Protein AF-0000000084497980 (afdb_homodimer)

Structure (mmCIF, N/CA/C/O backbone):
data_AF-0000000084497980-model_v1
#
loop_
_entity.id
_entity.type
_entity.pdbx_description
1 polymer 'Cytochrome D ubiquinol oxidase subunit II'
#
loop_
_atom_site.group_PDB
_atom_site.id
_atom_site.type_symbol
_atom_site.label_atom_id
_atom_site.label_alt_id
_atom_site.label_comp_id
_atom_site.label_asym_id
_atom_site.label_entity_id
_atom_site.label_seq_id
_atom_site.pdbx_PDB_ins_code
_atom_site.Cartn_x
_atom_site.Cartn_y
_atom_site.Cartn_z
_atom_site.occupancy
_atom_site.B_iso_or_equiv
_atom_site.auth_seq_id
_atom_site.auth_comp_id
_atom_site.auth_asym_id
_atom_site.auth_atom_id
_atom_site.pdbx_PDB_model_num
ATOM 1 N N . MET A 1 1 ? -18.031 -2.99 27.375 1 28.03 1 MET A N 1
ATOM 2 C CA . MET A 1 1 ? -16.734 -3.637 27.203 1 28.03 1 MET A CA 1
ATOM 3 C C . MET A 1 1 ? -16.016 -3.131 25.953 1 28.03 1 MET A C 1
ATOM 5 O O . MET A 1 1 ? -14.789 -3.09 25.906 1 28.03 1 MET A O 1
ATOM 9 N N . SER A 1 2 ? -16.797 -2.83 24.891 1 36.25 2 SER A N 1
ATOM 10 C CA . SER A 1 2 ? -16.297 -2.309 23.625 1 36.25 2 SER A CA 1
ATOM 11 C C . SER A 1 2 ? -15.586 -0.972 23.812 1 36.25 2 SER A C 1
ATOM 13 O O . SER A 1 2 ? -14.586 -0.691 23.156 1 36.25 2 SER A O 1
ATOM 15 N N . SER A 1 3 ? -16.094 -0.208 24.703 1 39.16 3 SER A N 1
ATOM 16 C CA . SER A 1 3 ? -15.602 1.131 25.016 1 39.16 3 SER A CA 1
ATOM 17 C C . SER A 1 3 ? -14.203 1.08 25.641 1 39.16 3 SER A C 1
ATOM 19 O O . SER A 1 3 ? -13.438 2.041 25.531 1 39.16 3 SER A O 1
ATOM 21 N N . PHE A 1 4 ? -14.031 0.062 26.328 1 37.25 4 PHE A N 1
ATOM 22 C CA . PHE A 1 4 ? -12.766 -0.039 27.047 1 37.25 4 PHE A CA 1
ATOM 23 C C . PHE A 1 4 ? -11.602 -0.172 26.078 1 37.25 4 PHE A C 1
ATOM 25 O O . PHE A 1 4 ? -10.531 0.414 26.297 1 37.25 4 PHE A O 1
ATOM 32 N N . PHE A 1 5 ? -11.688 -0.997 25.203 1 40.19 5 PHE A N 1
ATOM 33 C CA . PHE A 1 5 ? -10.578 -1.148 24.266 1 40.19 5 PHE A CA 1
ATOM 34 C C . PHE A 1 5 ? -10.312 0.155 23.531 1 40.19 5 PHE A C 1
ATOM 36 O O . PHE A 1 5 ? -9.164 0.481 23.219 1 40.19 5 PHE A O 1
ATOM 43 N N . LEU A 1 6 ? -11.336 0.903 23.281 1 47.06 6 LEU A N 1
ATOM 44 C CA . LEU A 1 6 ? -11.148 2.248 22.75 1 47.06 6 LEU A CA 1
ATOM 45 C C . LEU A 1 6 ? -10.555 3.176 23.797 1 47.06 6 LEU A C 1
ATOM 47 O O . LEU A 1 6 ? -9.914 4.172 23.469 1 47.06 6 LEU A O 1
ATOM 51 N N . ASN A 1 7 ? -10.773 2.951 25.016 1 49.28 7 ASN A N 1
ATOM 52 C CA . ASN A 1 7 ? -10.164 3.859 25.984 1 49.28 7 ASN A CA 1
ATOM 53 C C . ASN A 1 7 ? -8.648 3.725 26 1 49.28 7 ASN A C 1
ATOM 55 O O . ASN A 1 7 ? -7.953 4.355 25.203 1 49.28 7 ASN A O 1
ATOM 59 N N . ALA A 1 8 ? -8.141 2.83 26.984 1 44.38 8 ALA A N 1
ATOM 60 C CA . ALA A 1 8 ? -6.695 2.637 27.031 1 44.38 8 ALA A CA 1
ATOM 61 C C . ALA A 1 8 ? -6.152 2.135 25.703 1 44.38 8 ALA A C 1
ATOM 63 O O . ALA A 1 8 ? -5.117 2.604 25.234 1 44.38 8 ALA A O 1
ATOM 64 N N . ASP A 1 9 ? -6.898 1.21 25.016 1 51.69 9 ASP A N 1
ATOM 65 C CA . ASP A 1 9 ? -6.562 0.544 23.766 1 51.69 9 ASP A CA 1
ATOM 66 C C . ASP A 1 9 ? -6.676 1.507 22.578 1 51.69 9 ASP A C 1
ATOM 68 O O . ASP A 1 9 ? -5.891 1.432 21.641 1 51.69 9 ASP A O 1
ATOM 72 N N . GLY A 1 10 ? -7.453 2.49 22.906 1 65.69 10 GLY A N 1
ATOM 73 C CA . GLY A 1 10 ? -7.605 3.508 21.875 1 65.69 10 GLY A CA 1
ATOM 74 C C . GLY A 1 10 ? -6.41 4.434 21.766 1 65.69 10 GLY A C 1
ATOM 75 O O . GLY A 1 10 ? -6.023 4.832 20.672 1 65.69 10 GLY A O 1
ATOM 76 N N . VAL A 1 11 ? -5.746 4.438 22.938 1 71.12 11 VAL A N 1
ATOM 77 C CA . VAL A 1 11 ? -4.613 5.355 22.953 1 71.12 11 VAL A CA 1
ATOM 78 C C . VAL A 1 11 ? -3.439 4.738 22.188 1 71.12 11 VAL A C 1
ATOM 80 O O . VAL A 1 11 ? -2.729 5.438 21.453 1 71.12 11 VAL A O 1
ATOM 83 N N . PHE A 1 12 ? -3.307 3.473 22.359 1 74.38 12 PHE A N 1
ATOM 84 C CA . PHE A 1 12 ? -2.203 2.807 21.672 1 74.38 12 PHE A CA 1
ATOM 85 C C . PHE A 1 12 ? -2.385 2.869 20.172 1 74.38 12 PHE A C 1
ATOM 87 O O . PHE A 1 12 ? -1.44 3.172 19.438 1 74.38 12 PHE A O 1
ATOM 94 N N . ILE A 1 13 ? -3.521 2.637 19.812 1 76.06 13 ILE A N 1
ATOM 95 C CA . ILE A 1 13 ? -3.812 2.67 18.375 1 76.06 13 ILE A CA 1
ATOM 96 C C . ILE A 1 13 ? -3.613 4.086 17.844 1 76.06 13 ILE A C 1
ATOM 98 O O . ILE A 1 13 ? -3.041 4.277 16.766 1 76.06 13 ILE A O 1
ATOM 102 N N . LYS A 1 14 ? -3.957 5.004 18.672 1 80.25 14 LYS A N 1
ATOM 103 C CA . LYS A 1 14 ? -3.787 6.398 18.281 1 80.25 14 LYS A CA 1
ATOM 104 C C . LYS A 1 14 ? -2.309 6.781 18.234 1 80.25 14 LYS A C 1
ATOM 106 O O . LYS A 1 14 ? -1.896 7.586 17.391 1 80.25 14 LYS A O 1
ATOM 111 N N . LEU A 1 15 ? -1.599 6.184 19.109 1 82.19 15 LEU A N 1
ATOM 112 C CA . LEU A 1 15 ? -0.161 6.426 19.125 1 82.19 15 LEU A CA 1
ATOM 113 C C . LEU A 1 15 ? 0.487 5.891 17.844 1 82.19 15 LEU A C 1
ATOM 115 O O . LEU A 1 15 ? 1.352 6.547 17.266 1 82.19 15 LEU A O 1
ATOM 119 N N . VAL A 1 16 ? 0.06 4.746 17.469 1 78.75 16 VAL A N 1
ATOM 120 C CA . VAL A 1 16 ? 0.597 4.148 16.25 1 78.75 16 VAL A CA 1
ATOM 121 C C . VAL A 1 16 ? 0.221 5.008 15.047 1 78.75 16 VAL A C 1
ATOM 123 O O . VAL A 1 16 ? 1.066 5.297 14.195 1 78.75 16 VAL A O 1
ATOM 126 N N . LEU A 1 17 ? -0.97 5.469 15.047 1 81.44 17 LEU A N 1
ATOM 127 C CA . LEU A 1 17 ? -1.425 6.32 13.953 1 81.44 17 LEU A CA 1
ATOM 128 C C . LEU A 1 17 ? -0.658 7.637 13.938 1 81.44 17 LEU A C 1
ATOM 130 O O . LEU A 1 17 ? -0.258 8.117 12.875 1 81.44 17 LEU A O 1
ATOM 134 N N . ALA A 1 18 ? -0.423 8.117 15.07 1 85.69 18 ALA A N 1
ATOM 135 C CA . ALA A 1 18 ? 0.325 9.367 15.188 1 85.69 18 ALA A CA 1
ATOM 136 C C . ALA A 1 18 ? 1.758 9.195 14.688 1 85.69 18 ALA A C 1
ATOM 138 O O . ALA A 1 18 ? 2.291 10.07 14.008 1 85.69 18 ALA A O 1
ATOM 139 N N . ALA A 1 19 ? 2.309 8.133 15.031 1 82.88 19 ALA A N 1
ATOM 140 C CA . ALA A 1 19 ? 3.668 7.84 14.578 1 82.88 19 ALA A CA 1
ATOM 141 C C . ALA A 1 19 ? 3.729 7.719 13.062 1 82.88 19 ALA A C 1
ATOM 143 O O . ALA A 1 19 ? 4.68 8.188 12.43 1 82.88 19 ALA A O 1
ATOM 144 N N . MET A 1 20 ? 2.758 7.145 12.531 1 80.81 20 MET A N 1
ATOM 145 C CA . MET A 1 20 ? 2.707 7.004 11.078 1 80.81 20 MET A CA 1
ATOM 146 C C . MET A 1 20 ? 2.6 8.367 10.406 1 80.81 20 MET A C 1
ATOM 148 O O . MET A 1 20 ? 3.268 8.625 9.406 1 80.81 20 MET A O 1
ATOM 152 N N . PHE A 1 21 ? 1.892 9.172 11.008 1 83.31 21 PHE A N 1
ATOM 153 C CA . PHE A 1 21 ? 1.739 10.516 10.461 1 83.31 21 PHE A CA 1
ATOM 154 C C . PHE A 1 21 ? 3.053 11.281 10.539 1 83.31 21 PHE A C 1
ATOM 156 O O . PHE A 1 21 ? 3.395 12.031 9.625 1 83.31 21 PHE A O 1
ATOM 163 N N . ALA A 1 22 ? 3.662 11.117 11.609 1 84.62 22 ALA A N 1
ATOM 164 C CA . ALA A 1 22 ? 4.941 11.805 11.781 1 84.62 22 ALA A CA 1
ATOM 165 C C . ALA A 1 22 ? 5.953 11.344 10.734 1 84.62 22 ALA A C 1
ATOM 167 O O . ALA A 1 22 ? 6.688 12.156 10.164 1 84.62 22 ALA A O 1
ATOM 168 N N . PHE A 1 23 ? 5.945 10.141 10.445 1 80 23 PHE A N 1
ATOM 169 C CA . PHE A 1 23 ? 6.875 9.609 9.453 1 80 23 PHE A CA 1
ATOM 170 C C . PHE A 1 23 ? 6.492 10.07 8.055 1 80 23 PHE A C 1
ATOM 172 O O . PHE A 1 23 ? 7.363 10.414 7.25 1 80 23 PHE A O 1
ATOM 179 N N . LEU A 1 24 ? 5.266 10.016 7.836 1 83 24 LEU A N 1
ATOM 180 C CA . LEU A 1 24 ? 4.797 10.539 6.559 1 83 24 LEU A CA 1
ATOM 181 C C . LEU A 1 24 ? 5.16 12.008 6.406 1 83 24 LEU A C 1
ATOM 183 O O . LEU A 1 24 ? 5.562 12.445 5.328 1 83 24 LEU A O 1
ATOM 187 N N . GLY A 1 25 ? 5.07 12.688 7.465 1 86.88 25 GLY A N 1
ATOM 188 C CA . GLY A 1 25 ? 5.43 14.102 7.465 1 86.88 25 GLY A CA 1
ATOM 189 C C . GLY A 1 25 ? 6.887 14.344 7.125 1 86.88 25 GLY A C 1
ATOM 190 O O . GLY A 1 25 ? 7.219 15.312 6.445 1 86.88 25 GLY A O 1
ATOM 191 N N . SER A 1 26 ? 7.723 13.438 7.559 1 85.25 26 SER A N 1
ATOM 192 C CA . SER A 1 26 ? 9.148 13.586 7.301 1 85.25 26 SER A CA 1
ATOM 193 C C . SER A 1 26 ? 9.461 13.445 5.812 1 85.25 26 SER A C 1
ATOM 195 O O . SER A 1 26 ? 10.414 14.047 5.316 1 85.25 26 SER A O 1
ATOM 197 N N . GLU A 1 27 ? 8.727 12.648 5.148 1 87 27 GLU A N 1
ATOM 198 C CA . GLU A 1 27 ? 8.883 12.547 3.701 1 87 27 GLU A CA 1
ATOM 199 C C . GLU A 1 27 ? 8.297 13.766 2.994 1 87 27 GLU A C 1
ATOM 201 O O . GLU A 1 27 ? 8.891 14.289 2.051 1 87 27 GLU A O 1
ATOM 206 N N . PHE A 1 28 ? 7.227 14.203 3.535 1 90.25 28 PHE A N 1
ATOM 207 C CA . PHE A 1 28 ? 6.52 15.312 2.91 1 90.25 28 PHE A CA 1
ATOM 208 C C . PHE A 1 28 ? 7.359 16.578 2.949 1 90.25 28 PHE A C 1
ATOM 210 O O . PHE A 1 28 ? 7.395 17.344 1.977 1 90.25 28 PHE A O 1
ATOM 217 N N . ILE A 1 29 ? 8.008 16.75 3.969 1 94.38 29 ILE A N 1
ATOM 218 C CA . ILE A 1 29 ? 8.727 18.016 4.117 1 94.38 29 ILE A CA 1
ATOM 219 C C . ILE A 1 29 ? 9.93 18.031 3.174 1 94.38 29 ILE A C 1
ATOM 221 O O . ILE A 1 29 ? 10.531 19.078 2.953 1 94.38 29 ILE A O 1
ATOM 225 N N . ALA A 1 30 ? 10.273 16.922 2.535 1 93.88 30 ALA A N 1
ATOM 226 C CA . ALA A 1 30 ? 11.375 16.844 1.579 1 93.88 30 ALA A CA 1
ATOM 227 C C . ALA A 1 30 ? 11.023 17.578 0.283 1 93.88 30 ALA A C 1
ATOM 229 O O . ALA A 1 30 ? 11.906 17.875 -0.528 1 93.88 30 ALA A O 1
ATOM 230 N N . ILE A 1 31 ? 9.805 17.875 0.102 1 94.19 31 ILE A N 1
ATOM 231 C CA . ILE A 1 31 ? 9.359 18.516 -1.135 1 94.19 31 ILE A CA 1
ATOM 232 C C . ILE A 1 31 ? 10 19.891 -1.265 1 94.19 31 ILE A C 1
ATOM 234 O O . ILE A 1 31 ? 10.391 20.297 -2.359 1 94.19 31 ILE A O 1
ATOM 238 N N . PHE A 1 32 ? 10.227 20.531 -0.222 1 94.88 32 PHE A N 1
ATOM 239 C CA . PHE A 1 32 ? 10.656 21.922 -0.245 1 94.88 32 PHE A CA 1
ATOM 240 C C . PHE A 1 32 ? 12.109 22.031 -0.689 1 94.88 32 PHE A C 1
ATOM 242 O O . PHE A 1 32 ? 12.414 22.75 -1.64 1 94.88 32 PHE A O 1
ATOM 249 N N . PRO A 1 33 ? 12.969 21.297 -0.068 1 94.75 33 PRO A N 1
ATOM 250 C CA . PRO A 1 33 ? 14.336 21.406 -0.565 1 94.75 33 PRO A CA 1
ATOM 251 C C . PRO A 1 33 ? 14.492 20.875 -1.99 1 94.75 33 PRO A C 1
ATOM 253 O O . PRO A 1 33 ? 15.352 21.344 -2.738 1 94.75 33 PRO A O 1
ATOM 256 N N . ILE A 1 34 ? 13.672 19.984 -2.385 1 93.38 34 ILE A N 1
ATOM 257 C CA . ILE A 1 34 ? 13.734 19.484 -3.75 1 93.38 34 ILE A CA 1
ATOM 258 C C . ILE A 1 34 ? 13.281 20.562 -4.727 1 93.38 34 ILE A C 1
ATOM 260 O O . ILE A 1 34 ? 13.906 20.766 -5.77 1 93.38 34 ILE A O 1
ATOM 264 N N . PHE A 1 35 ? 12.328 21.344 -4.363 1 92.25 35 PHE A N 1
ATOM 265 C CA . PHE A 1 35 ? 11.781 22.375 -5.23 1 92.25 35 PHE A CA 1
ATOM 266 C C . PHE A 1 35 ? 12.688 23.609 -5.238 1 92.25 35 PHE A C 1
ATOM 268 O O . PHE A 1 35 ? 12.891 24.219 -6.281 1 92.25 35 PHE A O 1
ATOM 275 N N . ILE A 1 36 ? 13.156 23.938 -4.141 1 90 36 ILE A N 1
ATOM 276 C CA . ILE A 1 36 ? 13.812 25.219 -3.996 1 90 36 ILE A CA 1
ATOM 277 C C . ILE A 1 36 ? 15.273 25.109 -4.434 1 90 36 ILE A C 1
ATOM 279 O O . ILE A 1 36 ? 15.75 25.938 -5.227 1 90 36 ILE A O 1
ATOM 283 N N . ASN A 1 37 ? 15.953 24.125 -3.902 1 88.31 37 ASN A N 1
ATOM 284 C CA . ASN A 1 37 ? 17.375 24 -4.215 1 88.31 37 ASN A CA 1
ATOM 285 C C . ASN A 1 37 ? 17.812 22.531 -4.25 1 88.31 37 ASN A C 1
ATOM 287 O O . ASN A 1 37 ? 18.625 22.094 -3.422 1 88.31 37 ASN A O 1
ATOM 291 N N . TYR A 1 38 ? 17.484 21.938 -5.258 1 89.69 38 TYR A N 1
ATOM 292 C CA . TYR A 1 38 ? 17.75 20.5 -5.391 1 89.69 38 TYR A CA 1
ATOM 293 C C . TYR A 1 38 ? 19.234 20.219 -5.395 1 89.69 38 TYR A C 1
ATOM 295 O O . TYR A 1 38 ? 19.719 19.359 -4.648 1 89.69 38 TYR A O 1
ATOM 303 N N . GLU A 1 39 ? 20.031 20.953 -6.145 1 89 39 GLU A N 1
ATOM 304 C CA . GLU A 1 39 ? 21.453 20.656 -6.355 1 89 39 GLU A CA 1
ATOM 305 C C . GLU A 1 39 ? 22.234 20.812 -5.059 1 89 39 GLU A C 1
ATOM 307 O O . GLU A 1 39 ? 23.125 20.016 -4.777 1 89 39 GLU A O 1
ATOM 312 N N . LYS A 1 40 ? 21.828 21.688 -4.289 1 88.25 40 LYS A N 1
ATOM 313 C CA . LYS A 1 40 ? 22.562 21.969 -3.061 1 88.25 40 LYS A CA 1
ATOM 314 C C . LYS A 1 40 ? 22.172 21 -1.949 1 88.25 40 LYS A C 1
ATOM 316 O O . LYS A 1 40 ? 22.969 20.703 -1.066 1 88.25 40 LYS A O 1
ATOM 321 N N . THR A 1 41 ? 20.953 20.562 -2.066 1 89.94 41 THR A N 1
ATOM 322 C CA . THR A 1 41 ? 20.422 19.844 -0.916 1 89.94 41 THR A CA 1
ATOM 323 C C . THR A 1 41 ? 20.203 18.375 -1.258 1 89.94 41 THR A C 1
ATOM 325 O O . THR A 1 41 ? 19.875 17.562 -0.386 1 89.94 41 THR A O 1
ATOM 328 N N . LYS A 1 42 ? 20.438 18.031 -2.432 1 87.25 42 LYS A N 1
ATOM 329 C CA . LYS A 1 42 ? 20.078 16.703 -2.932 1 87.25 42 LYS A CA 1
ATOM 330 C C . LYS A 1 42 ? 20.75 15.609 -2.107 1 87.25 42 LYS A C 1
ATOM 332 O O . LYS A 1 42 ? 20.125 14.586 -1.806 1 87.25 42 LYS A O 1
ATOM 337 N N . GLU A 1 43 ? 21.938 15.82 -1.759 1 83.31 43 GLU A N 1
ATOM 338 C CA . GLU A 1 43 ? 22.641 14.781 -1.017 1 83.31 43 GLU A CA 1
ATOM 339 C C . GLU A 1 43 ? 22 14.523 0.337 1 83.31 43 GLU A C 1
ATOM 341 O O . GLU A 1 43 ? 21.688 13.383 0.68 1 83.31 43 GLU A O 1
ATOM 346 N N . ASN A 1 44 ? 21.703 15.57 1.052 1 84.06 44 ASN A N 1
ATOM 347 C CA . ASN A 1 44 ? 21.109 15.445 2.383 1 84.06 44 ASN A CA 1
ATOM 348 C C . ASN A 1 44 ? 19.672 14.953 2.314 1 84.06 44 ASN A C 1
ATOM 350 O O . ASN A 1 44 ? 19.25 14.156 3.152 1 84.06 44 ASN A O 1
ATOM 354 N N . VAL A 1 45 ? 19.016 15.406 1.354 1 88.38 45 VAL A N 1
ATOM 355 C CA . VAL A 1 45 ? 17.594 15.078 1.22 1 88.38 45 VAL A CA 1
ATOM 356 C C . VAL A 1 45 ? 17.453 13.633 0.735 1 88.38 45 VAL A C 1
ATOM 358 O O . VAL A 1 45 ? 16.672 12.859 1.303 1 88.38 45 VAL A O 1
ATOM 361 N N . LEU A 1 46 ? 18.234 13.242 -0.207 1 84.62 46 LEU A N 1
ATOM 362 C CA . LEU A 1 46 ? 18.094 11.914 -0.801 1 84.62 46 LEU A CA 1
ATOM 363 C C . LEU A 1 46 ? 18.609 10.844 0.151 1 84.62 46 LEU A C 1
ATOM 365 O O . LEU A 1 46 ? 18.109 9.711 0.134 1 84.62 46 LEU A O 1
ATOM 369 N N . LYS A 1 47 ? 19.469 11.227 0.948 1 80.5 47 LYS A N 1
ATOM 370 C CA . LYS A 1 47 ? 19.969 10.289 1.95 1 80.5 47 LYS A CA 1
ATOM 371 C C . LYS A 1 47 ? 18.859 9.844 2.889 1 80.5 47 LYS A C 1
ATOM 373 O O . LYS A 1 47 ? 18.891 8.727 3.408 1 80.5 47 LYS A O 1
ATOM 378 N N . HIS A 1 48 ? 17.969 10.703 3.055 1 81.44 48 HIS A N 1
ATOM 379 C CA . HIS A 1 48 ? 16.844 10.375 3.924 1 81.44 48 HIS A CA 1
ATOM 380 C C . HIS A 1 48 ? 15.688 9.781 3.127 1 81.44 48 HIS A C 1
ATOM 382 O O . HIS A 1 48 ? 15.109 8.766 3.529 1 81.44 48 HIS A O 1
ATOM 388 N N . ILE A 1 49 ? 15.398 10.273 2.035 1 84.56 49 ILE A N 1
ATOM 389 C CA . ILE A 1 49 ? 14.18 9.938 1.312 1 84.56 49 ILE A CA 1
ATOM 390 C C . ILE A 1 49 ? 14.32 8.57 0.652 1 84.56 49 ILE A C 1
ATOM 392 O O . ILE A 1 49 ? 13.359 7.805 0.58 1 84.56 49 ILE A O 1
ATOM 396 N N . VAL A 1 50 ? 15.438 8.234 0.231 1 78.31 50 VAL A N 1
ATOM 397 C CA . VAL A 1 50 ? 15.625 7.031 -0.574 1 78.31 50 VAL A CA 1
ATOM 398 C C . VAL A 1 50 ? 15.336 5.793 0.271 1 78.31 50 VAL A C 1
ATOM 400 O O . VAL A 1 50 ? 14.617 4.891 -0.163 1 78.31 50 VAL A O 1
ATOM 403 N N . PRO A 1 51 ? 15.742 5.812 1.452 1 72.12 51 PRO A N 1
ATOM 404 C CA . PRO A 1 51 ? 15.43 4.617 2.24 1 72.12 51 PRO A CA 1
ATOM 405 C C . PRO A 1 51 ? 14.047 4.684 2.885 1 72.12 51 PRO A C 1
ATOM 407 O O . PRO A 1 51 ? 13.492 3.652 3.277 1 72.12 51 PRO A O 1
ATOM 410 N N . ILE A 1 52 ? 13.469 5.875 2.988 1 77.31 52 ILE A N 1
ATOM 411 C CA . ILE A 1 52 ? 12.289 6.031 3.834 1 77.31 52 ILE A CA 1
ATOM 412 C C . ILE A 1 52 ? 11.031 6 2.971 1 77.31 52 ILE A C 1
ATOM 414 O O . ILE A 1 52 ? 9.945 5.66 3.455 1 77.31 52 ILE A O 1
ATOM 418 N N . TRP A 1 53 ? 11.125 6.348 1.77 1 80.5 53 TRP A N 1
ATOM 419 C CA . TRP A 1 53 ? 9.93 6.496 0.941 1 80.5 53 TRP A CA 1
ATOM 420 C C . TRP A 1 53 ? 9.172 5.176 0.843 1 80.5 53 TRP A C 1
ATOM 422 O O . TRP A 1 53 ? 7.941 5.168 0.751 1 80.5 53 TRP A O 1
ATOM 432 N N . GLU A 1 54 ? 9.844 4.098 0.962 1 76.06 54 GLU A N 1
ATOM 433 C CA . GLU A 1 54 ? 9.203 2.787 0.922 1 76.06 54 GLU A CA 1
ATOM 434 C C . GLU A 1 54 ? 8.469 2.492 2.227 1 76.06 54 GLU A C 1
ATOM 436 O O . GLU A 1 54 ? 7.375 1.914 2.217 1 76.06 54 GLU A O 1
ATOM 441 N N . ILE A 1 55 ? 9.109 2.879 3.188 1 74 55 ILE A N 1
ATOM 442 C CA . ILE A 1 55 ? 8.516 2.686 4.508 1 74 55 ILE A CA 1
ATOM 443 C C . ILE A 1 55 ? 7.242 3.52 4.629 1 74 55 ILE A C 1
ATOM 445 O O . ILE A 1 55 ? 6.211 3.027 5.098 1 74 55 ILE A O 1
ATOM 449 N N . THR A 1 56 ? 7.355 4.656 4.129 1 79.69 56 THR A N 1
ATOM 450 C CA . THR A 1 56 ? 6.195 5.535 4.227 1 79.69 56 THR A CA 1
ATOM 451 C C . THR A 1 56 ? 5.059 5.035 3.338 1 79.69 56 THR A C 1
ATOM 453 O O . THR A 1 56 ? 3.887 5.137 3.701 1 79.69 56 THR A O 1
ATOM 456 N N . GLY A 1 57 ? 5.395 4.516 2.242 1 78.56 57 GLY A N 1
ATOM 457 C CA . GLY A 1 57 ? 4.371 3.912 1.405 1 78.56 57 GLY A CA 1
ATOM 458 C C . GLY A 1 57 ? 3.645 2.768 2.086 1 78.56 57 GLY A C 1
ATOM 459 O O . GLY A 1 57 ? 2.418 2.672 2.01 1 78.56 57 GLY A O 1
ATOM 460 N N . THR A 1 58 ? 4.375 1.973 2.756 1 77.38 58 THR A N 1
ATOM 461 C CA . THR A 1 58 ? 3.801 0.846 3.484 1 77.38 58 THR A CA 1
ATOM 462 C C . THR A 1 58 ? 2.949 1.334 4.652 1 77.38 58 THR A C 1
ATOM 464 O O . THR A 1 58 ? 1.91 0.746 4.961 1 77.38 58 THR A O 1
ATOM 467 N N . MET A 1 59 ? 3.277 2.412 5.152 1 78.56 59 MET A N 1
ATOM 468 C CA . MET A 1 59 ? 2.549 2.967 6.289 1 78.56 59 MET A CA 1
ATOM 469 C C . MET A 1 59 ? 1.204 3.535 5.848 1 78.56 59 MET A C 1
ATOM 471 O O . MET A 1 59 ? 0.226 3.477 6.598 1 78.56 59 MET A O 1
ATOM 475 N N . ILE A 1 60 ? 1.253 4.039 4.746 1 80.56 60 ILE A N 1
ATOM 476 C CA . ILE A 1 60 ? -0.014 4.562 4.246 1 80.56 60 ILE A CA 1
ATOM 477 C C . ILE A 1 60 ? -1.03 3.43 4.129 1 80.56 60 ILE A C 1
ATOM 479 O O . ILE A 1 60 ? -2.184 3.576 4.543 1 80.56 60 ILE A O 1
ATOM 483 N N . VAL A 1 61 ? -0.553 2.334 3.668 1 79.19 61 VAL A N 1
ATOM 484 C CA . VAL A 1 61 ? -1.431 1.18 3.506 1 79.19 61 VAL A CA 1
ATOM 485 C C . VAL A 1 61 ? -1.841 0.645 4.875 1 79.19 61 VAL A C 1
ATOM 487 O O . VAL A 1 61 ? -3.016 0.347 5.105 1 79.19 61 VAL A O 1
ATOM 490 N N . PHE A 1 62 ? -0.951 0.557 5.73 1 79.25 62 PHE A N 1
ATOM 491 C CA . PHE A 1 62 ? -1.235 0.088 7.082 1 79.25 62 PHE A CA 1
ATOM 492 C C . PHE A 1 62 ? -2.195 1.034 7.793 1 79.25 62 PHE A C 1
ATOM 494 O O . PHE A 1 62 ? -3.088 0.592 8.516 1 79.25 62 PHE A O 1
ATOM 501 N N . PHE A 1 63 ? -2.016 2.25 7.523 1 80.19 63 PHE A N 1
ATOM 502 C CA . PHE A 1 63 ? -2.877 3.268 8.109 1 80.19 63 PHE A CA 1
ATOM 503 C C . PHE A 1 63 ? -4.32 3.078 7.664 1 80.19 63 PHE A C 1
ATOM 505 O O . PHE A 1 63 ? -5.242 3.121 8.484 1 80.19 63 PHE A O 1
ATOM 512 N N . VAL A 1 64 ? -4.492 2.854 6.48 1 79.44 64 VAL A N 1
ATOM 513 C CA . VAL A 1 64 ? -5.836 2.715 5.93 1 79.44 64 VAL A CA 1
ATOM 514 C C . VAL A 1 64 ? -6.488 1.442 6.465 1 79.44 64 VAL A C 1
ATOM 516 O O . VAL A 1 64 ? -7.656 1.452 6.859 1 79.44 64 VAL A O 1
ATOM 519 N N . VAL A 1 65 ? -5.727 0.423 6.512 1 79.31 65 VAL A N 1
ATOM 520 C CA . VAL A 1 65 ? -6.262 -0.842 7 1 79.31 65 VAL A CA 1
ATOM 521 C C . VAL A 1 65 ? -6.594 -0.724 8.484 1 79.31 65 VAL A C 1
ATOM 523 O O . VAL A 1 65 ? -7.629 -1.218 8.938 1 79.31 65 VAL A O 1
ATOM 526 N N . GLU A 1 66 ? -5.777 -0.083 9.195 1 80.62 66 GLU A N 1
ATOM 527 C CA . GLU A 1 66 ? -6.031 0.124 10.617 1 80.62 66 GLU A CA 1
ATOM 528 C C . GLU A 1 66 ? -7.297 0.948 10.836 1 80.62 66 GLU A C 1
ATOM 530 O O . GLU A 1 66 ? -8.102 0.639 11.711 1 80.62 66 GLU A O 1
ATOM 535 N N . LEU A 1 67 ? -7.438 1.924 10.07 1 80.12 67 LEU A N 1
ATOM 536 C CA . LEU A 1 67 ? -8.633 2.75 10.195 1 80.12 67 LEU A CA 1
ATOM 537 C C . LEU A 1 67 ? -9.891 1.937 9.898 1 80.12 67 LEU A C 1
ATOM 539 O O . LEU A 1 67 ? -10.906 2.086 10.586 1 80.12 67 LEU A O 1
ATOM 543 N N . GLU A 1 68 ? -9.781 1.123 8.969 1 78.81 68 GLU A N 1
ATOM 544 C CA . GLU A 1 68 ? -10.914 0.271 8.625 1 78.81 68 GLU A CA 1
ATOM 545 C C . GLU A 1 68 ? -11.234 -0.71 9.75 1 78.81 68 GLU A C 1
ATOM 547 O O . GLU A 1 68 ? -12.398 -1.024 9.992 1 78.81 68 GLU A O 1
ATOM 552 N N . LEU A 1 69 ? -10.211 -1.116 10.391 1 79 69 LEU A N 1
ATOM 553 C CA . LEU A 1 69 ? -10.398 -2.086 11.461 1 79 69 LEU A CA 1
ATOM 554 C C . LEU A 1 69 ? -10.961 -1.412 12.711 1 79 69 LEU A C 1
ATOM 556 O O . LEU A 1 69 ? -11.68 -2.041 13.484 1 79 69 LEU A O 1
ATOM 560 N N . ILE A 1 70 ? -10.648 -0.165 12.82 1 81.12 70 ILE A N 1
ATOM 561 C CA . ILE A 1 70 ? -11.148 0.58 13.977 1 81.12 70 ILE A CA 1
ATOM 562 C C . ILE A 1 70 ? -12.578 1.034 13.711 1 81.12 70 ILE A C 1
ATOM 564 O O . ILE A 1 70 ? -13.438 0.937 14.594 1 81.12 70 ILE A O 1
ATOM 568 N N . TYR A 1 71 ? -12.773 1.48 12.445 1 81.81 71 TYR A N 1
ATOM 569 C CA . TYR A 1 71 ? -14.078 2.029 12.078 1 81.81 71 TYR A CA 1
ATOM 570 C C . TYR A 1 71 ? -14.648 1.307 10.859 1 81.81 71 TYR A C 1
ATOM 572 O O . TYR A 1 71 ? -14.898 1.925 9.828 1 81.81 71 TYR A O 1
ATOM 580 N N . SER A 1 72 ? -15.055 0.126 11.055 1 78.69 72 SER A N 1
ATOM 581 C CA . SER A 1 72 ? -15.453 -0.719 9.93 1 78.69 72 SER A CA 1
ATOM 582 C C . SER A 1 72 ? -16.781 -0.256 9.336 1 78.69 72 SER A C 1
ATOM 584 O O . SER A 1 72 ? -17 -0.381 8.125 1 78.69 72 SER A O 1
ATOM 586 N N . SER A 1 73 ? -17.672 0.305 10.141 1 77.94 73 SER A N 1
ATOM 587 C CA . SER A 1 73 ? -18.984 0.725 9.656 1 77.94 73 SER A CA 1
ATOM 588 C C . SER A 1 73 ? -18.891 1.986 8.805 1 77.94 73 SER A C 1
ATOM 590 O O . SER A 1 73 ? -19.812 2.326 8.078 1 77.94 73 SER A O 1
ATOM 592 N N . LEU A 1 74 ? -17.734 2.602 8.898 1 79.62 74 LEU A N 1
ATOM 593 C CA . LEU A 1 74 ? -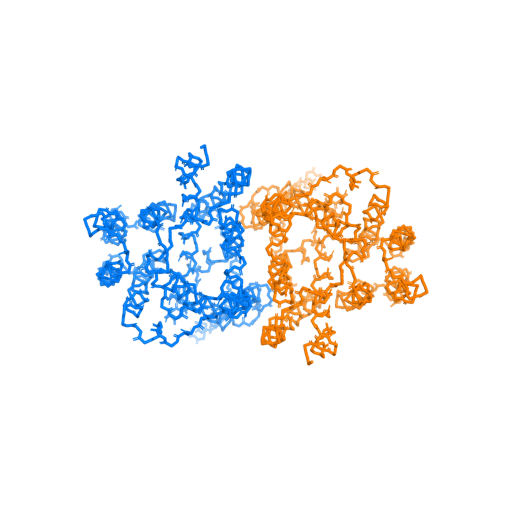17.516 3.822 8.133 1 79.62 74 LEU A CA 1
ATOM 594 C C . LEU A 1 74 ? -16.969 3.5 6.746 1 79.62 74 LEU A C 1
ATOM 596 O O . LEU A 1 74 ? -17.031 4.328 5.836 1 79.62 74 LEU A O 1
ATOM 600 N N . THR A 1 75 ? -16.516 2.318 6.574 1 75.69 75 THR A N 1
ATOM 601 C CA . THR A 1 75 ? -15.773 1.958 5.371 1 75.69 75 THR A CA 1
ATOM 602 C C . THR A 1 75 ? -16.672 2.029 4.141 1 75.69 75 THR A C 1
ATOM 604 O O . THR A 1 75 ? -16.297 2.639 3.133 1 75.69 75 THR A O 1
ATOM 607 N N . PRO A 1 76 ? -17.828 1.549 4.207 1 73.5 76 PRO A N 1
ATOM 608 C CA . PRO A 1 76 ? -18.688 1.656 3.023 1 73.5 76 PRO A CA 1
ATOM 609 C C . PRO A 1 76 ? -19.062 3.1 2.695 1 73.5 76 PRO A C 1
ATOM 611 O O . PRO A 1 76 ? -19.094 3.48 1.522 1 73.5 76 PRO A O 1
ATOM 614 N N . ILE A 1 77 ? -19.297 3.797 3.703 1 78.31 77 ILE A N 1
ATOM 615 C CA . ILE A 1 77 ? -19.656 5.199 3.521 1 78.31 77 ILE A CA 1
ATOM 616 C C . ILE A 1 77 ? -18.484 5.961 2.914 1 78.31 77 ILE A C 1
ATOM 618 O O . ILE A 1 77 ? -18.656 6.707 1.948 1 78.31 77 ILE A O 1
ATOM 622 N N . ALA A 1 78 ? -17.344 5.633 3.496 1 77.81 78 ALA A N 1
ATOM 623 C CA . ALA A 1 78 ? -16.141 6.305 3.031 1 77.81 78 ALA A CA 1
ATOM 624 C C . ALA A 1 78 ? -15.812 5.91 1.594 1 77.81 78 ALA A C 1
ATOM 626 O O . ALA A 1 78 ? -15.328 6.734 0.813 1 77.81 78 ALA A O 1
ATOM 627 N N . SER A 1 79 ? -16.078 4.727 1.256 1 73.75 79 SER A N 1
ATOM 628 C CA . SER A 1 79 ? -15.789 4.238 -0.087 1 73.75 79 SER A CA 1
ATOM 629 C C . SER A 1 79 ? -16.594 4.988 -1.14 1 73.75 79 SER A C 1
ATOM 631 O O . SER A 1 79 ? -16.078 5.309 -2.213 1 73.75 79 SER A O 1
ATOM 633 N N . TYR A 1 80 ? -17.781 5.289 -0.795 1 75.94 80 TYR A N 1
ATOM 634 C CA . TYR A 1 80 ? -18.625 6 -1.76 1 75.94 80 TYR A CA 1
ATOM 635 C C . TYR A 1 80 ? -18.328 7.496 -1.73 1 75.94 80 TYR A C 1
ATOM 637 O O . TYR A 1 80 ? -18.297 8.148 -2.777 1 75.94 80 TYR A O 1
ATOM 645 N N . LEU A 1 81 ? -18.047 7.965 -0.562 1 80.62 81 LEU A N 1
ATOM 646 C CA . LEU A 1 81 ? -17.859 9.406 -0.42 1 80.62 81 LEU A CA 1
ATOM 647 C C . LEU A 1 81 ? -16.5 9.836 -0.949 1 80.62 81 LEU A C 1
ATOM 649 O O . LEU A 1 81 ? -16.391 10.844 -1.647 1 80.62 81 LEU A O 1
ATOM 653 N N . PHE A 1 82 ? -15.469 8.977 -0.689 1 77.62 82 PHE A N 1
ATOM 654 C CA . PHE A 1 82 ? -14.109 9.469 -0.909 1 77.62 82 PHE A CA 1
ATOM 655 C C . PHE A 1 82 ? -13.453 8.734 -2.072 1 77.62 82 PHE A C 1
ATOM 657 O O . PHE A 1 82 ? -12.242 8.852 -2.285 1 77.62 82 PHE A O 1
ATOM 664 N N . ILE A 1 83 ? -14.141 8.117 -2.848 1 72.94 83 ILE A N 1
ATOM 665 C CA . ILE A 1 83 ? -13.602 7.281 -3.914 1 72.94 83 ILE A CA 1
ATOM 666 C C . ILE A 1 83 ? -12.766 8.133 -4.867 1 72.94 83 ILE A C 1
ATOM 668 O O . ILE A 1 83 ? -11.648 7.758 -5.234 1 72.94 83 ILE A O 1
ATOM 672 N N . PRO A 1 84 ? -13.258 9.305 -5.223 1 73 84 PRO A N 1
ATOM 673 C CA . PRO A 1 84 ? -12.406 10.094 -6.121 1 73 84 PRO A CA 1
ATOM 674 C C . PRO A 1 84 ? -11.094 10.516 -5.473 1 73 84 PRO A C 1
ATOM 676 O O . PRO A 1 84 ? -10.039 10.477 -6.121 1 73 84 PRO A O 1
ATOM 679 N N . VAL A 1 85 ? -11.172 10.812 -4.266 1 78.38 85 VAL A N 1
ATOM 680 C CA . VAL A 1 85 ? -9.969 11.258 -3.57 1 78.38 85 VAL A CA 1
ATOM 681 C C . VAL A 1 85 ? -9.031 10.078 -3.348 1 78.38 85 VAL A C 1
ATOM 683 O O . VAL A 1 85 ? -7.82 10.188 -3.566 1 78.38 85 VAL A O 1
ATOM 686 N N . VAL A 1 86 ? -9.586 8.969 -3.02 1 78.44 86 VAL A N 1
ATOM 687 C CA . VAL A 1 86 ? -8.781 7.777 -2.775 1 78.44 86 VAL A CA 1
ATOM 688 C C . VAL A 1 86 ? -8.164 7.289 -4.086 1 78.44 86 VAL A C 1
ATOM 690 O O . VAL A 1 86 ? -6.988 6.938 -4.129 1 78.44 86 VAL A O 1
ATOM 693 N N . GLY A 1 87 ? -8.977 7.328 -5.145 1 79.62 87 GLY A N 1
ATOM 694 C CA . GLY A 1 87 ? -8.453 6.945 -6.445 1 79.62 87 GLY A CA 1
ATOM 695 C C . GLY A 1 87 ? -7.316 7.836 -6.914 1 79.62 87 GLY A C 1
ATOM 696 O O . GLY A 1 87 ? -6.293 7.344 -7.387 1 79.62 87 GLY A O 1
ATOM 697 N N . LEU A 1 88 ? -7.484 9.062 -6.742 1 82.19 88 LEU A N 1
ATOM 698 C CA . LEU A 1 88 ? -6.441 10.008 -7.121 1 82.19 88 LEU A CA 1
ATOM 699 C C . LEU A 1 88 ? -5.199 9.82 -6.258 1 82.19 88 LEU A C 1
ATOM 701 O O . LEU A 1 88 ? -4.07 9.922 -6.75 1 82.19 88 LEU A O 1
ATOM 705 N N . PHE A 1 89 ? -5.457 9.609 -5.07 1 85.94 89 PHE A N 1
ATOM 706 C CA . PHE A 1 89 ? -4.344 9.398 -4.148 1 85.94 89 PHE A CA 1
ATOM 707 C C . PHE A 1 89 ? -3.518 8.188 -4.562 1 85.94 89 PHE A C 1
ATOM 709 O O . PHE A 1 89 ? -2.287 8.242 -4.582 1 85.94 89 PHE A O 1
ATOM 716 N N . VAL A 1 90 ? -4.16 7.156 -4.895 1 82.38 90 VAL A N 1
ATOM 717 C CA . VAL A 1 90 ? -3.463 5.934 -5.285 1 82.38 90 VAL A CA 1
ATOM 718 C C . VAL A 1 90 ? -2.723 6.156 -6.602 1 82.38 90 VAL A C 1
ATOM 720 O O . VAL A 1 90 ? -1.606 5.664 -6.781 1 82.38 90 VAL A O 1
ATOM 723 N N . LEU A 1 91 ? -3.338 6.879 -7.488 1 84 91 LEU A N 1
ATOM 724 C CA . LEU A 1 91 ? -2.652 7.23 -8.727 1 84 91 LEU A CA 1
ATOM 725 C C . LEU A 1 91 ? -1.373 8.008 -8.438 1 84 91 LEU A C 1
ATOM 727 O O . LEU A 1 91 ? -0.317 7.707 -9 1 84 91 LEU A O 1
ATOM 731 N N . LEU A 1 92 ? -1.507 8.914 -7.629 1 87.88 92 LEU A N 1
ATOM 732 C CA . LEU A 1 92 ? -0.353 9.734 -7.285 1 87.88 92 LEU A CA 1
ATOM 733 C C . LEU A 1 92 ? 0.702 8.914 -6.551 1 87.88 92 LEU A C 1
ATOM 735 O O . LEU A 1 92 ? 1.902 9.148 -6.715 1 87.88 92 LEU A O 1
ATOM 739 N N . LEU A 1 93 ? 0.225 8.008 -5.754 1 86.12 93 LEU A N 1
ATOM 740 C CA . LEU A 1 93 ? 1.139 7.105 -5.055 1 86.12 93 LEU A CA 1
ATOM 741 C C . LEU A 1 93 ? 1.944 6.273 -6.047 1 86.12 93 LEU A C 1
ATOM 743 O O . LEU A 1 93 ? 3.152 6.09 -5.875 1 86.12 93 LEU A O 1
ATOM 747 N N . VAL A 1 94 ? 1.306 5.836 -7.066 1 81.75 94 VAL A N 1
ATOM 748 C CA . VAL A 1 94 ? 1.967 5.051 -8.102 1 81.75 94 VAL A CA 1
ATOM 749 C C . VAL A 1 94 ? 2.994 5.918 -8.836 1 81.75 94 VAL A C 1
ATOM 751 O O . VAL A 1 94 ? 4.125 5.488 -9.062 1 81.75 94 VAL A O 1
ATOM 754 N N . LEU A 1 95 ? 2.584 7.07 -9.164 1 83.5 95 LEU A N 1
ATOM 755 C CA . LEU A 1 95 ? 3.469 7.984 -9.883 1 83.5 95 LEU A CA 1
ATOM 756 C C . LEU A 1 95 ? 4.652 8.391 -9.008 1 83.5 95 LEU A C 1
ATOM 758 O O . LEU A 1 95 ? 5.785 8.477 -9.484 1 83.5 95 LEU A O 1
ATOM 762 N N . ARG A 1 96 ? 4.402 8.633 -7.773 1 87.69 96 ARG A N 1
ATOM 763 C CA . ARG A 1 96 ? 5.453 8.922 -6.801 1 87.69 96 ARG A CA 1
ATOM 764 C C . ARG A 1 96 ? 6.457 7.773 -6.723 1 87.69 96 ARG A C 1
ATOM 766 O O . ARG A 1 96 ? 7.668 7.996 -6.785 1 87.69 96 ARG A O 1
ATOM 773 N N . ASN A 1 97 ? 5.949 6.598 -6.594 1 82.38 97 ASN A N 1
ATOM 774 C CA . ASN A 1 97 ? 6.809 5.426 -6.492 1 82.38 97 ASN A CA 1
ATOM 775 C C . ASN A 1 97 ? 7.594 5.191 -7.777 1 82.38 97 ASN A C 1
ATOM 777 O O . ASN A 1 97 ? 8.789 4.902 -7.734 1 82.38 97 ASN A O 1
ATOM 781 N N . ALA A 1 98 ? 6.949 5.363 -8.875 1 77.81 98 ALA A N 1
ATOM 782 C CA . ALA A 1 98 ? 7.617 5.168 -10.164 1 77.81 98 ALA A CA 1
ATOM 783 C C . ALA A 1 98 ? 8.75 6.172 -10.352 1 77.81 98 ALA A C 1
ATOM 785 O O . ALA A 1 98 ? 9.828 5.812 -10.82 1 77.81 98 ALA A O 1
ATOM 786 N N . SER A 1 99 ? 8.516 7.316 -9.977 1 82.81 99 SER A N 1
ATOM 787 C CA . SER A 1 99 ? 9.508 8.367 -10.188 1 82.81 99 SER A CA 1
ATOM 788 C C . SER A 1 99 ? 10.773 8.109 -9.383 1 82.81 99 SER A C 1
ATOM 790 O O . SER A 1 99 ? 11.883 8.242 -9.898 1 82.81 99 SER A O 1
ATOM 792 N N . ILE A 1 100 ? 10.656 7.738 -8.195 1 82.81 100 ILE A N 1
ATOM 793 C CA . ILE A 1 100 ? 11.828 7.547 -7.352 1 82.81 100 ILE A CA 1
ATOM 794 C C . ILE A 1 100 ? 12.531 6.246 -7.73 1 82.81 100 ILE A C 1
ATOM 796 O O . ILE A 1 100 ? 13.766 6.168 -7.699 1 82.81 100 ILE A O 1
ATOM 800 N N . ILE A 1 101 ? 11.797 5.25 -8.062 1 77.38 101 ILE A N 1
ATOM 801 C CA . ILE A 1 101 ? 12.398 3.988 -8.492 1 77.38 101 ILE A CA 1
ATOM 802 C C . ILE A 1 101 ? 13.227 4.215 -9.758 1 77.38 101 ILE A C 1
ATOM 804 O O . ILE A 1 101 ? 14.352 3.727 -9.859 1 77.38 101 ILE A O 1
ATOM 808 N N . TYR A 1 102 ? 12.648 5.004 -10.633 1 76.38 102 TYR A N 1
ATOM 809 C CA . TYR A 1 102 ? 13.367 5.293 -11.867 1 76.38 102 TYR A CA 1
ATOM 810 C C . TYR A 1 102 ? 14.586 6.164 -11.594 1 76.38 102 TYR A C 1
ATOM 812 O O . TYR A 1 102 ? 15.641 5.984 -12.219 1 76.38 102 TYR A O 1
ATOM 820 N N . ALA A 1 103 ? 14.477 6.988 -10.727 1 79.69 103 ALA A N 1
ATOM 821 C CA . ALA A 1 103 ? 15.594 7.863 -10.391 1 79.69 103 ALA A CA 1
ATOM 822 C C . ALA A 1 103 ? 16.719 7.074 -9.734 1 79.69 103 ALA A C 1
ATOM 824 O O . ALA A 1 103 ? 17.906 7.324 -10 1 79.69 103 ALA A O 1
ATOM 825 N N . GLU A 1 104 ? 16.391 6.137 -8.938 1 75.31 104 GLU A N 1
ATOM 826 C CA . GLU A 1 104 ? 17.391 5.395 -8.164 1 75.31 104 GLU A CA 1
ATOM 827 C C . GLU A 1 104 ? 18.016 4.277 -8.992 1 75.31 104 GLU A C 1
ATOM 829 O O . GLU A 1 104 ? 19.219 4.016 -8.883 1 75.31 104 GLU A O 1
ATOM 834 N N . PHE A 1 105 ? 17.156 3.607 -9.75 1 67.62 105 PHE A N 1
ATOM 835 C CA . PHE A 1 105 ? 17.656 2.352 -10.297 1 67.62 105 PHE A CA 1
ATOM 836 C C . PHE A 1 105 ? 17.812 2.443 -11.812 1 67.62 105 PHE A C 1
ATOM 838 O O . PHE A 1 105 ? 18.562 1.681 -12.414 1 67.62 105 PHE A O 1
ATOM 845 N N . ILE A 1 106 ? 17.062 3.244 -12.398 1 61.81 106 ILE A N 1
ATOM 846 C CA . ILE A 1 106 ? 17 3.129 -13.852 1 61.81 106 ILE A CA 1
ATOM 847 C C . ILE A 1 106 ? 17.797 4.254 -14.508 1 61.81 106 ILE A C 1
ATOM 849 O O . ILE A 1 106 ? 18.625 4.012 -15.383 1 61.81 106 ILE A O 1
ATOM 853 N N . TRP A 1 107 ? 17.359 5.387 -14.172 1 61.5 107 TRP A N 1
ATOM 854 C CA . TRP A 1 107 ? 17.922 6.512 -14.906 1 61.5 107 TRP A CA 1
ATOM 855 C C . TRP A 1 107 ? 19.188 7.031 -14.234 1 61.5 107 TRP A C 1
ATOM 857 O O . TRP A 1 107 ? 19.234 8.188 -13.82 1 61.5 107 TRP A O 1
ATOM 867 N N . LYS A 1 108 ? 20.062 6.109 -14.188 1 60.59 108 LYS A N 1
ATOM 868 C CA . LYS A 1 108 ? 21.297 6.531 -13.531 1 60.59 108 LYS A CA 1
ATOM 869 C C . LYS A 1 108 ? 22.141 7.379 -14.469 1 60.59 108 LYS A C 1
ATOM 871 O O . LYS A 1 108 ? 23 8.148 -14.016 1 60.59 108 LYS A O 1
ATOM 876 N N . LYS A 1 109 ? 21.891 7.242 -15.727 1 59.62 109 LYS A N 1
ATOM 877 C CA . LYS A 1 109 ? 22.719 7.953 -16.703 1 59.62 109 LYS A CA 1
ATOM 878 C C . LYS A 1 109 ? 22.156 9.344 -16.984 1 59.62 109 LYS A C 1
ATOM 880 O O . LYS A 1 109 ? 22.797 10.148 -17.672 1 59.62 109 LYS A O 1
ATOM 885 N N . VAL A 1 110 ? 20.969 9.453 -16.609 1 61.59 110 VAL A N 1
ATOM 886 C CA . VAL A 1 110 ? 20.359 10.75 -16.891 1 61.59 110 VAL A CA 1
ATOM 887 C C . VAL A 1 110 ? 20.188 11.523 -15.586 1 61.59 110 VAL A C 1
ATOM 889 O O . VAL A 1 110 ? 20.203 10.945 -14.5 1 61.59 110 VAL A O 1
ATOM 892 N N . ASP A 1 111 ? 20.234 12.805 -15.797 1 76.75 111 ASP A N 1
ATOM 893 C CA . ASP A 1 111 ? 19.984 13.68 -14.656 1 76.75 111 ASP A CA 1
ATOM 894 C C . ASP A 1 111 ? 18.703 13.289 -13.938 1 76.75 111 ASP A C 1
ATOM 896 O O . ASP A 1 111 ? 17.625 13.234 -14.539 1 76.75 111 ASP A O 1
ATOM 900 N N . SER A 1 112 ? 18.844 12.828 -12.766 1 84.5 112 SER A N 1
ATOM 901 C CA . SER A 1 112 ? 17.719 12.344 -11.969 1 84.5 112 SER A CA 1
ATOM 902 C C . SER A 1 112 ? 16.891 13.492 -11.414 1 84.5 112 SER A C 1
ATOM 904 O O . SER A 1 112 ? 15.836 13.273 -10.82 1 84.5 112 SER A O 1
ATOM 906 N N . LYS A 1 113 ? 17.266 14.758 -11.688 1 87.62 113 LYS A N 1
ATOM 907 C CA . LYS A 1 113 ? 16.594 15.922 -11.117 1 87.62 113 LYS A CA 1
ATOM 908 C C . LYS A 1 113 ? 15.133 15.984 -11.555 1 87.62 113 LYS A C 1
ATOM 910 O O . LYS A 1 113 ? 14.234 16.125 -10.727 1 87.62 113 LYS A O 1
ATOM 915 N N . PRO A 1 114 ? 14.867 15.812 -12.797 1 88.56 114 PRO A N 1
ATOM 916 C CA . PRO A 1 114 ? 13.461 15.891 -13.195 1 88.56 114 PRO A CA 1
ATOM 917 C C . PRO A 1 114 ? 12.602 14.82 -12.539 1 88.56 114 PRO A C 1
ATOM 919 O O . PRO A 1 114 ? 11.43 15.062 -12.227 1 88.56 114 PRO A O 1
ATOM 922 N N . LEU A 1 115 ? 13.125 13.703 -12.375 1 87.62 115 LEU A N 1
ATOM 923 C CA . LEU A 1 115 ? 12.375 12.617 -11.75 1 87.62 115 LEU A CA 1
ATOM 924 C C . LEU A 1 115 ? 12.102 12.922 -10.281 1 87.62 115 LEU A C 1
ATOM 926 O O . LEU A 1 115 ? 10.992 12.688 -9.789 1 87.62 115 LEU A O 1
ATOM 930 N N . TYR A 1 116 ? 13.078 13.508 -9.656 1 90.5 116 TYR A N 1
ATOM 931 C CA . TYR A 1 116 ? 12.875 13.867 -8.258 1 90.5 116 TYR A CA 1
ATOM 932 C C . TYR A 1 116 ? 11.93 15.055 -8.133 1 90.5 116 TYR A C 1
ATOM 934 O O . TYR A 1 116 ? 11.172 15.164 -7.168 1 90.5 116 TYR A O 1
ATOM 942 N N . MET A 1 117 ? 11.945 15.945 -9.094 1 93.31 117 MET A N 1
ATOM 943 C CA . MET A 1 117 ? 10.984 17.047 -9.117 1 93.31 117 MET A CA 1
ATOM 944 C C . MET A 1 117 ? 9.562 16.516 -9.305 1 93.31 117 MET A C 1
ATOM 946 O O . MET A 1 117 ? 8.633 16.984 -8.664 1 93.31 117 MET A O 1
ATOM 950 N N . PHE A 1 118 ? 9.469 15.586 -10.156 1 91.44 118 PHE A N 1
ATOM 951 C CA . PHE A 1 118 ? 8.164 14.961 -10.375 1 91.44 118 PHE A CA 1
ATOM 952 C C . PHE A 1 118 ? 7.707 14.227 -9.117 1 91.44 118 PHE A C 1
ATOM 954 O O . PHE A 1 118 ? 6.531 14.273 -8.758 1 91.44 118 PHE A O 1
ATOM 961 N N . TYR A 1 119 ? 8.641 13.594 -8.477 1 91.69 119 TYR A N 1
ATOM 962 C CA . TYR A 1 119 ? 8.375 12.953 -7.188 1 91.69 119 TYR A CA 1
ATOM 963 C C . TYR A 1 119 ? 7.84 13.969 -6.18 1 91.69 119 TYR A C 1
ATOM 965 O O . TYR A 1 119 ? 6.855 13.703 -5.484 1 91.69 119 TYR A O 1
ATOM 973 N N . ALA A 1 120 ? 8.438 15.047 -6.156 1 93.88 120 ALA A N 1
ATOM 974 C CA . ALA A 1 120 ? 8.047 16.078 -5.203 1 93.88 120 ALA A CA 1
ATOM 975 C C . ALA A 1 120 ? 6.664 16.641 -5.535 1 93.88 120 ALA A C 1
ATOM 977 O O . ALA A 1 120 ? 5.852 16.875 -4.637 1 93.88 120 ALA A O 1
ATOM 978 N N . VAL A 1 121 ? 6.359 16.781 -6.723 1 94.81 121 VAL A N 1
ATOM 979 C CA . VAL A 1 121 ? 5.062 17.312 -7.145 1 94.81 121 VAL A CA 1
ATOM 980 C C . VAL A 1 121 ? 3.961 16.312 -6.789 1 94.81 121 VAL A C 1
ATOM 982 O O . VAL A 1 121 ? 2.924 16.703 -6.242 1 94.81 121 VAL A O 1
ATOM 985 N N . THR A 1 122 ? 4.207 15.102 -7.109 1 92.81 122 THR A N 1
ATOM 986 C CA . THR A 1 122 ? 3.205 14.078 -6.82 1 92.81 122 THR A CA 1
ATOM 987 C C . THR A 1 122 ? 2.996 13.93 -5.316 1 92.81 122 THR A C 1
ATOM 989 O O . THR A 1 122 ? 1.863 13.797 -4.852 1 92.81 122 THR A O 1
ATOM 992 N N . THR A 1 123 ? 4.066 14.008 -4.637 1 92.12 123 THR A N 1
ATOM 993 C CA . THR A 1 123 ? 3.975 13.93 -3.184 1 92.12 123 THR A CA 1
ATOM 994 C C . THR A 1 123 ? 3.211 15.125 -2.625 1 92.12 123 THR A C 1
ATOM 996 O O . THR A 1 123 ? 2.396 14.977 -1.713 1 92.12 123 THR A O 1
ATOM 999 N N . PHE A 1 124 ? 3.441 16.297 -3.162 1 93.44 124 PHE A N 1
ATOM 1000 C CA . PHE A 1 124 ? 2.736 17.5 -2.742 1 93.44 124 PHE A CA 1
ATOM 1001 C C . PHE A 1 124 ? 1.237 17.359 -2.979 1 93.44 124 PHE A C 1
ATOM 1003 O O . PHE A 1 124 ? 0.433 17.672 -2.1 1 93.44 124 PHE A O 1
ATOM 1010 N N . LEU A 1 125 ? 0.946 16.844 -4.082 1 93.56 125 LEU A N 1
ATOM 1011 C CA . LEU A 1 125 ? -0.462 16.672 -4.418 1 93.56 125 LEU A CA 1
ATOM 1012 C C . LEU A 1 125 ? -1.113 15.633 -3.508 1 93.56 125 LEU A C 1
ATOM 1014 O O . LEU A 1 125 ? -2.287 15.766 -3.15 1 93.56 125 LEU A O 1
ATOM 1018 N N . MET A 1 126 ? -0.388 14.625 -3.164 1 91 126 MET A N 1
ATOM 1019 C CA . MET A 1 126 ? -0.888 13.633 -2.219 1 91 126 MET A CA 1
ATOM 1020 C C . MET A 1 126 ? -1.189 14.273 -0.867 1 91 126 MET A C 1
ATOM 1022 O O . MET A 1 126 ? -2.221 13.984 -0.258 1 91 126 MET A O 1
ATOM 1026 N N . VAL A 1 127 ? -0.328 15.125 -0.459 1 87.19 127 VAL A N 1
ATOM 1027 C CA . VAL A 1 127 ? -0.516 15.805 0.82 1 87.19 127 VAL A CA 1
ATOM 1028 C C . VAL A 1 127 ? -1.744 16.703 0.75 1 87.19 127 VAL A C 1
ATOM 1030 O O . VAL A 1 127 ? -2.561 16.734 1.675 1 87.19 127 VAL A O 1
ATOM 1033 N N . VAL A 1 128 ? -1.857 17.391 -0.283 1 89.31 128 VAL A N 1
ATOM 1034 C CA . VAL A 1 128 ? -3.016 18.25 -0.472 1 89.31 128 VAL A CA 1
ATOM 1035 C C . VAL A 1 128 ? -4.297 17.422 -0.445 1 89.31 128 VAL A C 1
ATOM 1037 O O . VAL A 1 128 ? -5.277 17.812 0.194 1 89.31 128 VAL A O 1
ATOM 1040 N N . GLY A 1 129 ? -4.242 16.297 -1.167 1 87.56 129 GLY A N 1
ATOM 1041 C CA . GLY A 1 129 ? -5.395 15.406 -1.146 1 87.56 129 GLY A CA 1
ATOM 1042 C C . GLY A 1 129 ? -5.73 14.891 0.242 1 87.56 129 GLY A C 1
ATOM 1043 O O . GLY A 1 129 ? -6.898 14.867 0.635 1 87.56 129 GLY A O 1
ATOM 1044 N N . PHE A 1 130 ? -4.754 14.531 0.915 1 84.94 130 PHE A N 1
ATOM 1045 C CA . PHE A 1 130 ? -4.922 14.008 2.264 1 84.94 130 PHE A CA 1
ATOM 1046 C C . PHE A 1 130 ? -5.492 15.07 3.193 1 84.94 130 PHE A C 1
ATOM 1048 O O . PHE A 1 130 ? -6.445 14.812 3.93 1 84.94 130 PHE A O 1
ATOM 1055 N N . VAL A 1 131 ? -4.926 16.25 3.184 1 84.25 131 VAL A N 1
ATOM 1056 C CA . VAL A 1 131 ? -5.379 17.344 4.031 1 84.25 131 VAL A CA 1
ATOM 1057 C C . VAL A 1 131 ? -6.816 17.719 3.666 1 84.25 131 VAL A C 1
ATOM 1059 O O . VAL A 1 131 ? -7.629 18.016 4.543 1 84.25 131 VAL A O 1
ATOM 1062 N N . THR A 1 132 ? -7.129 17.672 2.457 1 86.62 132 THR A N 1
ATOM 1063 C CA . THR A 1 132 ? -8.484 17.969 2.004 1 86.62 132 THR A CA 1
ATOM 1064 C C . THR A 1 132 ? -9.469 16.938 2.543 1 86.62 132 THR A C 1
ATOM 1066 O O . THR A 1 132 ? -10.555 17.297 3.016 1 86.62 132 THR A O 1
ATOM 1069 N N . ALA A 1 133 ? -9.086 15.695 2.469 1 85.38 133 ALA A N 1
ATOM 1070 C CA . ALA A 1 133 ? -9.953 14.641 2.977 1 85.38 133 ALA A CA 1
ATOM 1071 C C . ALA A 1 133 ? -10.211 14.812 4.469 1 85.38 133 ALA A C 1
ATOM 1073 O O . ALA A 1 133 ? -11.352 14.688 4.926 1 85.38 133 ALA A O 1
ATOM 1074 N N . ILE A 1 134 ? -9.195 15.148 5.152 1 82 134 ILE A N 1
ATOM 1075 C CA . ILE A 1 134 ? -9.328 15.344 6.59 1 82 134 ILE A CA 1
ATOM 1076 C C . ILE A 1 134 ? -10.203 16.562 6.863 1 82 134 ILE A C 1
ATOM 1078 O O . ILE A 1 134 ? -11.062 16.531 7.75 1 82 134 ILE A O 1
ATOM 1082 N N . ALA A 1 135 ? -10.016 17.578 6.113 1 85.19 135 ALA A N 1
ATOM 1083 C CA . ALA A 1 135 ? -10.82 18.781 6.281 1 85.19 135 ALA A CA 1
ATOM 1084 C C . ALA A 1 135 ? -12.297 18.5 6.027 1 85.19 135 ALA A C 1
ATOM 1086 O O . ALA A 1 135 ? -13.164 18.953 6.781 1 85.19 135 ALA A O 1
ATOM 1087 N N . ILE A 1 136 ? -12.57 17.766 5.055 1 87.06 136 ILE A N 1
ATOM 1088 C CA . ILE A 1 136 ? -13.945 17.406 4.723 1 87.06 136 ILE A CA 1
ATOM 1089 C C . ILE A 1 136 ? -14.547 16.562 5.844 1 87.06 136 ILE A C 1
ATOM 1091 O O . ILE A 1 136 ? -15.68 16.797 6.27 1 87.06 136 ILE A O 1
ATOM 1095 N N . LEU A 1 137 ? -13.758 15.664 6.309 1 83.56 137 LEU A N 1
ATOM 1096 C CA . LEU A 1 137 ? -14.234 14.766 7.359 1 83.56 137 LEU A CA 1
ATOM 1097 C C . LEU A 1 137 ? -14.516 15.539 8.648 1 83.56 137 LEU A C 1
ATOM 1099 O O . LEU A 1 137 ? -15.477 15.242 9.359 1 83.56 137 LEU A O 1
ATOM 1103 N N . MET A 1 138 ? -13.719 16.484 8.891 1 83.25 138 MET A N 1
ATOM 1104 C CA . MET A 1 138 ? -13.852 17.234 10.141 1 83.25 138 MET A CA 1
ATOM 1105 C C . MET A 1 138 ? -14.953 18.281 10.039 1 83.25 138 MET A C 1
ATOM 1107 O O . MET A 1 138 ? -15.734 18.453 10.977 1 83.25 138 MET A O 1
ATOM 1111 N N . THR A 1 139 ? -15.086 18.891 8.914 1 85.31 139 THR A N 1
ATOM 1112 C CA . THR A 1 139 ? -16.016 20 8.789 1 85.31 139 THR A CA 1
ATOM 1113 C C . THR A 1 139 ? -17.375 19.5 8.305 1 85.31 139 THR A C 1
ATOM 1115 O O . THR A 1 139 ? -18.406 20.125 8.57 1 85.31 139 THR A O 1
ATOM 1118 N N . GLY A 1 140 ? -17.312 18.484 7.508 1 87.19 140 GLY A N 1
ATOM 1119 C CA . GLY A 1 140 ? -18.547 17.984 6.918 1 87.19 140 GLY A CA 1
ATOM 1120 C C . GLY A 1 140 ? -18.984 18.781 5.699 1 87.19 140 GLY A C 1
ATOM 1121 O O . GLY A 1 140 ? -20.016 18.469 5.094 1 87.19 140 GLY A O 1
ATOM 1122 N N . LEU A 1 141 ? -18.172 19.703 5.355 1 89.06 141 LEU A N 1
ATOM 1123 C CA . LEU A 1 141 ? -18.531 20.531 4.207 1 89.06 141 LEU A CA 1
ATOM 1124 C C . LEU A 1 141 ? -18.547 19.719 2.926 1 89.06 141 LEU A C 1
ATOM 1126 O O . LEU A 1 141 ? -17.594 18.969 2.646 1 89.06 141 LEU A O 1
ATOM 1130 N N . GLY A 1 142 ? -19.688 19.812 2.234 1 90.38 142 GLY A N 1
ATOM 1131 C CA . GLY A 1 142 ? -19.781 19.188 0.923 1 90.38 142 GLY A CA 1
ATOM 1132 C C . GLY A 1 142 ? -20.25 17.75 0.98 1 90.38 142 GLY A C 1
ATOM 1133 O O . GLY A 1 142 ? -20.516 17.125 -0.057 1 90.38 142 GLY A O 1
ATOM 1134 N N . ILE A 1 143 ? -20.375 17.203 2.158 1 89 143 ILE A N 1
ATOM 1135 C CA . ILE A 1 143 ? -20.797 15.812 2.277 1 89 143 ILE A CA 1
ATOM 1136 C C . ILE A 1 143 ? -22.297 15.695 2.023 1 89 143 ILE A C 1
ATOM 1138 O O . ILE A 1 143 ? -23.094 16.328 2.705 1 89 143 ILE A O 1
ATOM 1142 N N . HIS A 1 144 ? -22.625 15.016 1.035 1 89.38 144 HIS A N 1
ATOM 1143 C CA . HIS A 1 144 ? -24 14.594 0.772 1 89.38 144 HIS A CA 1
ATOM 1144 C C . HIS A 1 144 ? -24.172 13.102 1.027 1 89.38 144 HIS A C 1
ATOM 1146 O O . HIS A 1 144 ? -23.906 12.281 0.149 1 89.38 144 HIS A O 1
ATOM 1152 N N . LEU A 1 145 ? -24.641 12.836 2.191 1 86.88 145 LEU A N 1
ATOM 1153 C CA . LEU A 1 145 ? -24.75 11.445 2.611 1 86.88 145 LEU A CA 1
ATOM 1154 C C . LEU A 1 145 ? -26.172 10.938 2.443 1 86.88 145 LEU A C 1
ATOM 1156 O O . LEU A 1 145 ? -27.109 11.523 2.986 1 86.88 145 LEU A O 1
ATOM 1160 N N . VAL A 1 146 ? -26.297 9.938 1.588 1 83.19 146 VAL A N 1
ATOM 1161 C CA . VAL A 1 146 ? -27.562 9.242 1.414 1 83.19 146 VAL A CA 1
ATOM 1162 C C . VAL A 1 146 ? -27.453 7.812 1.935 1 83.19 146 VAL A C 1
ATOM 1164 O O . VAL A 1 146 ? -26.781 6.98 1.324 1 83.19 146 VAL A O 1
ATOM 1167 N N . LEU A 1 147 ? -28.031 7.484 3.021 1 76.31 147 LEU A N 1
ATOM 1168 C CA . LEU A 1 147 ? -27.859 6.203 3.697 1 76.31 147 LEU A CA 1
ATOM 1169 C C . LEU A 1 147 ? -28.484 5.07 2.877 1 76.31 147 LEU A C 1
ATOM 1171 O O . LEU A 1 147 ? -27.922 3.973 2.814 1 76.31 147 LEU A O 1
ATOM 1175 N N . LYS A 1 148 ? -29.641 5.348 2.252 1 73.5 148 LYS A N 1
ATOM 1176 C CA . LYS A 1 148 ? -30.281 4.352 1.404 1 73.5 148 LYS A CA 1
ATOM 1177 C C . LYS A 1 148 ? -30.828 4.988 0.132 1 73.5 148 LYS A C 1
ATOM 1179 O O . LYS A 1 148 ? -31.781 5.777 0.186 1 73.5 148 LYS A O 1
ATOM 1184 N N . PRO A 1 149 ? -30.219 4.758 -1.036 1 77.75 149 PRO A N 1
ATOM 1185 C CA . PRO A 1 149 ? -29.062 3.908 -1.317 1 77.75 149 PRO A CA 1
ATOM 1186 C C . PRO A 1 149 ? -27.734 4.637 -1.114 1 77.75 149 PRO A C 1
ATOM 1188 O O . PRO A 1 149 ? -27.594 5.797 -1.508 1 77.75 149 PRO A O 1
ATOM 1191 N N . LEU A 1 150 ? -26.797 4 -0.619 1 75.06 150 LEU A N 1
ATOM 1192 C CA . LEU A 1 150 ? -25.516 4.594 -0.261 1 75.06 150 LEU A CA 1
ATOM 1193 C C . LEU A 1 150 ? -24.781 5.09 -1.502 1 75.06 150 LEU A C 1
ATOM 1195 O O . LEU A 1 150 ? -23.953 6.004 -1.418 1 75.06 150 LEU A O 1
ATOM 1199 N N . ASP A 1 151 ? -25.078 4.527 -2.598 1 73.06 151 ASP A N 1
ATOM 1200 C CA . ASP A 1 151 ? -24.359 4.867 -3.826 1 73.06 151 ASP A CA 1
ATOM 1201 C C . ASP A 1 151 ? -24.766 6.254 -4.324 1 73.06 151 ASP A C 1
ATOM 1203 O O . ASP A 1 151 ? -24.094 6.824 -5.191 1 73.06 151 ASP A O 1
ATOM 1207 N N . ALA A 1 152 ? -25.766 6.832 -3.658 1 77.81 152 ALA A N 1
ATOM 1208 C CA . ALA A 1 152 ? -26.188 8.188 -4 1 77.81 152 ALA A CA 1
ATOM 1209 C C . ALA A 1 152 ? -25.391 9.219 -3.207 1 77.81 152 ALA A C 1
ATOM 1211 O O . ALA A 1 152 ? -25.5 10.422 -3.453 1 77.81 152 ALA A O 1
ATOM 1212 N N . SER A 1 153 ? -24.531 8.742 -2.383 1 81.12 153 SER A N 1
ATOM 1213 C CA . SER A 1 153 ? -23.703 9.641 -1.572 1 81.12 153 SER A CA 1
ATOM 1214 C C . SER A 1 153 ? -22.531 10.195 -2.371 1 81.12 153 SER A C 1
ATOM 1216 O O . SER A 1 153 ? -21.938 9.484 -3.188 1 81.12 153 SER A O 1
ATOM 1218 N N . TYR A 1 154 ? -22.281 11.469 -2.152 1 82.25 154 TYR A N 1
ATOM 1219 C CA . TYR A 1 154 ? -21.156 12.078 -2.846 1 82.25 154 TYR A CA 1
ATOM 1220 C C . TYR A 1 154 ? -20.641 13.289 -2.078 1 82.25 154 TYR A C 1
ATOM 1222 O O . TYR A 1 154 ? -21.281 13.758 -1.138 1 82.25 154 TYR A O 1
ATOM 1230 N N . ILE A 1 155 ? -19.469 13.719 -2.457 1 87.25 155 ILE A N 1
ATOM 1231 C CA . ILE A 1 155 ? -18.875 14.93 -1.901 1 87.25 155 ILE A CA 1
ATOM 1232 C C . ILE A 1 155 ? -18.859 16.031 -2.961 1 87.25 155 ILE A C 1
ATOM 1234 O O . ILE A 1 155 ? -18.391 15.82 -4.078 1 87.25 155 ILE A O 1
ATOM 1238 N N . ASN A 1 156 ? -19.5 17.062 -2.652 1 88.56 156 ASN A N 1
ATOM 1239 C CA . ASN A 1 156 ? -19.328 18.281 -3.428 1 88.56 156 ASN A CA 1
ATOM 1240 C C . ASN A 1 156 ? -18.125 19.078 -2.953 1 88.56 156 ASN A C 1
ATOM 1242 O O . ASN A 1 156 ? -18.156 19.703 -1.888 1 88.56 156 ASN A O 1
ATOM 1246 N N . TYR A 1 157 ? -17.156 19.188 -3.701 1 86.94 157 TYR A N 1
ATOM 1247 C CA . TYR A 1 157 ? -15.883 19.75 -3.271 1 86.94 157 TYR A CA 1
ATOM 1248 C C . TYR A 1 157 ? -15.906 21.281 -3.324 1 86.94 157 TYR A C 1
ATOM 1250 O O . TYR A 1 157 ? -15.031 21.938 -2.766 1 86.94 157 TYR A O 1
ATOM 1258 N N . LEU A 1 158 ? -16.828 21.875 -3.883 1 90.5 158 LEU A N 1
ATOM 1259 C CA . LEU A 1 158 ? -16.875 23.328 -4.047 1 90.5 158 LEU A CA 1
ATOM 1260 C C . LEU A 1 158 ? -16.969 24.016 -2.691 1 90.5 158 LEU A C 1
ATOM 1262 O O . LEU A 1 158 ? -16.281 25.016 -2.451 1 90.5 158 LEU A O 1
ATOM 1266 N N . PRO A 1 159 ? -17.734 23.531 -1.823 1 91.31 159 PRO A N 1
ATOM 1267 C CA . PRO A 1 159 ? -17.797 24.188 -0.521 1 91.31 159 PRO A CA 1
ATOM 1268 C C . PRO A 1 159 ? -16.469 24.188 0.222 1 91.31 159 PRO A C 1
ATOM 1270 O O . PRO A 1 159 ? -16.125 25.172 0.89 1 91.31 159 PRO A O 1
ATOM 1273 N N . ILE A 1 160 ? -15.742 23.172 0.172 1 89.19 160 ILE A N 1
ATOM 1274 C CA . ILE A 1 160 ? -14.469 23.078 0.872 1 89.19 160 ILE A CA 1
ATOM 1275 C C . ILE A 1 160 ? -13.453 24.031 0.219 1 89.19 160 ILE A C 1
ATOM 1277 O O . ILE A 1 160 ? -12.703 24.719 0.91 1 89.19 160 ILE A O 1
ATOM 1281 N N . LEU A 1 161 ? -13.477 24.078 -1.083 1 90.06 161 LEU A N 1
ATOM 1282 C CA . LEU A 1 161 ? -12.555 24.953 -1.805 1 90.06 161 LEU A CA 1
ATOM 1283 C C . LEU A 1 161 ? -12.922 26.406 -1.593 1 90.06 161 LEU A C 1
ATOM 1285 O O . LEU A 1 161 ? -12.055 27.297 -1.679 1 90.06 161 LEU A O 1
ATOM 1289 N N . GLY A 1 162 ? -14.148 26.578 -1.329 1 91.62 162 GLY A N 1
ATOM 1290 C CA . GLY A 1 162 ? -14.602 27.938 -1.065 1 91.62 162 GLY A CA 1
ATOM 1291 C C . GLY A 1 162 ? -14.477 28.344 0.393 1 91.62 162 GLY A C 1
ATOM 1292 O O . GLY A 1 162 ? -14.719 29.5 0.75 1 91.62 162 GLY A O 1
ATOM 1293 N N . SER A 1 163 ? -14.062 27.469 1.219 1 91.06 163 SER A N 1
ATOM 1294 C CA . SER A 1 163 ? -13.961 27.719 2.65 1 91.06 163 SER A CA 1
ATOM 1295 C C . SER A 1 163 ? -12.633 28.391 3 1 91.06 163 SER A C 1
ATOM 1297 O O . SER A 1 163 ? -11.57 27.812 2.779 1 91.06 163 SER A O 1
ATOM 1299 N N . GLY A 1 164 ? -12.68 29.516 3.578 1 90.31 164 GLY A N 1
ATOM 1300 C CA . GLY A 1 164 ? -11.484 30.203 4.039 1 90.31 164 GLY A CA 1
ATOM 1301 C C . GLY A 1 164 ? -10.711 29.422 5.082 1 90.31 164 GLY A C 1
ATOM 1302 O O . GLY A 1 164 ? -9.477 29.406 5.078 1 90.31 164 GLY A O 1
ATOM 1303 N N . VAL A 1 165 ? -11.406 28.719 5.883 1 88.69 165 VAL A N 1
ATOM 1304 C CA . VAL A 1 165 ? -10.797 27.969 6.969 1 88.69 165 VAL A CA 1
ATOM 1305 C C . VAL A 1 165 ? -9.945 26.828 6.398 1 88.69 165 VAL A C 1
ATOM 1307 O O . VAL A 1 165 ? -8.875 26.531 6.918 1 88.69 165 VAL A O 1
ATOM 1310 N N . TYR A 1 166 ? -10.414 26.25 5.344 1 90.75 166 TYR A N 1
ATOM 1311 C CA . TYR A 1 166 ? -9.656 25.203 4.676 1 90.75 166 TYR A CA 1
ATOM 1312 C C . TYR A 1 166 ? -8.312 25.734 4.18 1 90.75 166 TYR A C 1
ATOM 1314 O O . TYR A 1 166 ? -7.27 25.125 4.434 1 90.75 166 TYR A O 1
ATOM 1322 N N . TRP A 1 167 ? -8.391 26.828 3.578 1 93.06 167 TRP A N 1
ATOM 1323 C CA . TRP A 1 167 ? -7.168 27.391 3.023 1 93.06 167 TRP A CA 1
ATOM 1324 C C . TRP A 1 167 ? -6.219 27.828 4.137 1 93.06 167 TRP A C 1
ATOM 1326 O O . TRP A 1 167 ? -5 27.672 4.016 1 93.06 167 TRP A O 1
ATOM 1336 N N . VAL A 1 168 ? -6.773 28.375 5.152 1 93.25 168 VAL A N 1
ATOM 1337 C CA . VAL A 1 168 ? -5.957 28.75 6.297 1 93.25 168 VAL A CA 1
ATOM 1338 C C . VAL A 1 168 ? -5.273 27.516 6.883 1 93.25 168 VAL A C 1
ATOM 1340 O O . VAL A 1 168 ? -4.094 27.562 7.238 1 93.25 168 VAL A O 1
ATOM 1343 N N . PHE A 1 169 ? -5.969 26.453 6.895 1 91.12 169 PHE A N 1
ATOM 1344 C CA . PHE A 1 169 ? -5.422 25.203 7.41 1 91.12 169 PHE A CA 1
ATOM 1345 C C . PHE A 1 169 ? -4.32 24.672 6.496 1 91.12 169 PHE A C 1
ATOM 1347 O O . PHE A 1 169 ? -3.24 24.312 6.965 1 91.12 169 PHE A O 1
ATOM 1354 N N . LEU A 1 170 ? -4.59 24.672 5.242 1 92.94 170 LEU A N 1
ATOM 1355 C CA . LEU A 1 170 ? -3.625 24.172 4.273 1 92.94 170 LEU A CA 1
ATOM 1356 C C . LEU A 1 170 ? -2.361 25.016 4.258 1 92.94 170 LEU A C 1
ATOM 1358 O O . LEU A 1 170 ? -1.25 24.484 4.332 1 92.94 170 LEU A O 1
ATOM 1362 N N . ILE A 1 171 ? -2.543 26.281 4.203 1 94.81 171 ILE A N 1
ATOM 1363 C CA . ILE A 1 171 ? -1.411 27.203 4.152 1 94.81 171 ILE A CA 1
ATOM 1364 C C . ILE A 1 171 ? -0.634 27.141 5.465 1 94.81 171 ILE A C 1
ATOM 1366 O O . ILE A 1 171 ? 0.599 27.156 5.465 1 94.81 171 ILE A O 1
ATOM 1370 N N . GLY A 1 172 ? -1.324 27.062 6.539 1 94.56 172 GLY A N 1
ATOM 1371 C CA . GLY A 1 172 ? -0.66 26.891 7.82 1 94.56 172 GLY A CA 1
ATOM 1372 C C . GLY A 1 172 ? 0.194 25.625 7.887 1 94.56 172 GLY A C 1
ATOM 1373 O O . GLY A 1 172 ? 1.348 25.688 8.312 1 94.56 172 GLY A O 1
ATOM 1374 N N . ALA A 1 173 ? -0.354 24.547 7.418 1 92.06 173 ALA A N 1
ATOM 1375 C CA . ALA A 1 173 ? 0.379 23.281 7.395 1 92.06 173 ALA A CA 1
ATOM 1376 C C . ALA A 1 173 ? 1.623 23.375 6.516 1 92.06 173 ALA A C 1
ATOM 1378 O O . ALA A 1 173 ? 2.68 22.844 6.859 1 92.06 173 ALA A O 1
ATOM 1379 N N . LEU A 1 174 ? 1.494 24.094 5.426 1 94.38 174 LEU A N 1
ATOM 1380 C CA . LEU A 1 174 ? 2.621 24.25 4.516 1 94.38 174 LEU A CA 1
ATOM 1381 C C . LEU A 1 174 ? 3.715 25.109 5.152 1 94.38 174 LEU A C 1
ATOM 1383 O O . LEU A 1 174 ? 4.902 24.828 4.984 1 94.38 174 LEU A O 1
ATOM 1387 N N . PHE A 1 175 ? 3.312 26.062 5.887 1 96.56 175 PHE A N 1
ATOM 1388 C CA . PHE A 1 175 ? 4.281 26.906 6.562 1 96.56 175 PHE A CA 1
ATOM 1389 C C . PHE A 1 175 ? 5.031 26.141 7.633 1 96.56 175 PHE A C 1
ATOM 1391 O O . PHE A 1 175 ? 6.258 26.234 7.746 1 96.56 175 PHE A O 1
ATOM 1398 N N . ILE A 1 176 ? 4.316 25.359 8.375 1 95.81 176 ILE A N 1
ATOM 1399 C CA . ILE A 1 176 ? 4.957 24.531 9.398 1 95.81 176 ILE A CA 1
ATOM 1400 C C . ILE A 1 176 ? 5.922 23.547 8.734 1 95.81 176 ILE A C 1
ATOM 1402 O O . ILE A 1 176 ? 7.07 23.422 9.156 1 95.81 176 ILE A O 1
ATOM 1406 N N . SER A 1 177 ? 5.414 22.953 7.684 1 95.38 177 SER A N 1
ATOM 1407 C CA . SER A 1 177 ? 6.219 21.953 6.973 1 95.38 177 SER A CA 1
ATOM 1408 C C . SER A 1 177 ? 7.48 22.578 6.387 1 95.38 177 SER A C 1
ATOM 1410 O O . SER A 1 177 ? 8.547 21.969 6.414 1 95.38 177 SER A O 1
ATOM 1412 N N . PHE A 1 178 ? 7.348 23.766 5.91 1 96.12 178 PHE A N 1
ATOM 1413 C CA . PHE A 1 178 ? 8.484 24.453 5.324 1 96.12 178 PHE A CA 1
ATOM 1414 C C . PHE A 1 178 ? 9.547 24.75 6.379 1 96.12 178 PHE A C 1
ATOM 1416 O O . PHE A 1 178 ? 10.734 24.484 6.168 1 96.12 178 PHE A O 1
ATOM 1423 N N . GLY A 1 179 ? 9.133 25.266 7.438 1 96.62 179 GLY A N 1
ATOM 1424 C CA . GLY A 1 179 ? 10.062 25.531 8.516 1 96.62 179 GLY A CA 1
ATOM 1425 C C . GLY A 1 179 ? 10.727 24.281 9.055 1 96.62 179 GLY A C 1
ATOM 1426 O O . GLY A 1 179 ? 11.938 24.25 9.273 1 96.62 179 GLY A O 1
ATOM 1427 N N . MET A 1 180 ? 9.938 23.234 9.227 1 96.25 180 MET A N 1
ATOM 1428 C CA . MET A 1 180 ? 10.453 21.969 9.727 1 96.25 180 MET A CA 1
ATOM 1429 C C . MET A 1 180 ? 11.445 21.359 8.742 1 96.25 180 MET A C 1
ATOM 1431 O O . MET A 1 180 ? 12.438 20.75 9.148 1 96.25 180 MET A O 1
ATOM 1435 N N . SER A 1 181 ? 11.141 21.5 7.504 1 95.94 181 SER A N 1
ATOM 1436 C CA . SER A 1 181 ? 12.008 20.969 6.457 1 95.94 181 SER A CA 1
ATOM 1437 C C . SER A 1 181 ? 13.406 21.578 6.535 1 95.94 181 SER A C 1
ATOM 1439 O O . SER A 1 181 ? 14.406 20.875 6.355 1 95.94 181 SER A O 1
ATOM 1441 N N . GLN A 1 182 ? 13.508 22.844 6.816 1 95.25 182 GLN A N 1
ATOM 1442 C CA . GLN A 1 182 ? 14.789 23.547 6.871 1 95.25 182 GLN A CA 1
ATOM 1443 C C . GLN A 1 182 ? 15.641 23.031 8.031 1 95.25 182 GLN A C 1
ATOM 1445 O O . GLN A 1 182 ? 16.859 22.938 7.914 1 95.25 182 GLN A O 1
ATOM 1450 N N . VAL A 1 183 ? 14.969 22.688 9.07 1 94.62 183 VAL A N 1
ATOM 1451 C CA . VAL A 1 183 ? 15.68 22.203 10.242 1 94.62 183 VAL A CA 1
ATOM 1452 C C . VAL A 1 183 ? 16.016 20.719 10.062 1 94.62 183 VAL A C 1
ATOM 1454 O O . VAL A 1 183 ? 17.156 20.312 10.305 1 94.62 183 VAL A O 1
ATOM 1457 N N . PHE A 1 184 ? 15.078 19.984 9.625 1 93.06 184 PHE A N 1
ATOM 1458 C CA . PHE A 1 184 ? 15.203 18.531 9.492 1 93.06 184 PHE A CA 1
ATOM 1459 C C . PHE A 1 184 ? 16.312 18.172 8.516 1 93.06 184 PHE A C 1
ATOM 1461 O O . PHE A 1 184 ? 17.094 17.25 8.766 1 93.06 184 PHE A O 1
ATOM 1468 N N . TYR A 1 185 ? 16.406 18.922 7.414 1 91.12 185 TYR A N 1
ATOM 1469 C CA . TYR A 1 185 ? 17.391 18.625 6.379 1 91.12 185 TYR A CA 1
ATOM 1470 C C . TYR A 1 185 ? 18.578 19.594 6.473 1 91.12 185 TYR A C 1
ATOM 1472 O O . TYR A 1 185 ? 19.516 19.5 5.684 1 91.12 185 TYR A O 1
ATOM 1480 N N . ARG A 1 186 ? 18.562 20.484 7.34 1 91.12 186 ARG A N 1
ATOM 1481 C CA . ARG A 1 186 ? 19.625 21.453 7.57 1 91.12 186 ARG A CA 1
ATOM 1482 C C . ARG A 1 186 ? 19.969 22.203 6.293 1 91.12 186 ARG A C 1
ATOM 1484 O O . ARG A 1 186 ? 21.125 22.281 5.891 1 91.12 186 ARG A O 1
ATOM 1491 N N . THR A 1 187 ? 18.938 22.734 5.762 1 92.19 187 THR A N 1
ATOM 1492 C CA . THR A 1 187 ? 19.125 23.438 4.5 1 92.19 187 THR A CA 1
ATOM 1493 C C . THR A 1 187 ? 19.469 24.906 4.742 1 92.19 187 THR A C 1
ATOM 1495 O O . THR A 1 187 ? 19.875 25.609 3.816 1 92.19 187 THR A O 1
ATOM 1498 N N . VAL A 1 188 ? 19.297 25.359 5.953 1 92.12 188 VAL A N 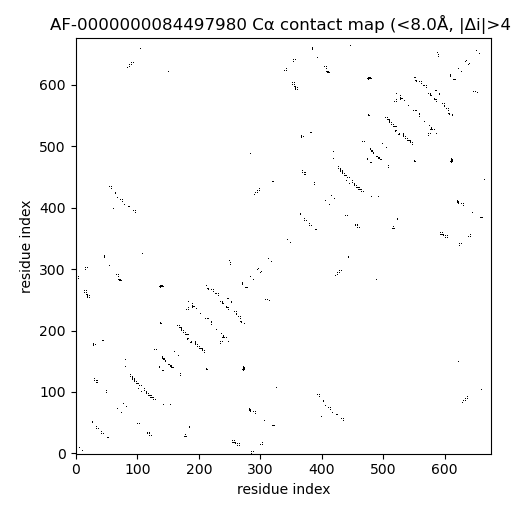1
ATOM 1499 C CA . VAL A 1 188 ? 19.625 26.734 6.312 1 92.12 188 VAL A CA 1
ATOM 1500 C C . VAL A 1 188 ? 20.578 26.75 7.508 1 92.12 188 VAL A C 1
ATOM 1502 O O . VAL A 1 188 ? 20.672 25.766 8.242 1 92.12 188 VAL A O 1
ATOM 1505 N N . LYS A 1 189 ? 21.25 27.828 7.613 1 92.5 189 LYS A N 1
ATOM 1506 C CA . LYS A 1 189 ? 22.141 28 8.75 1 92.5 189 LYS A CA 1
ATOM 1507 C C . LYS A 1 189 ? 21.359 28.094 10.062 1 92.5 189 LYS A C 1
ATOM 1509 O O . LYS A 1 189 ? 20.219 28.516 10.078 1 92.5 189 LYS A O 1
ATOM 1514 N N . ASN A 1 190 ? 21.953 27.672 11.133 1 92.62 190 ASN A N 1
ATOM 1515 C CA . ASN A 1 190 ? 21.312 27.672 12.445 1 92.62 190 ASN A CA 1
ATOM 1516 C C . ASN A 1 190 ? 21.047 29.078 12.945 1 92.62 190 ASN A C 1
ATOM 1518 O O . ASN A 1 190 ? 20.266 29.281 13.883 1 92.62 190 ASN A O 1
ATOM 1522 N N . THR A 1 191 ? 21.625 30.016 12.328 1 90.5 191 THR A N 1
ATOM 1523 C CA . THR A 1 191 ? 21.438 31.406 12.734 1 90.5 191 THR A CA 1
ATOM 1524 C C . THR A 1 191 ? 20.219 32 12.039 1 90.5 191 THR A C 1
ATOM 1526 O O . THR A 1 191 ? 19.797 33.125 12.367 1 90.5 191 THR A O 1
ATOM 1529 N N . SER A 1 192 ? 19.688 31.266 11.148 1 93 192 SER A N 1
ATOM 1530 C CA . SER A 1 192 ? 18.547 31.797 10.398 1 93 192 SER A CA 1
ATOM 1531 C C . SER A 1 192 ? 17.266 31.719 11.227 1 93 192 SER A C 1
ATOM 1533 O O . SER A 1 192 ? 16.984 30.703 11.852 1 93 192 SER A O 1
ATOM 1535 N N . TYR A 1 193 ? 16.469 32.812 11.203 1 95.44 193 TYR A N 1
ATOM 1536 C CA . TYR A 1 193 ? 15.195 32.875 11.922 1 95.44 193 TYR A CA 1
ATOM 1537 C C . TYR A 1 193 ? 14.047 32.406 11.031 1 95.44 193 TYR A C 1
ATOM 1539 O O . TYR A 1 193 ? 12.898 32.344 11.484 1 95.44 193 TYR A O 1
ATOM 1547 N N . VAL A 1 194 ? 14.312 32.031 9.883 1 95.44 194 VAL A N 1
ATOM 1548 C CA . VAL A 1 194 ? 13.281 31.719 8.898 1 95.44 194 VAL A CA 1
ATOM 1549 C C . VAL A 1 194 ? 12.492 30.5 9.359 1 95.44 194 VAL A C 1
ATOM 1551 O O . VAL A 1 194 ? 11.258 30.516 9.367 1 95.44 194 VAL A O 1
ATOM 1554 N N . PRO A 1 195 ? 13.164 29.406 9.789 1 96.62 195 PRO A N 1
ATOM 1555 C CA . PRO A 1 195 ? 12.391 28.25 10.227 1 96.62 195 PRO A CA 1
ATOM 1556 C C . PRO A 1 195 ? 11.461 28.562 11.398 1 96.62 195 PRO A C 1
ATOM 1558 O O . PRO A 1 195 ? 10.297 28.156 11.398 1 96.62 195 PRO A O 1
ATOM 1561 N N . LEU A 1 196 ? 11.945 29.344 12.336 1 97.38 196 LEU A N 1
ATOM 1562 C CA . LEU A 1 196 ? 11.133 29.703 13.5 1 97.38 196 LEU A CA 1
ATOM 1563 C C . LEU A 1 196 ? 9.961 30.578 13.086 1 97.38 196 LEU A C 1
ATOM 1565 O O . LEU A 1 196 ? 8.828 30.344 13.5 1 97.38 196 LEU A O 1
ATOM 1569 N N . ALA A 1 197 ? 10.219 31.578 12.305 1 97.75 197 ALA A N 1
ATOM 1570 C CA . ALA A 1 197 ? 9.188 32.5 11.867 1 97.75 197 ALA A CA 1
ATOM 1571 C C . ALA A 1 197 ? 8.094 31.781 11.086 1 97.75 197 ALA A C 1
ATOM 1573 O O . ALA A 1 197 ? 6.902 32 11.312 1 97.75 197 ALA A O 1
ATOM 1574 N N . THR A 1 198 ? 8.484 30.938 10.18 1 97.62 198 THR A N 1
ATOM 1575 C CA . THR A 1 198 ? 7.508 30.234 9.344 1 97.62 198 THR A CA 1
ATOM 1576 C C . THR A 1 198 ? 6.68 29.266 10.18 1 97.62 198 THR A C 1
ATOM 1578 O O . THR A 1 198 ? 5.473 29.141 9.969 1 97.62 198 THR A O 1
ATOM 1581 N N . ILE A 1 199 ? 7.285 28.625 11.094 1 97.56 199 ILE A N 1
ATOM 1582 C CA . ILE A 1 199 ? 6.566 27.688 11.945 1 97.56 199 ILE A CA 1
ATOM 1583 C C . ILE A 1 199 ? 5.57 28.438 12.82 1 97.56 199 ILE A C 1
ATOM 1585 O O . ILE A 1 199 ? 4.43 28.016 13 1 97.56 199 ILE A O 1
ATOM 1589 N N . ILE A 1 200 ? 5.973 29.594 13.344 1 97.62 200 ILE A N 1
ATOM 1590 C CA . ILE A 1 200 ? 5.078 30.391 14.172 1 97.62 200 ILE A CA 1
ATOM 1591 C C . ILE A 1 200 ? 3.873 30.844 13.352 1 97.62 200 ILE A C 1
ATOM 1593 O O . ILE A 1 200 ? 2.729 30.719 13.797 1 97.62 200 ILE A O 1
ATOM 1597 N N . ILE A 1 201 ? 4.121 31.344 12.195 1 97.75 201 ILE A N 1
ATOM 1598 C CA . ILE A 1 201 ? 3.033 31.781 11.32 1 97.75 201 ILE A CA 1
ATOM 1599 C C . ILE A 1 201 ? 2.105 30.594 11.039 1 97.75 201 ILE A C 1
ATOM 1601 O O . ILE A 1 201 ? 0.881 30.734 11.117 1 97.75 201 ILE A O 1
ATOM 1605 N N . GLY A 1 202 ? 2.684 29.453 10.734 1 97.12 202 GLY A N 1
ATOM 1606 C CA . GLY A 1 202 ? 1.894 28.25 10.484 1 97.12 202 GLY A CA 1
ATOM 1607 C C . GLY A 1 202 ? 1.061 27.828 11.68 1 97.12 202 GLY A C 1
ATOM 1608 O O . GLY A 1 202 ? -0.106 27.469 11.523 1 97.12 202 GLY A O 1
ATOM 1609 N N . LEU A 1 203 ? 1.661 27.922 12.781 1 95.56 203 LEU A N 1
ATOM 1610 C CA . LEU A 1 203 ? 0.96 27.531 14 1 95.56 203 LEU A CA 1
ATOM 1611 C C . LEU A 1 203 ? -0.201 28.469 14.289 1 95.56 203 LEU A C 1
ATOM 1613 O O . LEU A 1 203 ? -1.265 28.047 14.734 1 95.56 203 LEU A O 1
ATOM 1617 N N . ILE A 1 204 ? 0.001 29.719 14.094 1 95.44 204 ILE A N 1
ATOM 1618 C CA . ILE A 1 204 ? -1.068 30.688 14.289 1 95.44 204 ILE A CA 1
ATOM 1619 C C . ILE A 1 204 ? -2.227 30.375 13.344 1 95.44 204 ILE A C 1
ATOM 1621 O O . ILE A 1 204 ? -3.383 30.297 13.773 1 95.44 204 ILE A O 1
ATOM 1625 N N . LEU A 1 205 ? -1.919 30.125 12.148 1 94.56 205 LEU A N 1
ATOM 1626 C CA . LEU A 1 205 ? -2.941 29.828 11.148 1 94.56 205 LEU A CA 1
ATOM 1627 C C . LEU A 1 205 ? -3.656 28.516 11.469 1 94.56 205 LEU A C 1
ATOM 1629 O O . LEU A 1 205 ? -4.887 28.469 11.508 1 94.56 205 LEU A O 1
ATOM 1633 N N . ASP A 1 206 ? -2.938 27.5 11.766 1 91 206 ASP A N 1
ATOM 1634 C CA . ASP A 1 206 ? -3.512 26.188 11.992 1 91 206 ASP A CA 1
ATOM 1635 C C . ASP A 1 206 ? -4.316 26.156 13.289 1 91 206 ASP A C 1
ATOM 1637 O O . ASP A 1 206 ? -5.324 25.438 13.391 1 91 206 ASP A O 1
ATOM 1641 N N . SER A 1 207 ? -3.752 26.859 14.234 1 88.88 207 SER A N 1
ATOM 1642 C CA . SER A 1 207 ? -4.512 26.938 15.484 1 88.88 207 SER A CA 1
ATOM 1643 C C . SER A 1 207 ? -5.863 27.609 15.273 1 88.88 207 SER A C 1
ATOM 1645 O O . SER A 1 207 ? -6.871 27.172 15.828 1 88.88 207 SER A O 1
ATOM 1647 N N . TYR A 1 208 ? -5.852 28.609 14.508 1 87.88 208 TYR A N 1
ATOM 1648 C CA . TYR A 1 208 ? -7.105 29.266 14.172 1 87.88 208 TYR A CA 1
ATOM 1649 C C . TYR A 1 208 ? -8.055 28.328 13.438 1 87.88 208 TYR A C 1
ATOM 1651 O O . TYR A 1 208 ? -9.234 28.234 13.781 1 87.88 208 TYR A O 1
ATOM 1659 N N . ALA A 1 209 ? -7.594 27.672 12.492 1 86.44 209 ALA A N 1
ATOM 1660 C CA . ALA A 1 209 ? -8.406 26.734 11.711 1 86.44 209 ALA A CA 1
ATOM 1661 C C . ALA A 1 209 ? -8.938 25.609 12.594 1 86.44 209 ALA A C 1
ATOM 1663 O O . ALA A 1 209 ? -10.109 25.234 12.5 1 86.44 209 ALA A O 1
ATOM 1664 N N . TYR A 1 210 ? -8.086 25.109 13.391 1 82.19 210 TYR A N 1
ATOM 1665 C CA . TYR A 1 210 ? -8.453 24.016 14.273 1 82.19 210 TYR A CA 1
ATOM 1666 C C . TYR A 1 210 ? -9.57 24.438 15.227 1 82.19 210 TYR A C 1
ATOM 1668 O O . TYR A 1 210 ? -10.484 23.656 15.5 1 82.19 210 TYR A O 1
ATOM 1676 N N . LEU A 1 211 ? -9.508 25.625 15.703 1 80.31 211 LEU A N 1
ATOM 1677 C CA . LEU A 1 211 ? -10.516 26.141 16.625 1 80.31 211 LEU A CA 1
ATOM 1678 C C . LEU A 1 211 ? -11.875 26.25 15.93 1 80.31 211 LEU A C 1
ATOM 1680 O O . LEU A 1 211 ? -12.914 26.078 16.562 1 80.31 211 LEU A O 1
ATOM 1684 N N . GLU A 1 212 ? -11.859 26.453 14.695 1 75.69 212 GLU A N 1
ATOM 1685 C CA . GLU A 1 212 ? -13.102 26.625 13.945 1 75.69 212 GLU A CA 1
ATOM 1686 C C . GLU A 1 212 ? -13.711 25.266 13.586 1 75.69 212 GLU A C 1
ATOM 1688 O O . GLU A 1 212 ? -14.93 25.141 13.477 1 75.69 212 GLU A O 1
ATOM 1693 N N . ILE A 1 213 ? -12.836 24.328 13.445 1 72.44 213 ILE A N 1
ATOM 1694 C CA . ILE A 1 213 ? -13.336 23.078 12.914 1 72.44 213 ILE A CA 1
ATOM 1695 C C . ILE A 1 213 ? -13.547 22.078 14.047 1 72.44 213 ILE A C 1
ATOM 1697 O O . ILE A 1 213 ? -14.344 21.141 13.93 1 72.44 213 ILE A O 1
ATOM 1701 N N . ALA A 1 214 ? -12.852 22.297 15.117 1 67.81 214 ALA A N 1
ATOM 1702 C CA . ALA A 1 214 ? -12.945 21.328 16.203 1 67.81 214 ALA A CA 1
ATOM 1703 C C . ALA A 1 214 ? -14.266 21.484 16.969 1 67.81 214 ALA A C 1
ATOM 1705 O O . ALA A 1 214 ? -14.672 22.609 17.297 1 67.81 214 ALA A O 1
ATOM 1706 N N . HIS A 1 215 ? -15.164 20.781 16.781 1 68.06 215 HIS A N 1
ATOM 1707 C CA . HIS A 1 215 ? -16.453 20.812 17.484 1 68.06 215 HIS A CA 1
ATOM 1708 C C . HIS A 1 215 ? -16.281 20.406 18.938 1 68.06 215 HIS A C 1
ATOM 1710 O O . HIS A 1 215 ? -17.047 19.594 19.453 1 68.06 215 HIS A O 1
ATOM 1716 N N . ILE A 1 216 ? -15.242 20.891 19.516 1 66 216 ILE A N 1
ATOM 1717 C CA . ILE A 1 216 ? -14.969 20.672 20.922 1 66 216 ILE A CA 1
ATOM 1718 C C . ILE A 1 216 ? -14.93 22 21.672 1 66 216 ILE A C 1
ATOM 1720 O O . ILE A 1 216 ? -14.82 23.062 21.047 1 66 216 ILE A O 1
ATOM 1724 N N . ASP A 1 217 ? -15.211 21.844 22.891 1 71.44 217 ASP A N 1
ATOM 1725 C CA . ASP A 1 217 ? -15.164 23.047 23.719 1 71.44 217 ASP A CA 1
ATOM 1726 C C . ASP A 1 217 ? -13.82 23.75 23.594 1 71.44 217 ASP A C 1
ATOM 1728 O O . ASP A 1 217 ? -12.781 23.094 23.469 1 71.44 217 ASP A O 1
ATOM 1732 N N . LYS A 1 218 ? -13.844 25.016 23.531 1 71.88 218 LYS A N 1
ATOM 1733 C CA . LYS A 1 218 ? -12.68 25.844 23.234 1 71.88 218 LYS A CA 1
ATOM 1734 C C . LYS A 1 218 ? -11.578 25.641 24.281 1 71.88 218 LYS A C 1
ATOM 1736 O O . LYS A 1 218 ? -10.391 25.672 23.938 1 71.88 218 LYS A O 1
ATOM 1741 N N . VAL A 1 219 ? -11.922 25.406 25.484 1 69 219 VAL A N 1
ATOM 1742 C CA . VAL A 1 219 ? -10.938 25.234 26.547 1 69 219 VAL A CA 1
ATOM 1743 C C . VAL A 1 219 ? -10.195 23.922 26.359 1 69 219 VAL A C 1
ATOM 1745 O O . VAL A 1 219 ? -8.961 23.875 26.469 1 69 219 VAL A O 1
ATOM 1748 N N . SER A 1 220 ? -10.898 22.938 26.062 1 73.56 220 SER A N 1
ATOM 1749 C CA . SER A 1 220 ? -10.289 21.641 25.812 1 73.56 220 SER A CA 1
ATOM 1750 C C . SER A 1 220 ? -9.406 21.672 24.562 1 73.56 220 SER A C 1
ATOM 1752 O O . SER A 1 220 ? -8.328 21.078 24.547 1 73.56 220 SER A O 1
ATOM 1754 N N . VAL A 1 221 ? -9.852 22.469 23.672 1 75.56 221 VAL A N 1
ATOM 1755 C CA . VAL A 1 221 ? -9.102 22.594 22.438 1 75.56 221 VAL A CA 1
ATOM 1756 C C . VAL A 1 221 ? -7.758 23.266 22.719 1 75.56 221 VAL A C 1
ATOM 1758 O O . VAL A 1 221 ? -6.723 22.844 22.203 1 75.56 221 VAL A O 1
ATOM 1761 N N . ALA A 1 222 ? -7.816 24.234 23.594 1 76.81 222 ALA A N 1
ATOM 1762 C CA . ALA A 1 222 ? -6.594 24.969 23.906 1 76.81 222 ALA A CA 1
ATOM 1763 C C . ALA A 1 222 ? -5.574 24.062 24.594 1 76.81 222 ALA A C 1
ATOM 1765 O O . ALA A 1 222 ? -4.379 24.125 24.297 1 76.81 222 ALA A O 1
ATOM 1766 N N . ALA A 1 223 ? -6.074 23.219 25.422 1 78.31 223 ALA A N 1
ATOM 1767 C CA . ALA A 1 223 ? -5.184 22.312 26.156 1 78.31 223 ALA A CA 1
ATOM 1768 C C . ALA A 1 223 ? -4.543 21.312 25.203 1 78.31 223 ALA A C 1
ATOM 1770 O O . ALA A 1 223 ? -3.348 21.016 25.312 1 78.31 223 ALA A O 1
ATOM 1771 N N . TYR A 1 224 ? -5.273 20.922 24.328 1 81.5 224 TYR A N 1
ATOM 1772 C CA . TYR A 1 224 ? -4.766 19.906 23.422 1 81.5 224 TYR A CA 1
ATOM 1773 C C . TYR A 1 224 ? -3.875 20.516 22.344 1 81.5 224 TYR A C 1
ATOM 1775 O O . TYR A 1 224 ? -2.994 19.844 21.797 1 81.5 224 TYR A O 1
ATOM 1783 N N . LEU A 1 225 ? -4.074 21.797 22.125 1 87.62 225 LEU A N 1
ATOM 1784 C CA . LEU A 1 225 ? -3.246 22.484 21.141 1 87.62 225 LEU A CA 1
ATOM 1785 C C . LEU A 1 225 ? -1.925 22.922 21.766 1 87.62 225 LEU A C 1
ATOM 1787 O O . LEU A 1 225 ? -0.942 23.141 21.047 1 87.62 225 LEU A O 1
ATOM 1791 N N . ALA A 1 226 ? -1.898 23.031 23.062 1 90.38 226 ALA A N 1
ATOM 1792 C CA . ALA A 1 226 ? -0.698 23.531 23.734 1 90.38 226 ALA A CA 1
ATOM 1793 C C . ALA A 1 226 ? 0.482 22.594 23.5 1 90.38 226 ALA A C 1
ATOM 1795 O O . ALA A 1 226 ? 1.59 23.031 23.203 1 90.38 226 ALA A O 1
ATOM 1796 N N . VAL A 1 227 ? 0.222 21.359 23.578 1 90.25 227 VAL A N 1
ATOM 1797 C CA . VAL A 1 227 ? 1.288 20.359 23.484 1 90.25 227 VAL A CA 1
ATOM 1798 C C . VAL A 1 227 ? 1.893 20.375 22.078 1 90.25 227 VAL A C 1
ATOM 1800 O O . VAL A 1 227 ? 3.102 20.562 21.922 1 90.25 227 VAL A O 1
ATOM 1803 N N . PRO A 1 228 ? 1.116 20.281 21.031 1 91.81 228 PRO A N 1
ATOM 1804 C CA . PRO A 1 228 ? 1.717 20.328 19.703 1 91.81 228 PRO A CA 1
ATOM 1805 C C . PRO A 1 228 ? 2.395 21.672 19.406 1 91.81 228 PRO A C 1
ATOM 1807 O O . PRO A 1 228 ? 3.41 21.703 18.703 1 91.81 228 PRO A O 1
ATOM 1810 N N . ILE A 1 229 ? 1.859 22.734 19.953 1 94.5 229 ILE A N 1
ATOM 1811 C CA . ILE A 1 229 ? 2.469 24.047 19.734 1 94.5 229 ILE A CA 1
ATOM 1812 C C . ILE A 1 229 ? 3.85 24.078 20.391 1 94.5 229 ILE A C 1
ATOM 1814 O O . ILE A 1 229 ? 4.836 24.453 19.75 1 94.5 229 ILE A O 1
ATOM 1818 N N . ILE A 1 230 ? 3.92 23.672 21.562 1 95.5 230 ILE A N 1
ATOM 1819 C CA . ILE A 1 230 ? 5.176 23.688 22.312 1 95.5 230 ILE A CA 1
ATOM 1820 C C . ILE A 1 230 ? 6.184 22.75 21.641 1 95.5 230 ILE A C 1
ATOM 1822 O O . ILE A 1 230 ? 7.328 23.125 21.391 1 95.5 230 ILE A O 1
ATOM 1826 N N . LEU A 1 231 ? 5.766 21.594 21.328 1 94.88 231 LEU A N 1
ATOM 1827 C CA . LEU A 1 231 ? 6.668 20.594 20.766 1 94.88 231 LEU A CA 1
ATOM 1828 C C . LEU A 1 231 ? 7.168 21.016 19.391 1 94.88 231 LEU A C 1
ATOM 1830 O O . LEU A 1 231 ? 8.32 20.766 19.031 1 94.88 231 LEU A O 1
ATOM 1834 N N . THR A 1 232 ? 6.312 21.609 18.656 1 94.75 232 THR A N 1
ATOM 1835 C CA . THR A 1 232 ? 6.691 22.062 17.312 1 94.75 232 THR A CA 1
ATOM 1836 C C . THR A 1 232 ? 7.648 23.25 17.391 1 94.75 232 THR A C 1
ATOM 1838 O O . THR A 1 232 ? 8.555 23.375 16.562 1 94.75 232 THR A O 1
ATOM 1841 N N . LEU A 1 233 ? 7.516 24.078 18.391 1 96.31 233 LEU A N 1
ATOM 1842 C CA . LEU A 1 233 ? 8.352 25.266 18.547 1 96.31 233 LEU A CA 1
ATOM 1843 C C . LEU A 1 233 ? 9.711 24.891 19.125 1 96.31 233 LEU A C 1
ATOM 1845 O O . LEU A 1 233 ? 10.711 25.578 18.859 1 96.31 233 LEU A O 1
ATOM 1849 N N . ILE A 1 234 ? 9.766 23.828 19.812 1 96.06 234 ILE A N 1
ATOM 1850 C CA . ILE A 1 234 ? 11.008 23.391 20.453 1 96.06 234 ILE A CA 1
ATOM 1851 C C . ILE A 1 234 ? 12.062 23.109 19.375 1 96.06 234 ILE A C 1
ATOM 1853 O O . ILE A 1 234 ? 13.242 23.422 19.547 1 96.06 234 ILE A O 1
ATOM 1857 N N . ILE A 1 235 ? 11.68 22.641 18.266 1 95.12 235 ILE A N 1
ATOM 1858 C CA . ILE A 1 235 ? 12.594 22.172 17.234 1 95.12 235 ILE A CA 1
ATOM 1859 C C . ILE A 1 235 ? 13.352 23.344 16.625 1 95.12 235 ILE A C 1
ATOM 1861 O O . ILE A 1 235 ? 14.578 23.375 16.656 1 95.12 235 ILE A O 1
ATOM 1865 N N . PRO A 1 236 ? 12.664 24.359 16.125 1 95.56 236 PRO A N 1
ATOM 1866 C CA . PRO A 1 236 ? 13.414 25.484 15.57 1 95.56 236 PRO A CA 1
ATOM 1867 C C . PRO A 1 236 ? 14.195 26.25 16.625 1 95.56 236 PRO A C 1
ATOM 1869 O O . PRO A 1 236 ? 15.258 26.797 16.344 1 95.56 236 PRO A O 1
ATOM 1872 N N . VAL A 1 237 ? 13.711 26.312 17.828 1 95.94 237 VAL A N 1
ATOM 1873 C CA . VAL A 1 237 ? 14.422 26.984 18.906 1 95.94 237 VAL A CA 1
ATOM 1874 C C . VAL A 1 237 ? 15.711 26.234 19.219 1 95.94 237 VAL A C 1
ATOM 1876 O O . VAL A 1 237 ? 16.781 26.844 19.359 1 95.94 237 VAL A O 1
ATOM 1879 N N . MET A 1 238 ? 15.57 24.938 19.328 1 96.06 238 MET A N 1
ATOM 1880 C CA . MET A 1 238 ? 16.766 24.125 19.547 1 96.06 238 MET A CA 1
ATOM 1881 C C . MET A 1 238 ? 17.75 24.281 18.391 1 96.06 238 MET A C 1
ATOM 1883 O O . MET A 1 238 ? 18.969 24.266 18.609 1 96.06 238 MET A O 1
ATOM 1887 N N . TYR A 1 239 ? 17.219 24.406 17.219 1 95 239 TYR A N 1
ATOM 1888 C CA . TYR A 1 239 ? 18.078 24.531 16.047 1 95 239 TYR A CA 1
ATOM 1889 C C . TYR A 1 239 ? 18.891 25.828 16.109 1 95 239 TYR A C 1
ATOM 1891 O O . TYR A 1 239 ? 20.031 25.875 15.68 1 95 239 TYR A O 1
ATOM 1899 N N . MET A 1 240 ? 18.312 26.875 16.625 1 94.31 240 MET A N 1
ATOM 1900 C CA . MET A 1 240 ? 18.938 28.188 16.656 1 94.31 240 MET A CA 1
ATOM 1901 C C . MET A 1 240 ? 19.984 28.266 17.766 1 94.31 240 MET A C 1
ATOM 1903 O O . MET A 1 240 ? 20.891 29.078 17.719 1 94.31 240 MET A O 1
ATOM 1907 N N . MET A 1 241 ? 19.812 27.406 18.703 1 93 241 MET A N 1
ATOM 1908 C CA . MET A 1 241 ? 20.797 27.375 19.781 1 93 241 MET A CA 1
ATOM 1909 C C . MET A 1 241 ? 22 26.516 19.406 1 93 241 MET A C 1
ATOM 1911 O O . MET A 1 241 ? 21.859 25.344 19.078 1 93 241 MET A O 1
ATOM 1915 N N . LYS A 1 242 ? 23.188 27 19.484 1 89.69 242 LYS A N 1
ATOM 1916 C CA . LYS A 1 242 ? 24.422 26.359 19.047 1 89.69 242 LYS A CA 1
ATOM 1917 C C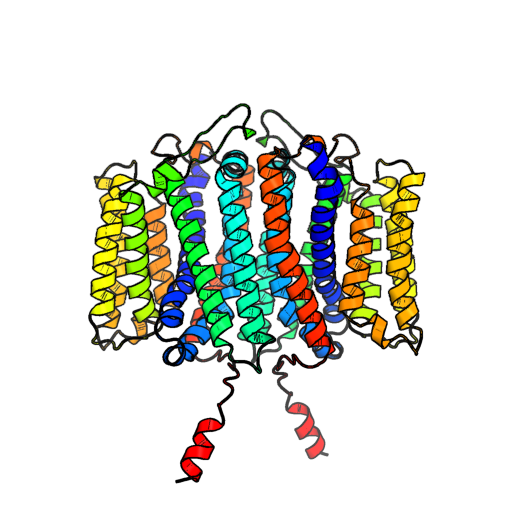 . LYS A 1 242 ? 24.641 25.031 19.75 1 89.69 242 LYS A C 1
ATOM 1919 O O . LYS A 1 242 ? 25.062 24.062 19.141 1 89.69 242 LYS A O 1
ATOM 1924 N N . SER A 1 243 ? 24.25 24.906 20.969 1 91.19 243 SER A N 1
ATOM 1925 C CA . SER A 1 243 ? 24.516 23.719 21.766 1 91.19 243 SER A CA 1
ATOM 1926 C C . SER A 1 243 ? 23.562 22.594 21.422 1 91.19 243 SER A C 1
ATOM 1928 O O . SER A 1 243 ? 23.859 21.422 21.641 1 91.19 243 SER A O 1
ATOM 1930 N N . THR A 1 244 ? 22.438 22.953 20.797 1 92.88 244 THR A N 1
ATOM 1931 C CA . THR A 1 244 ? 21.422 21.922 20.594 1 92.88 244 THR A CA 1
ATOM 1932 C C . THR A 1 244 ? 21.078 21.781 19.125 1 92.88 244 THR A C 1
ATOM 1934 O O . THR A 1 244 ? 20.172 21.016 18.75 1 92.88 244 THR A O 1
ATOM 1937 N N . THR A 1 245 ? 21.797 22.422 18.297 1 91.69 245 THR A N 1
ATOM 1938 C CA . THR A 1 245 ? 21.516 22.438 16.859 1 91.69 245 THR A CA 1
ATOM 1939 C C . THR A 1 245 ? 21.516 21.031 16.297 1 91.69 245 THR A C 1
ATOM 1941 O O . THR A 1 245 ? 20.609 20.672 15.523 1 91.69 245 THR A O 1
ATOM 1944 N N . GLU A 1 246 ? 22.438 20.219 16.734 1 87.69 246 GLU A N 1
ATOM 1945 C CA . GLU A 1 246 ? 22.562 18.859 16.203 1 87.69 246 GLU A CA 1
ATOM 1946 C C . GLU A 1 246 ? 21.391 17.984 16.656 1 87.69 246 GLU A C 1
ATOM 1948 O O . GLU A 1 246 ? 20.938 17.125 15.898 1 87.69 246 GLU A O 1
ATOM 1953 N N . TYR A 1 247 ? 20.906 18.312 17.781 1 88.69 247 TYR A N 1
ATOM 1954 C CA . TYR A 1 247 ? 19.797 17.531 18.312 1 88.69 247 TYR A CA 1
ATOM 1955 C C . TYR A 1 247 ? 18.5 17.875 17.578 1 88.69 247 TYR A C 1
ATOM 1957 O O . TYR A 1 247 ? 17.625 17.016 17.406 1 88.69 247 TYR A O 1
ATOM 1965 N N . ALA A 1 248 ? 18.453 19.094 17.156 1 90.38 248 ALA A N 1
ATOM 1966 C CA . ALA A 1 248 ? 17.25 19.531 16.453 1 90.38 248 ALA A CA 1
ATOM 1967 C C . ALA A 1 248 ? 17.062 18.781 15.148 1 90.38 248 ALA A C 1
ATOM 1969 O O . ALA A 1 248 ? 15.922 18.547 14.719 1 90.38 248 ALA A O 1
ATOM 1970 N N . SER A 1 249 ? 18.141 18.391 14.609 1 87.19 249 SER A N 1
ATOM 1971 C CA . SER A 1 249 ? 18.078 17.688 13.328 1 87.19 249 SER A CA 1
ATOM 1972 C C . SER A 1 249 ? 18.25 16.188 13.508 1 87.19 249 SER A C 1
ATOM 1974 O O . SER A 1 249 ? 18.359 15.453 12.523 1 87.19 249 SER A O 1
ATOM 1976 N N . TYR A 1 250 ? 18.344 15.852 14.781 1 88.12 250 TYR A N 1
ATOM 1977 C CA . TYR A 1 250 ? 18.406 14.422 15.07 1 88.12 250 TYR A CA 1
ATOM 1978 C C . TYR A 1 250 ? 17.078 13.742 14.789 1 88.12 250 TYR A C 1
ATOM 1980 O O . TYR A 1 250 ? 16.078 14.031 15.438 1 88.12 250 TYR A O 1
ATOM 1988 N N . LYS A 1 251 ? 17.047 12.852 13.906 1 86.12 251 LYS A N 1
ATOM 1989 C CA . LYS A 1 251 ? 15.82 12.312 13.328 1 86.12 251 LYS A CA 1
ATOM 1990 C C . LYS A 1 251 ? 14.992 11.586 14.391 1 86.12 251 LYS A C 1
ATOM 1992 O O . LYS A 1 251 ? 13.781 11.789 14.484 1 86.12 251 LYS A O 1
ATOM 1997 N N . PRO A 1 252 ? 15.617 10.766 15.234 1 83.94 252 PRO A N 1
ATOM 1998 C CA . PRO A 1 252 ? 14.805 10.094 16.25 1 83.94 252 PRO A CA 1
ATOM 1999 C C . PRO A 1 252 ? 14.102 11.07 17.188 1 83.94 252 PRO A C 1
ATOM 2001 O O . PRO A 1 252 ? 12.953 10.844 17.578 1 83.94 252 PRO A O 1
ATOM 2004 N N . LEU A 1 253 ? 14.789 12.07 17.547 1 88 253 LEU A N 1
ATOM 2005 C CA . LEU A 1 253 ? 14.164 13.07 18.406 1 88 253 LEU A CA 1
ATOM 2006 C C . LEU A 1 253 ? 13.023 13.773 17.688 1 88 253 LEU A C 1
ATOM 2008 O O . LEU A 1 253 ? 11.953 13.977 18.25 1 88 253 LEU A O 1
ATOM 2012 N N . TRP A 1 254 ? 13.289 14.164 16.484 1 89.62 254 TRP A N 1
ATOM 2013 C CA . TRP A 1 254 ? 12.25 14.805 15.68 1 89.62 254 TRP A CA 1
ATOM 2014 C C . TRP A 1 254 ? 11.016 13.922 15.578 1 89.62 254 TRP A C 1
ATOM 2016 O O . TRP A 1 254 ? 9.898 14.383 15.812 1 89.62 254 TRP A O 1
ATOM 2026 N N . PHE A 1 255 ? 11.188 12.648 15.352 1 87.31 255 PHE A N 1
ATOM 2027 C CA . PHE A 1 255 ? 10.086 11.711 15.203 1 87.31 255 PHE A CA 1
ATOM 2028 C C . PHE A 1 255 ? 9.32 11.555 16.516 1 87.31 255 PHE A C 1
ATOM 2030 O O . PHE A 1 255 ? 8.094 11.508 16.516 1 87.31 255 PHE A O 1
ATOM 2037 N N . THR A 1 256 ? 10.055 11.469 17.531 1 86.75 256 THR A N 1
ATOM 2038 C CA . THR A 1 256 ? 9.422 11.305 18.844 1 86.75 256 THR A CA 1
ATOM 2039 C C . THR A 1 256 ? 8.578 12.523 19.188 1 86.75 256 THR A C 1
ATOM 2041 O O . THR A 1 256 ? 7.414 12.383 19.578 1 86.75 256 THR A O 1
ATOM 2044 N N . LEU A 1 257 ? 9.109 13.672 19 1 91.56 257 LEU A N 1
ATOM 2045 C CA . LEU A 1 257 ? 8.383 14.898 19.328 1 91.56 257 LEU A CA 1
ATOM 2046 C C . LEU A 1 257 ? 7.156 15.055 18.438 1 91.56 257 LEU A C 1
ATOM 2048 O O . LEU A 1 257 ? 6.074 15.383 18.922 1 91.56 257 LEU A O 1
ATOM 2052 N N . MET A 1 258 ? 7.301 14.742 17.188 1 91.69 258 MET A N 1
ATOM 2053 C CA . MET A 1 258 ? 6.188 14.922 16.25 1 91.69 258 MET A CA 1
ATOM 2054 C C . MET A 1 258 ? 5.109 13.875 16.5 1 91.69 258 MET A C 1
ATOM 2056 O O . MET A 1 258 ? 3.922 14.141 16.312 1 91.69 258 MET A O 1
ATOM 2060 N N . THR A 1 259 ? 5.523 12.688 16.875 1 88.25 259 THR A N 1
ATOM 2061 C CA . THR A 1 259 ? 4.547 11.664 17.219 1 88.25 259 THR A CA 1
ATOM 2062 C C . THR A 1 259 ? 3.66 12.117 18.375 1 88.25 259 THR A C 1
ATOM 2064 O O . THR A 1 259 ? 2.436 11.992 18.312 1 88.25 259 THR A O 1
ATOM 2067 N N . PHE A 1 260 ? 4.277 12.695 19.344 1 90.38 260 PHE A N 1
ATOM 2068 C CA . PHE A 1 260 ? 3.51 13.164 20.484 1 90.38 260 PHE A CA 1
ATOM 2069 C C . PHE A 1 260 ? 2.67 14.383 20.125 1 90.38 260 PHE A C 1
ATOM 2071 O O . PHE A 1 260 ? 1.566 14.555 20.641 1 90.38 260 PHE A O 1
ATOM 2078 N N . ALA A 1 261 ? 3.176 15.203 19.312 1 91.5 261 ALA A N 1
ATOM 2079 C CA . ALA A 1 261 ? 2.395 16.344 18.828 1 91.5 261 ALA A CA 1
ATOM 2080 C C . ALA A 1 261 ? 1.136 15.883 18.109 1 91.5 261 ALA A C 1
ATOM 2082 O O . ALA A 1 261 ? 0.037 16.375 18.375 1 91.5 261 ALA A O 1
ATOM 2083 N N . MET A 1 262 ? 1.301 14.906 17.266 1 89.12 262 MET A N 1
ATOM 2084 C CA . MET A 1 262 ? 0.176 14.398 16.484 1 89.12 262 MET A CA 1
ATOM 2085 C C . MET A 1 262 ? -0.816 13.664 17.375 1 89.12 262 MET A C 1
ATOM 2087 O O . MET A 1 262 ? -2.027 13.742 17.156 1 89.12 262 MET A O 1
ATOM 2091 N N . LEU A 1 263 ? -0.299 12.953 18.312 1 88.06 263 LEU A N 1
ATOM 2092 C CA . LEU A 1 263 ? -1.165 12.25 19.25 1 88.06 263 LEU A CA 1
ATOM 2093 C C . LEU A 1 263 ? -2.07 13.227 19.984 1 88.06 263 LEU A C 1
ATOM 2095 O O . LEU A 1 263 ? -3.268 12.977 20.141 1 88.06 263 LEU A O 1
ATOM 2099 N N . SER A 1 264 ? -1.502 14.312 20.359 1 87.44 264 SER A N 1
ATOM 2100 C CA . SER A 1 264 ? -2.258 15.32 21.094 1 87.44 264 SER A CA 1
ATOM 2101 C C . SER A 1 264 ? -3.35 15.938 20.234 1 87.44 264 SER A C 1
ATOM 2103 O O . SER A 1 264 ? -4.406 16.328 20.734 1 87.44 264 SER A O 1
ATOM 2105 N N . LEU A 1 265 ? -3.117 16.031 18.953 1 84.12 265 LEU A N 1
ATOM 2106 C CA . LEU A 1 265 ? -4.102 16.594 18.047 1 84.12 265 LEU A CA 1
ATOM 2107 C C . LEU A 1 265 ? -5.227 15.602 17.766 1 84.12 265 LEU A C 1
ATOM 2109 O O . LEU A 1 265 ? -6.367 16 17.531 1 84.12 265 LEU A O 1
ATOM 2113 N N . GLU A 1 266 ? -4.914 14.383 17.844 1 81.81 266 GLU A N 1
ATOM 2114 C CA . GLU A 1 266 ? -5.867 13.328 17.516 1 81.81 266 GLU A CA 1
ATOM 2115 C C . GLU A 1 266 ? -6.805 13.031 18.688 1 81.81 266 GLU A C 1
ATOM 2117 O O . GLU A 1 266 ? -7.984 12.75 18.484 1 81.81 266 GLU A O 1
ATOM 2122 N N . LEU A 1 267 ? -6.406 13.117 19.844 1 77.75 267 LEU A N 1
ATOM 2123 C CA . LEU A 1 267 ? -7.086 12.633 21.047 1 77.75 267 LEU A CA 1
ATOM 2124 C C . LEU A 1 267 ? -8.406 13.367 21.25 1 77.75 267 LEU A C 1
ATOM 2126 O O . LEU A 1 267 ? -9.422 12.742 21.578 1 77.75 267 LEU A O 1
ATOM 2130 N N . PRO A 1 268 ? -8.438 14.547 20.938 1 77.5 268 PRO A N 1
ATOM 2131 C CA . PRO A 1 268 ? -9.695 15.242 21.234 1 77.5 268 PRO A CA 1
ATOM 2132 C C . PRO A 1 268 ? -10.75 15.039 20.156 1 77.5 268 PRO A C 1
ATOM 2134 O O . PRO A 1 268 ? -11.906 15.43 20.328 1 77.5 268 PRO A O 1
ATOM 2137 N N . VAL A 1 269 ? -10.43 14.492 19.078 1 76.44 269 VAL A N 1
ATOM 2138 C CA . VAL A 1 269 ? -11.383 14.32 17.984 1 76.44 269 VAL A CA 1
ATOM 2139 C C . VAL A 1 269 ? -12.352 13.188 18.328 1 76.44 269 VAL A C 1
ATOM 2141 O O . VAL A 1 269 ? -11.977 12.008 18.281 1 76.44 269 VAL A O 1
ATOM 2144 N N . THR A 1 270 ? -13.625 13.57 18.641 1 79.62 270 THR A N 1
ATOM 2145 C CA . THR A 1 270 ? -14.609 12.562 19.016 1 79.62 270 THR A CA 1
ATOM 2146 C C . THR A 1 270 ? -15.812 12.602 18.094 1 79.62 270 THR A C 1
ATOM 2148 O O . THR A 1 270 ? -16.672 11.719 18.125 1 79.62 270 THR A O 1
ATOM 2151 N N . LYS A 1 271 ? -15.844 13.672 17.297 1 83.5 271 LYS A N 1
ATOM 2152 C CA . LYS A 1 271 ? -16.922 13.805 16.328 1 83.5 271 LYS A CA 1
ATOM 2153 C C . LYS A 1 271 ? -16.375 14.148 14.945 1 83.5 271 LYS A C 1
ATOM 2155 O O . LYS A 1 271 ? -15.297 14.742 14.828 1 83.5 271 LYS A O 1
ATOM 2160 N N . ILE A 1 272 ? -17.141 13.758 13.984 1 83.69 272 ILE A N 1
ATOM 2161 C CA . ILE A 1 272 ? -16.734 14.055 12.609 1 83.69 272 ILE A CA 1
ATOM 2162 C C . ILE A 1 272 ? -17.906 14.664 11.844 1 83.69 272 ILE A C 1
ATOM 2164 O O . ILE A 1 272 ? -19 14.836 12.398 1 83.69 272 ILE A O 1
ATOM 2168 N N . ALA A 1 273 ? -17.688 15.133 10.68 1 86.25 273 ALA A N 1
ATOM 2169 C CA . ALA A 1 273 ? -18.672 15.719 9.781 1 86.25 273 ALA A CA 1
ATOM 2170 C C . ALA A 1 273 ? -19.328 16.938 10.422 1 86.25 273 ALA A C 1
ATOM 2172 O O . ALA A 1 273 ? -20.562 17.016 10.5 1 86.25 273 ALA A O 1
ATOM 2173 N N . GLY A 1 274 ? -18.516 17.812 10.93 1 82 274 GLY A N 1
ATOM 2174 C CA . GLY A 1 274 ? -19.031 19.031 11.539 1 82 274 GLY A CA 1
ATOM 2175 C C . GLY A 1 274 ? -19.703 18.797 12.875 1 82 274 GLY A C 1
ATOM 2176 O O . GLY A 1 274 ? -20.656 19.484 13.227 1 82 274 GLY A O 1
ATOM 2177 N N . GLY A 1 275 ? -19.328 17.672 13.484 1 83.06 275 GLY A N 1
ATOM 2178 C CA . GLY A 1 275 ? -19.906 17.344 14.773 1 83.06 275 GLY A CA 1
ATOM 2179 C C . GLY A 1 275 ? -21.172 16.531 14.68 1 83.06 275 GLY A C 1
ATOM 2180 O O . GLY A 1 275 ? -21.781 16.188 15.695 1 83.06 275 GLY A O 1
ATOM 2181 N N . ALA A 1 276 ? -21.531 16.109 13.539 1 84.25 276 ALA A N 1
ATOM 2182 C CA . ALA A 1 276 ? -22.797 15.414 13.312 1 84.25 276 ALA A CA 1
ATOM 2183 C C . ALA A 1 276 ? -22.719 13.984 13.828 1 84.25 276 ALA A C 1
ATOM 2185 O O . ALA A 1 276 ? -23.734 13.438 14.289 1 84.25 276 ALA A O 1
ATOM 2186 N N . PHE A 1 277 ? -21.578 13.398 13.789 1 86 277 PHE A N 1
ATOM 2187 C CA . PHE A 1 277 ? -21.469 11.984 14.133 1 86 277 PHE A CA 1
ATOM 2188 C C . PHE A 1 277 ? -20.375 11.758 15.164 1 86 277 PHE A C 1
ATOM 2190 O O . PHE A 1 277 ? -19.234 12.211 14.984 1 86 277 PHE A O 1
ATOM 2197 N N . PRO A 1 278 ? -20.781 11.125 16.203 1 86.31 278 PRO A N 1
ATOM 2198 C CA . PRO A 1 278 ? -19.688 10.656 17.078 1 86.31 278 PRO A CA 1
ATOM 2199 C C . PRO A 1 278 ? -18.844 9.57 16.422 1 86.31 278 PRO A C 1
ATOM 2201 O O . PRO A 1 278 ? -19.391 8.664 15.781 1 86.31 278 PRO A O 1
ATOM 2204 N N . VAL A 1 279 ? -17.609 9.602 16.531 1 81.12 279 VAL A N 1
ATOM 2205 C CA . VAL A 1 279 ? -16.703 8.664 15.875 1 81.12 279 VAL A CA 1
ATOM 2206 C C . VAL A 1 279 ? -16.984 7.246 16.359 1 81.12 279 VAL A C 1
ATOM 2208 O O . VAL A 1 279 ? -16.906 6.289 15.586 1 81.12 279 VAL A O 1
ATOM 2211 N N . ASN A 1 280 ? -17.344 7.113 17.562 1 81.69 280 ASN A N 1
ATOM 2212 C CA . ASN A 1 280 ? -17.578 5.805 18.156 1 81.69 280 ASN A CA 1
ATOM 2213 C C . ASN A 1 280 ? -18.797 5.121 17.578 1 81.69 280 ASN A C 1
ATOM 2215 O O . ASN A 1 280 ? -18.984 3.916 17.75 1 81.69 280 ASN A O 1
ATOM 2219 N N . ALA A 1 281 ? -19.641 5.875 16.906 1 83.69 281 ALA A N 1
ATOM 2220 C CA . ALA A 1 281 ? -20.812 5.297 16.266 1 83.69 281 ALA A CA 1
ATOM 2221 C C . ALA A 1 281 ? -20.391 4.355 15.133 1 83.69 281 ALA A C 1
ATOM 2223 O O . ALA A 1 281 ? -21.172 3.484 14.727 1 83.69 281 ALA A O 1
ATOM 2224 N N . PHE A 1 282 ? -19.234 4.492 14.719 1 82.19 282 PHE A N 1
ATOM 2225 C CA . PHE A 1 282 ? -18.766 3.699 13.586 1 82.19 282 PHE A CA 1
ATOM 2226 C C . PHE A 1 282 ? -17.75 2.658 14.039 1 82.19 282 PHE A C 1
ATOM 2228 O O . PHE A 1 282 ? -17.125 1.996 13.211 1 82.19 282 PHE A O 1
ATOM 2235 N N . ALA A 1 283 ? -17.641 2.529 15.297 1 82.31 283 ALA A N 1
ATOM 2236 C CA . ALA A 1 283 ? -16.641 1.629 15.844 1 82.31 283 ALA A CA 1
ATOM 2237 C C . ALA A 1 283 ? -16.938 0.179 15.469 1 82.31 283 ALA A C 1
ATOM 2239 O O . ALA A 1 283 ? -18.094 -0.226 15.406 1 82.31 283 ALA A O 1
ATOM 2240 N N . SER A 1 284 ? -15.859 -0.531 15.273 1 81.5 284 SER A N 1
ATOM 2241 C CA . SER A 1 284 ? -15.969 -1.951 14.953 1 81.5 284 SER A CA 1
ATOM 2242 C C . SER A 1 284 ? -16.344 -2.766 16.188 1 81.5 284 SER A C 1
ATOM 2244 O O . SER A 1 284 ? -16.203 -2.301 17.312 1 81.5 284 SER A O 1
ATOM 2246 N N . PRO A 1 285 ? -16.938 -3.938 15.891 1 80.69 285 PRO A N 1
ATOM 2247 C CA . PRO A 1 285 ? -17.234 -4.812 17.031 1 80.69 285 PRO A CA 1
ATOM 2248 C C . PRO A 1 285 ? -15.977 -5.164 17.828 1 80.69 285 PRO A C 1
ATOM 2250 O O . PRO A 1 285 ? -14.859 -5.035 17.328 1 80.69 285 PRO A O 1
ATOM 2253 N N . ASN A 1 286 ? -16.156 -5.609 19 1 77.31 286 ASN A N 1
ATOM 2254 C CA . ASN A 1 286 ? -15.062 -5.867 19.938 1 77.31 286 ASN A CA 1
ATOM 2255 C C . ASN A 1 286 ? -14.078 -6.891 19.391 1 77.31 286 ASN A C 1
ATOM 2257 O O . ASN A 1 286 ? -12.867 -6.773 19.609 1 77.31 286 ASN A O 1
ATOM 2261 N N . SER A 1 287 ? -14.578 -7.855 18.781 1 74.5 287 SER A N 1
ATOM 2262 C CA . SER A 1 287 ? -13.695 -8.883 18.234 1 74.5 287 SER A CA 1
ATOM 2263 C C . SER A 1 287 ? -12.734 -8.305 17.219 1 74.5 287 SER A C 1
ATOM 2265 O O . SER A 1 287 ? -11.547 -8.641 17.219 1 74.5 287 SER A O 1
ATOM 2267 N N . MET A 1 288 ? -13.25 -7.43 16.406 1 77.25 288 MET A N 1
ATOM 2268 C CA . MET A 1 288 ? -12.422 -6.789 15.391 1 77.25 288 MET A CA 1
ATOM 2269 C C . MET A 1 288 ? -11.438 -5.812 16.031 1 77.25 288 MET A C 1
ATOM 2271 O O . MET A 1 288 ? -10.289 -5.715 15.594 1 77.25 288 MET A O 1
ATOM 2275 N N . LEU A 1 289 ? -11.867 -5.191 17.031 1 79.88 289 LEU A N 1
ATOM 2276 C CA . LEU A 1 289 ? -11 -4.25 17.719 1 79.88 289 LEU A CA 1
ATOM 2277 C C . LEU A 1 289 ? -9.875 -4.98 18.438 1 79.88 289 LEU A C 1
ATOM 2279 O O . LEU A 1 289 ? -8.734 -4.5 18.469 1 79.88 289 LEU A O 1
ATOM 2283 N N . ALA A 1 290 ? -10.203 -6.074 18.984 1 76.81 290 ALA A N 1
ATOM 2284 C CA . ALA A 1 290 ? -9.18 -6.887 19.641 1 76.81 290 ALA A CA 1
ATOM 2285 C C . ALA A 1 290 ? -8.125 -7.352 18.656 1 76.81 290 ALA A C 1
ATOM 2287 O O . ALA A 1 290 ? -6.926 -7.281 18.922 1 76.81 290 ALA A O 1
ATOM 2288 N N . PHE A 1 291 ? -8.555 -7.77 17.594 1 77.12 291 PHE A N 1
ATOM 2289 C CA . PHE A 1 291 ? -7.625 -8.188 16.562 1 77.12 291 PHE A CA 1
ATOM 2290 C C . PHE A 1 291 ? -6.742 -7.023 16.125 1 77.12 291 PHE A C 1
ATOM 2292 O O . PHE A 1 291 ? -5.531 -7.188 15.938 1 77.12 291 PHE A O 1
ATOM 2299 N N . ASN A 1 292 ? -7.371 -5.93 15.922 1 78.69 292 ASN A N 1
ATOM 2300 C CA . ASN A 1 292 ? -6.629 -4.742 15.516 1 78.69 292 ASN A CA 1
ATOM 2301 C C . ASN A 1 292 ? -5.57 -4.359 16.547 1 78.69 292 ASN A C 1
ATOM 2303 O O . ASN A 1 292 ? -4.5 -3.863 16.188 1 78.69 292 ASN A O 1
ATOM 2307 N N . PHE A 1 293 ? -5.922 -4.566 17.719 1 79.06 293 PHE A N 1
ATOM 2308 C CA . PHE A 1 293 ? -4.957 -4.273 18.781 1 79.06 293 PHE A CA 1
ATOM 2309 C C . PHE A 1 293 ? -3.693 -5.105 18.594 1 79.06 293 PHE A C 1
ATOM 2311 O O . PHE A 1 293 ? -2.584 -4.57 18.625 1 79.06 293 PHE A O 1
ATOM 2318 N N . TYR A 1 294 ? -3.84 -6.305 18.328 1 77.5 294 TYR A N 1
ATOM 2319 C CA . TYR A 1 294 ? -2.686 -7.18 18.141 1 77.5 294 TYR A CA 1
ATOM 2320 C C . TYR A 1 294 ? -1.959 -6.852 16.844 1 77.5 294 TYR A C 1
ATOM 2322 O O . TYR A 1 294 ? -0.728 -6.887 16.797 1 77.5 294 TYR A O 1
ATOM 2330 N N . LEU A 1 295 ? -2.713 -6.535 15.906 1 78.31 295 LEU A N 1
ATOM 2331 C CA . LEU A 1 295 ? -2.119 -6.145 14.633 1 78.31 295 LEU A CA 1
ATOM 2332 C C . LEU A 1 295 ? -1.298 -4.867 14.789 1 78.31 295 LEU A C 1
ATOM 2334 O O . LEU A 1 295 ? -0.21 -4.754 14.219 1 78.31 295 LEU A O 1
ATOM 2338 N N . SER A 1 296 ? -1.812 -3.99 15.516 1 77.31 296 SER A N 1
ATOM 2339 C CA . SER A 1 296 ? -1.125 -2.721 15.727 1 77.31 296 SER A CA 1
ATOM 2340 C C . SER A 1 296 ? 0.155 -2.91 16.531 1 77.31 296 SER A C 1
ATOM 2342 O O . SER A 1 296 ? 1.143 -2.205 16.312 1 77.31 296 SER A O 1
ATOM 2344 N N . ILE A 1 297 ? 0.143 -3.799 17.344 1 74.94 297 ILE A N 1
ATOM 2345 C CA . ILE A 1 297 ? 1.336 -4.078 18.125 1 74.94 297 ILE A CA 1
ATOM 2346 C C . ILE A 1 297 ? 2.387 -4.762 17.25 1 74.94 297 ILE A C 1
ATOM 2348 O O . ILE A 1 297 ? 3.535 -4.312 17.188 1 74.94 297 ILE A O 1
ATOM 2352 N N . LEU A 1 298 ? 1.968 -5.703 16.578 1 73.38 298 LEU A N 1
ATOM 2353 C CA . LEU A 1 298 ? 2.92 -6.484 15.797 1 73.38 298 LEU A CA 1
ATOM 2354 C C . LEU A 1 298 ? 3.367 -5.719 14.555 1 73.38 298 LEU A C 1
ATOM 2356 O O . LEU A 1 298 ? 4.559 -5.68 14.242 1 73.38 298 LEU A O 1
ATOM 2360 N N . GLY A 1 299 ? 2.381 -5.125 13.953 1 68 299 GLY A N 1
ATOM 2361 C CA . GLY A 1 299 ? 2.697 -4.41 12.727 1 68 299 GLY A CA 1
ATOM 2362 C C . GLY A 1 299 ? 3.158 -2.986 12.969 1 68 299 GLY A C 1
ATOM 2363 O O . GLY A 1 299 ? 4.125 -2.529 12.359 1 68 299 GLY A O 1
ATOM 2364 N N . GLY A 1 300 ? 2.486 -2.326 13.891 1 67.69 300 GLY A N 1
ATOM 2365 C CA . GLY A 1 300 ? 2.76 -0.918 14.133 1 67.69 300 GLY A CA 1
ATOM 2366 C C . GLY A 1 300 ? 4.027 -0.687 14.938 1 67.69 300 GLY A C 1
ATOM 2367 O O . GLY A 1 300 ? 4.887 0.096 14.531 1 67.69 300 GLY A O 1
ATOM 2368 N N . ILE A 1 301 ? 4.184 -1.376 15.922 1 66.75 301 ILE A N 1
ATOM 2369 C CA . ILE A 1 301 ? 5.352 -1.206 16.781 1 66.75 301 ILE A CA 1
ATOM 2370 C C . ILE A 1 301 ? 6.609 -1.648 16.031 1 66.75 301 ILE A C 1
ATOM 2372 O O . ILE A 1 301 ? 7.641 -0.977 16.094 1 66.75 301 ILE A O 1
ATOM 2376 N N . PHE A 1 302 ? 6.449 -2.74 15.398 1 66.44 302 PHE A N 1
ATOM 2377 C CA . PHE A 1 302 ? 7.602 -3.213 14.641 1 66.44 302 PHE A CA 1
ATOM 2378 C C . PHE A 1 302 ? 8.016 -2.189 13.594 1 66.44 302 PHE A C 1
ATOM 2380 O O . PHE A 1 302 ? 9.203 -1.898 13.43 1 66.44 302 PHE A O 1
ATOM 2387 N N . TYR A 1 303 ? 7.074 -1.706 13.109 1 64.88 303 TYR A N 1
ATOM 2388 C CA . TYR A 1 303 ? 7.355 -0.708 12.086 1 64.88 303 TYR A CA 1
ATOM 2389 C C . TYR A 1 303 ? 7.977 0.542 12.695 1 64.88 303 TYR A C 1
ATOM 2391 O O . TYR A 1 303 ? 8.938 1.092 12.156 1 64.88 303 TYR A O 1
ATOM 2399 N N . LEU A 1 304 ? 7.395 0.91 13.773 1 69.12 304 LEU A N 1
ATOM 2400 C CA . LEU A 1 304 ? 7.945 2.059 14.484 1 69.12 304 LEU A CA 1
ATOM 2401 C C . LEU A 1 304 ? 9.391 1.804 14.891 1 69.12 304 LEU A C 1
ATOM 2403 O O . LEU A 1 304 ? 10.25 2.68 14.742 1 69.12 304 LEU A O 1
ATOM 2407 N N . LEU A 1 305 ? 9.609 0.679 15.305 1 70 305 LEU A N 1
ATOM 2408 C CA . LEU A 1 305 ? 10.961 0.319 15.734 1 70 305 LEU A CA 1
ATOM 2409 C C . LEU A 1 305 ? 11.922 0.302 14.547 1 70 305 LEU A C 1
ATOM 2411 O O . LEU A 1 305 ? 13.055 0.762 14.656 1 70 305 LEU A O 1
ATOM 2415 N N . LEU A 1 306 ? 11.438 -0.185 13.539 1 67.69 306 LEU A N 1
ATOM 2416 C CA . LEU A 1 306 ? 12.266 -0.219 12.336 1 67.69 306 LEU A CA 1
ATOM 2417 C C . LEU A 1 306 ? 12.594 1.192 11.867 1 67.69 306 LEU A C 1
ATOM 2419 O O . LEU A 1 306 ? 13.727 1.466 11.461 1 67.69 306 LEU A O 1
ATOM 2423 N N . MET A 1 307 ? 11.641 2.023 12.086 1 68.56 307 MET A N 1
ATOM 2424 C CA . MET A 1 307 ? 11.836 3.414 11.68 1 68.56 307 MET A CA 1
ATOM 2425 C C . MET A 1 307 ? 12.836 4.109 12.594 1 68.56 307 MET A C 1
ATOM 2427 O O . MET A 1 307 ? 13.703 4.852 12.117 1 68.56 307 MET A O 1
ATOM 2431 N N . LEU A 1 308 ? 12.633 3.84 13.789 1 69.5 308 LEU A N 1
ATOM 2432 C CA . LEU A 1 308 ? 13.555 4.43 14.758 1 69.5 308 LEU A CA 1
ATOM 2433 C C . LEU A 1 308 ? 14.961 3.883 14.562 1 69.5 308 LEU A C 1
ATOM 2435 O O . LEU A 1 308 ? 15.938 4.629 14.664 1 69.5 308 LEU A O 1
ATOM 2439 N N . LEU A 1 309 ? 14.992 2.654 14.328 1 69.5 309 LEU A N 1
ATOM 2440 C CA . LEU A 1 309 ? 16.297 2.037 14.086 1 69.5 309 LEU A CA 1
ATOM 2441 C C . LEU A 1 309 ? 16.938 2.623 12.836 1 69.5 309 LEU A C 1
ATOM 2443 O O . LEU A 1 309 ? 18.141 2.91 12.836 1 69.5 309 LEU A O 1
ATOM 2447 N N . TYR A 1 310 ? 16.203 2.785 11.945 1 65.5 310 TYR A N 1
ATOM 2448 C CA . TYR A 1 310 ? 16.703 3.396 10.719 1 65.5 310 TYR A CA 1
ATOM 2449 C C . TYR A 1 310 ? 17.219 4.809 10.984 1 65.5 310 TYR A C 1
ATOM 2451 O O . TYR A 1 310 ? 18.312 5.18 10.555 1 65.5 310 TYR A O 1
ATOM 2459 N N . ALA A 1 311 ? 16.391 5.531 11.633 1 69.31 311 ALA A N 1
ATOM 2460 C CA . ALA A 1 311 ? 16.766 6.906 11.945 1 69.31 311 ALA A CA 1
ATOM 2461 C C . ALA A 1 311 ? 18.062 6.957 12.758 1 69.31 311 ALA A C 1
ATOM 2463 O O . ALA A 1 311 ? 18.906 7.824 12.539 1 69.31 311 ALA A O 1
ATOM 2464 N N . TYR A 1 312 ? 18.125 6.012 13.609 1 71.19 312 TYR A N 1
ATOM 2465 C CA . TYR A 1 312 ? 19.328 5.926 14.438 1 71.19 312 TYR A CA 1
ATOM 2466 C C . TYR A 1 312 ? 20.547 5.57 13.602 1 71.19 312 TYR A C 1
ATOM 2468 O O . TYR A 1 312 ? 21.594 6.211 13.719 1 71.19 312 TYR A O 1
ATOM 2476 N N . LEU A 1 313 ? 20.453 4.637 12.805 1 69.81 313 LEU A N 1
ATOM 2477 C CA . LEU A 1 313 ? 21.578 4.191 11.984 1 69.81 313 LEU A CA 1
ATOM 2478 C C . LEU A 1 313 ? 21.984 5.266 10.977 1 69.81 313 LEU A C 1
ATOM 2480 O O . LEU A 1 313 ? 23.172 5.453 10.695 1 69.81 313 LEU A O 1
ATOM 2484 N N . TYR A 1 314 ? 21.047 5.875 10.531 1 63.75 314 TYR A N 1
ATOM 2485 C CA . TYR A 1 314 ? 21.266 6.992 9.625 1 63.75 314 TYR A CA 1
ATOM 2486 C C . TYR A 1 314 ? 22.047 8.109 10.305 1 63.75 314 TYR A C 1
ATOM 2488 O O . TYR A 1 314 ? 23.047 8.602 9.766 1 63.75 314 TYR A O 1
ATOM 2496 N N . SER A 1 315 ? 21.578 8.469 11.367 1 65 315 SER A N 1
ATOM 2497 C CA . SER A 1 315 ? 22.172 9.586 12.086 1 65 315 SER A CA 1
ATOM 2498 C C . SER A 1 315 ? 23.578 9.234 12.578 1 65 315 SER A C 1
ATOM 2500 O O . SER A 1 315 ? 24.422 10.109 12.742 1 65 315 SER A O 1
ATOM 2502 N N . SER A 1 316 ? 23.672 7.953 12.766 1 63.38 316 SER A N 1
ATOM 2503 C CA . SER A 1 316 ? 24.984 7.52 13.258 1 63.38 316 SER A CA 1
ATOM 2504 C C . SER A 1 316 ? 25.969 7.324 12.109 1 63.38 316 SER A C 1
ATOM 2506 O O . SER A 1 316 ? 27.141 6.992 12.336 1 63.38 316 SER A O 1
ATOM 2508 N N . GLY A 1 317 ? 25.578 7.684 10.867 1 60.16 317 GLY A N 1
ATOM 2509 C CA . GLY A 1 317 ? 26.453 7.566 9.711 1 60.16 317 GLY A CA 1
ATOM 2510 C C . GLY A 1 317 ? 26.734 6.129 9.32 1 60.16 317 GLY A C 1
ATOM 2511 O O . GLY A 1 317 ? 27.641 5.863 8.516 1 60.16 317 GLY A O 1
ATOM 2512 N N . LYS A 1 318 ? 26.172 5.285 9.93 1 58.19 318 LYS A N 1
ATOM 2513 C CA . LYS A 1 318 ? 26.453 3.875 9.68 1 58.19 318 LYS A CA 1
ATOM 2514 C C . LYS A 1 318 ? 25.812 3.41 8.367 1 58.19 318 LYS A C 1
ATOM 2516 O O . LYS A 1 318 ? 26.266 2.436 7.766 1 58.19 318 LYS A O 1
ATOM 2521 N N . ILE A 1 319 ? 24.766 4.023 7.934 1 55.16 319 ILE A N 1
ATOM 2522 C CA . ILE A 1 319 ? 24.078 3.684 6.695 1 55.16 319 ILE A CA 1
ATOM 2523 C C . ILE A 1 319 ? 24.328 4.766 5.648 1 55.16 319 ILE A C 1
ATOM 2525 O O . ILE A 1 319 ? 24.094 5.949 5.895 1 55.16 319 ILE A O 1
ATOM 2529 N N . MET A 1 320 ? 25.391 4.633 4.816 1 50.28 320 MET A N 1
ATOM 2530 C CA . MET A 1 320 ? 25.547 5.574 3.713 1 50.28 320 MET A CA 1
ATOM 2531 C C . MET A 1 320 ? 25.047 4.973 2.404 1 50.28 320 MET A C 1
ATOM 2533 O O . MET A 1 320 ? 25.578 3.965 1.936 1 50.28 320 MET A O 1
ATOM 2537 N N . PRO A 1 321 ? 23.859 5.375 2.08 1 49.56 321 PRO A N 1
ATOM 2538 C CA . PRO A 1 321 ? 23.531 4.898 0.733 1 49.56 321 PRO A CA 1
ATOM 2539 C C . PRO A 1 321 ? 24.516 5.402 -0.319 1 49.56 321 PRO A C 1
ATOM 2541 O O . PRO A 1 321 ? 25 6.531 -0.223 1 49.56 321 PRO A O 1
ATOM 2544 N N . LYS A 1 322 ? 25.281 4.629 -1.011 1 45.94 322 LYS A N 1
ATOM 2545 C CA . LYS A 1 322 ? 26.078 5.125 -2.125 1 45.94 322 LYS A CA 1
ATOM 2546 C C . LYS A 1 322 ? 25.203 5.785 -3.184 1 45.94 322 LYS A C 1
ATOM 2548 O O . LYS A 1 322 ? 24.453 5.105 -3.891 1 45.94 322 LYS A O 1
ATOM 2553 N N . VAL A 1 323 ? 24.844 6.961 -2.902 1 41.59 323 VAL A N 1
ATOM 2554 C CA . VAL A 1 323 ? 24.203 7.727 -3.965 1 41.59 323 VAL A CA 1
ATOM 2555 C C . VAL A 1 323 ? 25.172 7.91 -5.129 1 41.59 323 VAL A C 1
ATOM 2557 O O . VAL A 1 323 ? 26.312 8.352 -4.938 1 41.59 323 VAL A O 1
ATOM 2560 N N . SER A 1 324 ? 25.109 7.145 -6.195 1 37.75 324 SER A N 1
ATOM 2561 C CA . SER A 1 324 ? 25.953 7.348 -7.363 1 37.75 324 SER A CA 1
ATOM 2562 C C . SER A 1 324 ? 25.875 8.789 -7.859 1 37.75 324 SER A C 1
ATOM 2564 O O . SER A 1 324 ? 24.844 9.219 -8.367 1 37.75 324 SER A O 1
ATOM 2566 N N . THR A 1 325 ? 26.375 9.703 -7.195 1 34.38 325 THR A N 1
ATOM 2567 C CA . THR A 1 325 ? 26.484 10.992 -7.855 1 34.38 325 THR A CA 1
ATOM 2568 C C . THR A 1 325 ? 27.391 10.906 -9.078 1 34.38 325 THR A C 1
ATOM 2570 O O . THR A 1 325 ? 28.562 10.555 -8.961 1 34.38 325 THR A O 1
ATOM 2573 N N . ALA A 1 326 ? 26.875 10.766 -10.211 1 31.97 326 ALA A N 1
ATOM 2574 C CA . ALA A 1 326 ? 27.719 11.055 -11.367 1 31.97 326 ALA A CA 1
ATOM 2575 C C . ALA A 1 326 ? 28.484 12.367 -11.188 1 31.97 326 ALA A C 1
ATOM 2577 O O . ALA A 1 326 ? 27.875 13.43 -11.047 1 31.97 326 ALA A O 1
ATOM 2578 N N . LYS A 1 327 ? 29.594 12.328 -10.656 1 34.75 327 LYS A N 1
ATOM 2579 C CA . LYS A 1 327 ? 30.469 13.492 -10.812 1 34.75 327 LYS A CA 1
ATOM 2580 C C . LYS A 1 327 ? 30.516 13.953 -12.266 1 34.75 327 LYS A C 1
ATOM 2582 O O . LYS A 1 327 ? 30.844 13.172 -13.164 1 34.75 327 LYS A O 1
ATOM 2587 N N . THR A 1 328 ? 29.781 14.883 -12.602 1 32.59 328 THR A N 1
ATOM 2588 C CA . THR A 1 328 ? 30.125 15.555 -13.844 1 32.59 328 THR A CA 1
ATOM 2589 C C . THR A 1 328 ? 31.641 15.82 -13.914 1 32.59 328 THR A C 1
ATOM 2591 O O . THR A 1 328 ? 32.188 16.5 -13.047 1 32.59 328 THR A O 1
ATOM 2594 N N . LYS A 1 329 ? 32.281 15.008 -14.547 1 35.56 329 LYS A N 1
ATOM 2595 C CA . LYS A 1 329 ? 33.656 15.273 -14.953 1 35.56 329 LYS A CA 1
ATOM 2596 C C . LYS A 1 329 ? 33.844 16.703 -15.445 1 35.56 329 LYS A C 1
ATOM 2598 O O . LYS A 1 329 ? 34.875 17.062 -15.992 1 35.56 329 LYS A O 1
ATOM 2603 N N . VAL A 1 330 ? 32.812 17.453 -15.336 1 32.19 330 VAL A N 1
ATOM 2604 C CA . VAL A 1 330 ? 33.094 18.75 -15.945 1 32.19 330 VAL A CA 1
ATOM 2605 C C . VAL A 1 330 ? 34.156 19.484 -15.125 1 32.19 330 VAL A C 1
ATOM 2607 O O . VAL A 1 330 ? 34.906 20.312 -15.664 1 32.19 330 VAL A O 1
ATOM 2610 N N . GLU A 1 331 ? 34.25 19.234 -13.875 1 33.38 331 GLU A N 1
ATOM 2611 C CA . GLU A 1 331 ? 35.125 20.219 -13.219 1 33.38 331 GLU A CA 1
ATOM 2612 C C . GLU A 1 331 ? 36.594 19.844 -13.383 1 33.38 331 GLU A C 1
ATOM 2614 O O . GLU A 1 331 ? 37.469 20.703 -13.227 1 33.38 331 GLU A O 1
ATOM 2619 N N . ASP A 1 332 ? 36.875 18.609 -13.539 1 34.12 332 ASP A N 1
ATOM 2620 C CA . ASP A 1 332 ? 38.312 18.453 -13.547 1 34.12 332 ASP A CA 1
ATOM 2621 C C . ASP A 1 332 ? 38.938 18.969 -14.852 1 34.12 332 ASP A C 1
ATOM 2623 O O . ASP A 1 332 ? 40.156 19.125 -14.961 1 34.12 332 ASP A O 1
ATOM 2627 N N . LYS A 1 333 ? 38.125 18.906 -15.859 1 34.5 333 LYS A N 1
ATOM 2628 C CA . LYS A 1 333 ? 38.75 19.391 -17.078 1 34.5 333 LYS A CA 1
ATOM 2629 C C . LYS A 1 333 ? 38.906 20.922 -17.062 1 34.5 333 LYS A C 1
ATOM 2631 O O . LYS A 1 333 ? 39.625 21.5 -17.875 1 34.5 333 LYS A O 1
ATOM 2636 N N . ALA A 1 334 ? 38.062 21.547 -16.281 1 36.09 334 ALA A N 1
ATOM 2637 C CA . ALA A 1 334 ? 38.25 23 -16.328 1 36.09 334 ALA A CA 1
ATOM 2638 C C . ALA A 1 334 ? 39.531 23.406 -15.57 1 36.09 334 ALA A C 1
ATOM 2640 O O . ALA A 1 334 ? 40.094 24.469 -15.812 1 36.09 334 ALA A O 1
ATOM 2641 N N . VAL A 1 335 ? 39.812 22.641 -14.57 1 34.19 335 VAL A N 1
ATOM 2642 C CA . VAL A 1 335 ? 41 23.156 -13.914 1 34.19 335 VAL A CA 1
ATOM 2643 C C . VAL A 1 335 ? 42.25 22.781 -14.742 1 34.19 335 VAL A C 1
ATOM 2645 O O . VAL A 1 335 ? 43.312 23.375 -14.562 1 34.19 335 VAL A O 1
ATOM 2648 N N . LYS A 1 336 ? 42.062 21.75 -15.484 1 35.78 336 LYS A N 1
ATOM 2649 C CA . LYS A 1 336 ? 43.344 21.516 -16.141 1 35.78 336 LYS A CA 1
ATOM 2650 C C . LYS A 1 336 ? 43.562 22.484 -17.297 1 35.78 336 LYS A C 1
ATOM 2652 O O . LYS A 1 336 ? 44.625 22.5 -17.922 1 35.78 336 LYS A O 1
ATOM 2657 N N . GLU A 1 337 ? 42.344 22.938 -17.688 1 33.69 337 GLU A N 1
ATOM 2658 C CA . GLU A 1 337 ? 42.656 23.828 -18.812 1 33.69 337 GLU A CA 1
ATOM 2659 C C . GLU A 1 337 ? 43.062 25.203 -18.312 1 33.69 337 GLU A C 1
ATOM 2661 O O . GLU A 1 337 ? 43.438 26.078 -19.125 1 33.69 337 GLU A O 1
ATOM 2666 N N . ASN A 1 338 ? 42.906 25.453 -17 1 28.53 338 ASN A N 1
ATOM 2667 C CA . ASN A 1 338 ? 43.688 26.641 -16.719 1 28.53 338 ASN A CA 1
ATOM 2668 C C . ASN A 1 338 ? 45.094 26.297 -16.219 1 28.53 338 ASN A C 1
ATOM 2670 O O . ASN A 1 338 ? 45.25 25.422 -15.367 1 28.53 338 ASN A O 1
ATOM 2674 N N . MET B 1 1 ? -26.797 0.174 -19.312 1 28.7 1 MET B N 1
ATOM 2675 C CA . MET B 1 1 ? -25.641 0.994 -19.641 1 28.7 1 MET B CA 1
ATOM 2676 C C . MET B 1 1 ? -24.453 0.629 -18.766 1 28.7 1 MET B C 1
ATOM 2678 O O . MET B 1 1 ? -23.297 0.702 -19.203 1 28.7 1 MET B O 1
ATOM 2682 N N . SER B 1 2 ? -24.703 0.272 -17.469 1 37.31 2 SER B N 1
ATOM 2683 C CA . SER B 1 2 ? -23.688 -0.133 -16.516 1 37.31 2 SER B CA 1
ATOM 2684 C C . SER B 1 2 ? -22.953 -1.38 -16.984 1 37.31 2 SER B C 1
ATOM 2686 O O . SER B 1 2 ? -21.734 -1.508 -16.797 1 37.31 2 SER B O 1
ATOM 2688 N N . SER B 1 3 ? -23.672 -2.227 -17.609 1 40.28 3 SER B N 1
ATOM 2689 C CA . SER B 1 3 ? -23.156 -3.5 -18.125 1 40.28 3 SER B CA 1
ATOM 2690 C C . SER B 1 3 ? -22.141 -3.287 -19.234 1 40.28 3 SER B C 1
ATOM 2692 O O . SER B 1 3 ? -21.25 -4.125 -19.438 1 40.28 3 SER B O 1
ATOM 2694 N N . PHE B 1 4 ? -22.391 -2.275 -19.938 1 37.69 4 PHE B N 1
ATOM 2695 C CA . PHE B 1 4 ? -21.516 -2.037 -21.078 1 37.69 4 PHE B CA 1
ATOM 2696 C C . PHE B 1 4 ? -20.109 -1.706 -20.625 1 37.69 4 PHE B C 1
ATOM 2698 O O . PHE B 1 4 ? -19.141 -2.152 -21.25 1 37.69 4 PHE B O 1
ATOM 2705 N N . PHE B 1 5 ? -19.969 -0.869 -19.781 1 40.66 5 PHE B N 1
ATOM 2706 C CA . PHE B 1 5 ? -18.625 -0.534 -19.328 1 40.66 5 PHE B CA 1
ATOM 2707 C C . PHE B 1 5 ? -17.922 -1.762 -18.781 1 40.66 5 PHE B C 1
ATOM 2709 O O . PHE B 1 5 ? -16.703 -1.917 -18.938 1 40.66 5 PHE B O 1
ATOM 2716 N N . LEU B 1 6 ? -18.641 -2.617 -18.156 1 47.78 6 LEU B N 1
ATOM 2717 C CA . LEU B 1 6 ? -18.078 -3.904 -17.766 1 47.78 6 LEU B CA 1
ATOM 2718 C C . LEU B 1 6 ? -17.828 -4.785 -18.969 1 47.78 6 LEU B C 1
ATOM 2720 O O . LEU B 1 6 ? -17.031 -5.727 -18.906 1 47.78 6 LEU B O 1
ATOM 2724 N N . ASN B 1 7 ? -18.5 -4.59 -20.016 1 49.59 7 ASN B N 1
ATOM 2725 C CA . ASN B 1 7 ? -18.172 -5.422 -21.172 1 49.59 7 ASN B CA 1
ATOM 2726 C C . ASN B 1 7 ? -16.781 -5.113 -21.719 1 49.59 7 ASN B C 1
ATOM 2728 O O . ASN B 1 7 ? -15.773 -5.445 -21.094 1 49.59 7 ASN B O 1
ATOM 2732 N N . ALA B 1 8 ? -16.75 -4.219 -22.844 1 44.5 8 ALA B N 1
ATOM 2733 C CA . ALA B 1 8 ? -15.461 -3.867 -23.422 1 44.5 8 ALA B CA 1
ATOM 2734 C C . ALA B 1 8 ? -14.539 -3.25 -22.359 1 44.5 8 ALA B C 1
ATOM 2736 O O . ALA B 1 8 ? -13.359 -3.578 -22.297 1 44.5 8 ALA B O 1
ATOM 2737 N N . ASP B 1 9 ? -15.102 -2.391 -21.438 1 52.06 9 ASP B N 1
ATOM 2738 C CA . ASP B 1 9 ? -14.414 -1.647 -20.375 1 52.06 9 ASP B CA 1
ATOM 2739 C C . ASP B 1 9 ? -13.992 -2.574 -19.25 1 52.06 9 ASP B C 1
ATOM 2741 O O . ASP B 1 9 ? -12.93 -2.389 -18.656 1 52.06 9 ASP B O 1
ATOM 2745 N N . GLY B 1 10 ? -14.711 -3.631 -19.266 1 65.06 10 GLY B N 1
ATOM 2746 C CA . GLY B 1 10 ? -14.383 -4.621 -18.25 1 65.06 10 GLY B CA 1
ATOM 2747 C C . GLY B 1 10 ? -13.141 -5.422 -18.578 1 65.06 10 GLY B C 1
ATOM 2748 O O . GLY B 1 10 ? -12.359 -5.766 -17.703 1 65.06 10 GLY B O 1
ATOM 2749 N N . VAL B 1 11 ? -12.93 -5.391 -19.906 1 70 11 VAL B N 1
ATOM 2750 C CA . VAL B 1 11 ? -11.789 -6.191 -20.344 1 70 11 VAL B CA 1
ATOM 2751 C C . VAL B 1 11 ? -10.492 -5.449 -20.016 1 70 11 VAL B C 1
ATOM 2753 O O . VAL B 1 11 ? -9.508 -6.059 -19.594 1 70 11 VAL B O 1
ATOM 2756 N N . PHE B 1 12 ? -10.57 -4.184 -20.219 1 73.69 12 PHE B N 1
ATOM 2757 C CA . PHE B 1 12 ? -9.375 -3.395 -19.938 1 73.69 12 PHE B CA 1
ATOM 2758 C C . PHE B 1 12 ? -9.016 -3.447 -18.469 1 73.69 12 PHE B C 1
ATOM 2760 O O . PHE B 1 12 ? -7.848 -3.641 -18.109 1 73.69 12 PHE B O 1
ATOM 2767 N N . ILE B 1 13 ? -9.961 -3.328 -17.719 1 75.12 13 ILE B N 1
ATOM 2768 C CA . ILE B 1 13 ? -9.734 -3.365 -16.281 1 75.12 13 ILE B CA 1
ATOM 2769 C C . ILE B 1 13 ? -9.211 -4.742 -15.883 1 75.12 13 ILE B C 1
ATOM 2771 O O . ILE B 1 13 ? -8.281 -4.848 -15.07 1 75.12 13 ILE B O 1
ATOM 2775 N N . LYS B 1 14 ? -9.711 -5.703 -16.562 1 79.94 14 LYS B N 1
ATOM 2776 C CA . LYS B 1 14 ? -9.266 -7.062 -16.266 1 79.94 14 LYS B CA 1
ATOM 2777 C C . LYS B 1 14 ? -7.836 -7.293 -16.75 1 79.94 14 LYS B C 1
ATOM 2779 O O . LYS B 1 14 ? -7.078 -8.031 -16.125 1 79.94 14 LYS B O 1
ATOM 2784 N N . LEU B 1 15 ? -7.551 -6.633 -17.797 1 81.75 15 LEU B N 1
ATOM 2785 C CA . LEU B 1 15 ? -6.188 -6.727 -18.297 1 81.75 15 LEU B CA 1
ATOM 2786 C C . LEU B 1 15 ? -5.195 -6.105 -17.328 1 81.75 15 LEU B C 1
ATOM 2788 O O . LEU B 1 15 ? -4.117 -6.656 -17.094 1 81.75 15 LEU B O 1
ATOM 2792 N N . VAL B 1 16 ? -5.582 -5.016 -16.797 1 78.12 16 VAL B N 1
ATOM 2793 C CA . VAL B 1 16 ? -4.723 -4.344 -15.836 1 78.12 16 VAL B CA 1
ATOM 2794 C C . VAL B 1 16 ? -4.566 -5.215 -14.594 1 78.12 16 VAL B C 1
ATOM 2796 O O . VAL B 1 16 ? -3.455 -5.402 -14.086 1 78.12 16 VAL B O 1
ATOM 2799 N N . LEU B 1 17 ? -5.613 -5.797 -14.203 1 81.06 17 LEU B N 1
ATOM 2800 C CA . LEU B 1 17 ? -5.566 -6.676 -13.039 1 81.06 17 LEU B CA 1
ATOM 2801 C C . LEU B 1 17 ? -4.703 -7.902 -13.312 1 81.06 17 LEU B C 1
ATOM 2803 O O . LEU B 1 17 ? -3.914 -8.312 -12.461 1 81.06 17 LEU B O 1
ATOM 2807 N N . ALA B 1 18 ? -4.84 -8.367 -14.461 1 85.44 18 ALA B N 1
ATOM 2808 C CA . ALA B 1 18 ? -4.047 -9.531 -14.852 1 85.44 18 ALA B CA 1
ATOM 2809 C C . ALA B 1 18 ? -2.559 -9.195 -14.883 1 85.44 18 ALA B C 1
ATOM 2811 O O . ALA B 1 18 ? -1.729 -10 -14.445 1 85.44 18 ALA B O 1
ATOM 2812 N N . ALA B 1 19 ? -2.279 -8.078 -15.367 1 82.31 19 ALA B N 1
ATOM 2813 C CA . ALA B 1 19 ? -0.89 -7.633 -15.406 1 82.31 19 ALA B CA 1
ATOM 2814 C C . ALA B 1 19 ? -0.318 -7.484 -14 1 82.31 19 ALA B C 1
ATOM 2816 O O . ALA B 1 19 ? 0.836 -7.84 -13.75 1 82.31 19 ALA B O 1
ATOM 2817 N N . MET B 1 20 ? -1.098 -7.02 -13.156 1 80.62 20 MET B N 1
ATOM 2818 C CA . MET B 1 20 ? -0.659 -6.867 -11.773 1 80.62 20 MET B CA 1
ATOM 2819 C C . MET B 1 20 ? -0.377 -8.227 -11.141 1 80.62 20 MET B C 1
ATOM 2821 O O . MET B 1 20 ? 0.621 -8.391 -10.43 1 80.62 20 MET B O 1
ATOM 2825 N N . PHE B 1 21 ? -1.144 -9.102 -11.477 1 83.12 21 PHE B N 1
ATOM 2826 C CA . PHE B 1 21 ? -0.952 -10.445 -10.938 1 83.12 21 PHE B CA 1
ATOM 2827 C C . PHE B 1 21 ? 0.324 -11.07 -11.492 1 83.12 21 PHE B C 1
ATOM 2829 O O . PHE B 1 21 ? 1.038 -11.773 -10.773 1 83.12 21 PHE B O 1
ATOM 2836 N N . ALA B 1 22 ? 0.49 -10.852 -12.703 1 84.69 22 ALA B N 1
ATOM 2837 C CA . ALA B 1 22 ? 1.699 -11.391 -13.32 1 84.69 22 ALA B CA 1
ATOM 2838 C C . ALA B 1 22 ? 2.953 -10.805 -12.672 1 84.69 22 ALA B C 1
ATOM 2840 O O . ALA B 1 22 ? 3.918 -11.531 -12.414 1 84.69 22 ALA B O 1
ATOM 2841 N N . PHE B 1 23 ? 2.928 -9.617 -12.359 1 79.62 23 PHE B N 1
ATOM 2842 C CA . PHE B 1 23 ? 4.078 -8.977 -11.734 1 79.62 23 PHE B CA 1
ATOM 2843 C C . PHE B 1 23 ? 4.25 -9.469 -10.297 1 79.62 23 PHE B C 1
ATOM 2845 O O . PHE B 1 23 ? 5.375 -9.719 -9.852 1 79.62 23 PHE B O 1
ATOM 2852 N N . LEU B 1 24 ? 3.174 -9.531 -9.664 1 82.56 24 LEU B N 1
ATOM 2853 C CA . LEU B 1 24 ? 3.232 -10.094 -8.32 1 82.56 24 LEU B CA 1
ATOM 2854 C C . LEU B 1 24 ? 3.777 -11.523 -8.352 1 82.56 24 LEU B C 1
ATOM 2856 O O . LEU B 1 24 ? 4.57 -11.898 -7.488 1 82.56 24 LEU B O 1
ATOM 2860 N N . GLY B 1 25 ? 3.402 -12.203 -9.344 1 86.62 25 GLY B N 1
ATOM 2861 C CA . GLY B 1 25 ? 3.881 -13.562 -9.508 1 86.62 25 GLY B CA 1
ATOM 2862 C C . GLY B 1 25 ? 5.383 -13.648 -9.703 1 86.62 25 GLY B C 1
ATOM 2863 O O . GLY B 1 25 ? 6.031 -14.57 -9.195 1 86.62 25 GLY B O 1
ATOM 2864 N N . SER B 1 26 ? 5.898 -12.672 -10.383 1 85.19 26 SER B N 1
ATOM 2865 C CA . SER B 1 26 ? 7.336 -12.672 -10.633 1 85.19 26 SER B CA 1
ATOM 2866 C C . SER B 1 26 ? 8.125 -12.477 -9.344 1 85.19 26 SER B C 1
ATOM 2868 O O . SER B 1 26 ? 9.25 -12.969 -9.219 1 85.19 26 SER B O 1
ATOM 2870 N N . GLU B 1 27 ? 7.586 -11.758 -8.445 1 86.94 27 GLU B N 1
ATOM 2871 C CA . GLU B 1 27 ? 8.227 -11.609 -7.137 1 86.94 27 GLU B CA 1
ATOM 2872 C C . GLU B 1 27 ? 8.055 -12.875 -6.297 1 86.94 27 GLU B C 1
ATOM 2874 O O . GLU B 1 27 ? 8.992 -13.32 -5.633 1 86.94 27 GLU B O 1
ATOM 2879 N N . PHE B 1 28 ? 6.91 -13.422 -6.438 1 90.19 28 PHE B N 1
ATOM 2880 C CA . PHE B 1 28 ? 6.582 -14.586 -5.633 1 90.19 28 PHE B CA 1
ATOM 2881 C C . PHE B 1 28 ? 7.48 -15.766 -5.992 1 90.19 28 PHE B C 1
ATOM 2883 O O . PHE B 1 28 ? 7.93 -16.5 -5.113 1 90.19 28 PHE B O 1
ATOM 2890 N N . ILE B 1 29 ? 7.762 -15.875 -7.188 1 94.25 29 ILE B N 1
ATOM 2891 C CA . ILE B 1 29 ? 8.516 -17.062 -7.605 1 94.25 29 ILE B CA 1
ATOM 2892 C C . ILE B 1 29 ? 9.961 -16.938 -7.137 1 94.25 29 ILE B C 1
ATOM 2894 O O . ILE B 1 29 ? 10.711 -17.906 -7.164 1 94.25 29 ILE B O 1
ATOM 2898 N N . ALA B 1 30 ? 10.383 -15.789 -6.629 1 93.69 30 ALA B N 1
ATOM 2899 C CA . ALA B 1 30 ? 11.734 -15.586 -6.113 1 93.69 30 ALA B CA 1
ATOM 2900 C C . ALA B 1 30 ? 11.938 -16.328 -4.793 1 93.69 30 ALA B C 1
ATOM 2902 O O . ALA B 1 30 ? 13.07 -16.516 -4.344 1 93.69 30 ALA B O 1
ATOM 2903 N N . ILE B 1 31 ? 10.898 -16.75 -4.203 1 94.06 31 ILE B N 1
ATOM 2904 C CA . ILE B 1 31 ? 10.984 -17.406 -2.9 1 94.06 31 ILE B CA 1
ATOM 2905 C C . ILE B 1 31 ? 11.758 -18.703 -3.033 1 94.06 31 ILE B C 1
ATOM 2907 O O . ILE B 1 31 ? 12.547 -19.062 -2.154 1 94.06 31 ILE B O 1
ATOM 2911 N N . PHE B 1 32 ? 11.664 -19.328 -4.109 1 94.69 32 PHE B N 1
ATOM 2912 C CA . PHE B 1 32 ? 12.211 -20.672 -4.266 1 94.69 32 PHE B CA 1
ATOM 2913 C C . PHE B 1 32 ? 13.727 -20.641 -4.355 1 94.69 32 PHE B C 1
ATOM 2915 O O . PHE B 1 32 ? 14.422 -21.312 -3.586 1 94.69 32 PHE B O 1
ATOM 2922 N N . PRO B 1 33 ? 14.258 -19.844 -5.227 1 94.62 33 PRO B N 1
ATOM 2923 C CA . PRO B 1 33 ? 15.719 -19.797 -5.238 1 94.62 33 PRO B CA 1
ATOM 2924 C C . PRO B 1 33 ? 16.297 -19.234 -3.943 1 94.62 33 PRO B C 1
ATOM 2926 O O . PRO B 1 33 ? 17.406 -19.594 -3.545 1 94.62 33 PRO B O 1
ATOM 2929 N N . ILE B 1 34 ? 15.594 -18.422 -3.268 1 93.31 34 ILE B N 1
ATOM 2930 C CA . ILE B 1 34 ? 16.078 -17.875 -2.002 1 93.31 34 ILE B CA 1
ATOM 2931 C C . ILE B 1 34 ? 16.094 -18.984 -0.945 1 93.31 34 ILE B C 1
ATOM 2933 O O . ILE B 1 34 ? 17.062 -19.109 -0.19 1 93.31 34 ILE B O 1
ATOM 2937 N N . PHE B 1 35 ? 15.148 -19.859 -0.963 1 92.25 35 PHE B N 1
ATOM 2938 C CA . PHE B 1 35 ? 15.047 -20.922 0.018 1 92.25 35 PHE B CA 1
ATOM 2939 C C . PHE B 1 35 ? 16.016 -22.062 -0.313 1 92.25 35 PHE B C 1
ATOM 2941 O O . PHE B 1 35 ? 16.625 -22.641 0.584 1 92.25 35 PHE B O 1
ATOM 2948 N N . ILE B 1 36 ? 16.141 -22.344 -1.508 1 89.88 36 ILE B N 1
ATOM 2949 C CA . ILE B 1 36 ? 16.828 -23.578 -1.899 1 89.88 36 ILE B CA 1
ATOM 2950 C C . ILE B 1 36 ? 18.328 -23.312 -1.992 1 89.88 36 ILE B C 1
ATOM 2952 O O . ILE B 1 36 ? 19.141 -24.047 -1.427 1 89.88 36 ILE B O 1
ATOM 2956 N N . ASN B 1 37 ? 18.688 -22.25 -2.713 1 88.25 37 ASN B N 1
ATOM 2957 C CA . ASN B 1 37 ? 20.109 -21.984 -2.91 1 88.25 37 ASN B CA 1
ATOM 2958 C C . ASN B 1 37 ? 20.375 -20.484 -3.01 1 88.25 37 ASN B C 1
ATOM 2960 O O . ASN B 1 37 ? 20.797 -19.984 -4.059 1 88.25 37 ASN B O 1
ATOM 2964 N N . TYR B 1 38 ? 20.359 -19.906 -1.945 1 89.62 38 TYR B N 1
ATOM 2965 C CA . TYR B 1 38 ? 20.484 -18.453 -1.888 1 89.62 38 TYR B CA 1
ATOM 2966 C C . TYR B 1 38 ? 21.859 -18 -2.395 1 89.62 38 TYR B C 1
ATOM 2968 O O . TYR B 1 38 ? 21.953 -17.109 -3.24 1 89.62 38 TYR B O 1
ATOM 2976 N N . GLU B 1 39 ? 22.938 -18.641 -1.982 1 88.94 39 GLU B N 1
ATOM 2977 C CA . GLU B 1 39 ? 24.297 -18.188 -2.273 1 88.94 39 GLU B CA 1
ATOM 2978 C C . GLU B 1 39 ? 24.594 -18.281 -3.768 1 88.94 39 GLU B C 1
ATOM 2980 O O . GLU B 1 39 ? 25.25 -17.406 -4.328 1 88.94 39 GLU B O 1
ATOM 2985 N N . LYS B 1 40 ? 24.031 -19.234 -4.363 1 87.94 40 LYS B N 1
ATOM 2986 C CA . LYS B 1 40 ? 24.328 -19.453 -5.777 1 87.94 40 LYS B CA 1
ATOM 2987 C C . LYS B 1 40 ? 23.469 -18.547 -6.664 1 87.94 40 LYS B C 1
ATOM 2989 O O . LYS B 1 40 ? 23.875 -18.188 -7.77 1 87.94 40 LYS B O 1
ATOM 2994 N N . THR B 1 41 ? 22.328 -18.25 -6.117 1 89.88 41 THR B N 1
ATOM 2995 C CA . THR B 1 41 ? 21.359 -17.594 -7 1 89.88 41 THR B CA 1
ATOM 2996 C C . THR B 1 41 ? 21.125 -16.156 -6.578 1 89.88 41 THR B C 1
ATOM 2998 O O . THR B 1 41 ? 20.422 -15.406 -7.266 1 89.88 41 THR B O 1
ATOM 3001 N N . LYS B 1 42 ? 21.703 -15.766 -5.566 1 87.19 42 LYS B N 1
ATOM 3002 C CA . LYS B 1 42 ? 21.422 -14.477 -4.949 1 87.19 42 LYS B CA 1
ATOM 3003 C C . LYS B 1 42 ? 21.641 -13.336 -5.934 1 87.19 42 LYS B C 1
ATOM 3005 O O . LYS B 1 42 ? 20.844 -12.391 -5.984 1 87.19 42 LYS B O 1
ATOM 3010 N N . GLU B 1 43 ? 22.641 -13.43 -6.656 1 83.25 43 GLU B N 1
ATOM 3011 C CA . GLU B 1 43 ? 22.938 -12.336 -7.582 1 83.25 43 GLU B CA 1
ATOM 3012 C C . GLU B 1 43 ? 21.828 -12.18 -8.617 1 83.25 43 GLU B C 1
ATOM 3014 O O . GLU B 1 43 ? 21.312 -11.07 -8.82 1 83.25 43 GLU B O 1
ATOM 3019 N N . ASN B 1 44 ? 21.406 -13.266 -9.195 1 83.94 44 ASN B N 1
ATOM 3020 C CA . ASN B 1 44 ? 20.391 -13.234 -10.234 1 83.94 44 ASN B CA 1
ATOM 3021 C C . ASN B 1 44 ? 19.016 -12.883 -9.664 1 83.94 44 ASN B C 1
ATOM 3023 O O . ASN B 1 44 ? 18.25 -12.156 -10.289 1 83.94 44 ASN B O 1
ATOM 3027 N N . VAL B 1 45 ? 18.797 -13.359 -8.547 1 88.12 45 VAL B N 1
ATOM 3028 C CA . VAL B 1 45 ? 17.5 -13.172 -7.914 1 88.12 45 VAL B CA 1
ATOM 3029 C C . VAL B 1 45 ? 17.375 -11.742 -7.391 1 88.12 45 VAL B C 1
ATOM 3031 O O . VAL B 1 45 ? 16.375 -11.062 -7.641 1 88.12 45 VAL B O 1
ATOM 3034 N N . LEU B 1 46 ? 18.406 -11.258 -6.766 1 84.62 46 LEU B N 1
ATOM 3035 C CA . LEU B 1 46 ? 18.344 -9.945 -6.145 1 84.62 46 LEU B CA 1
ATOM 3036 C C . LEU B 1 46 ? 18.375 -8.844 -7.203 1 84.62 46 LEU B C 1
ATOM 3038 O O . LEU B 1 46 ? 17.812 -7.77 -7 1 84.62 46 LEU B O 1
ATOM 3042 N N . LYS B 1 47 ? 18.938 -9.172 -8.266 1 80.19 47 LYS B N 1
ATOM 3043 C CA . LYS B 1 47 ? 18.953 -8.211 -9.367 1 80.19 47 LYS B CA 1
ATOM 3044 C C . LYS B 1 47 ? 17.547 -7.902 -9.844 1 80.19 47 LYS B C 1
ATOM 3046 O O . LYS B 1 47 ? 17.266 -6.801 -10.328 1 80.19 47 LYS B O 1
ATOM 3051 N N . HIS B 1 48 ? 16.734 -8.852 -9.695 1 81.06 48 HIS B N 1
ATOM 3052 C CA . HIS B 1 48 ? 15.352 -8.656 -10.117 1 81.06 48 HIS B CA 1
ATOM 3053 C C . HIS B 1 48 ? 14.492 -8.156 -8.953 1 81.06 48 HIS B C 1
ATOM 3055 O O . HIS B 1 48 ? 13.703 -7.223 -9.117 1 81.06 48 HIS B O 1
ATOM 3061 N N . ILE B 1 49 ? 14.664 -8.648 -7.848 1 84.38 49 ILE B N 1
ATOM 3062 C CA . ILE B 1 49 ? 13.742 -8.422 -6.738 1 84.38 49 ILE B CA 1
ATOM 3063 C C . ILE B 1 49 ? 13.969 -7.035 -6.148 1 84.38 49 ILE B C 1
ATOM 3065 O O . ILE B 1 49 ? 13.016 -6.363 -5.738 1 84.38 49 ILE B O 1
ATOM 3069 N N . VAL B 1 50 ? 15.125 -6.582 -6.125 1 78.12 50 VAL B N 1
ATOM 3070 C CA . VAL B 1 50 ? 15.461 -5.348 -5.422 1 78.12 50 VAL B CA 1
ATOM 3071 C C . VAL B 1 50 ? 14.773 -4.164 -6.094 1 78.12 50 VAL B C 1
ATOM 3073 O O . VAL B 1 50 ? 14.172 -3.324 -5.422 1 78.12 50 VAL B O 1
ATOM 3076 N N . PRO B 1 51 ? 14.734 -4.176 -7.352 1 71.94 51 PRO B N 1
ATOM 3077 C CA . PRO B 1 51 ? 14.047 -3.037 -7.965 1 71.94 51 PRO B CA 1
ATOM 3078 C C . PRO B 1 51 ? 12.539 -3.25 -8.086 1 71.94 51 PRO B C 1
ATOM 3080 O O . PRO B 1 51 ? 11.789 -2.287 -8.266 1 71.94 51 PRO B O 1
ATOM 3083 N N . ILE B 1 52 ? 12.086 -4.488 -7.984 1 77.31 52 ILE B N 1
ATOM 3084 C CA . ILE B 1 52 ? 10.703 -4.777 -8.359 1 77.31 52 ILE B CA 1
ATOM 3085 C C . ILE B 1 52 ? 9.836 -4.859 -7.113 1 77.31 52 ILE B C 1
ATOM 3087 O O . ILE B 1 52 ? 8.617 -4.656 -7.18 1 77.31 52 ILE B O 1
ATOM 3091 N N . TRP B 1 53 ? 10.391 -5.156 -6.031 1 80.31 53 TRP B N 1
ATOM 3092 C CA . TRP B 1 53 ? 9.586 -5.406 -4.84 1 80.31 53 TRP B CA 1
ATOM 3093 C C . TRP B 1 53 ? 8.773 -4.176 -4.461 1 80.31 53 TRP B C 1
ATOM 3095 O O . TRP B 1 53 ? 7.656 -4.297 -3.947 1 80.31 53 TRP B O 1
ATOM 3105 N N . GLU B 1 54 ? 9.234 -3.027 -4.793 1 76.75 54 GLU B N 1
ATOM 3106 C CA . GLU B 1 54 ? 8.508 -1.792 -4.512 1 76.75 54 GLU B CA 1
ATOM 3107 C C . GLU B 1 54 ? 7.336 -1.611 -5.469 1 76.75 54 GLU B C 1
ATOM 3109 O O . GLU B 1 54 ? 6.266 -1.146 -5.07 1 76.75 54 GLU B O 1
ATOM 3114 N N . ILE B 1 55 ? 7.625 -1.972 -6.605 1 74.5 55 ILE B N 1
ATOM 3115 C CA . ILE B 1 55 ? 6.594 -1.877 -7.629 1 74.5 55 ILE B CA 1
ATOM 3116 C C . ILE B 1 55 ? 5.453 -2.838 -7.305 1 74.5 55 ILE B C 1
ATOM 3118 O O . ILE B 1 55 ? 4.277 -2.463 -7.375 1 74.5 55 ILE B O 1
ATOM 3122 N N . THR B 1 56 ? 5.848 -3.93 -6.902 1 79.94 56 THR B N 1
ATOM 3123 C CA . THR B 1 56 ? 4.824 -4.926 -6.594 1 79.94 56 THR B CA 1
ATOM 3124 C C . THR B 1 56 ? 4.027 -4.516 -5.359 1 79.94 56 THR B C 1
ATOM 3126 O O . THR B 1 56 ? 2.816 -4.746 -5.293 1 79.94 56 THR B O 1
ATOM 3129 N N . GLY B 1 57 ? 4.676 -3.941 -4.441 1 78.62 57 GLY B N 1
ATOM 3130 C CA . GLY B 1 57 ? 3.949 -3.418 -3.295 1 78.62 57 GLY B CA 1
ATOM 3131 C C . GLY B 1 57 ? 2.918 -2.369 -3.668 1 78.62 57 GLY B C 1
ATOM 3132 O O . GLY B 1 57 ? 1.791 -2.395 -3.17 1 78.62 57 GLY B O 1
ATOM 3133 N N . THR B 1 58 ? 3.273 -1.521 -4.547 1 77.75 58 THR B N 1
ATOM 3134 C CA . THR B 1 58 ? 2.373 -0.477 -5.02 1 77.75 58 THR B CA 1
ATOM 3135 C C . THR B 1 58 ? 1.22 -1.078 -5.82 1 77.75 58 THR B C 1
ATOM 3137 O O . THR B 1 58 ? 0.084 -0.604 -5.73 1 77.75 58 THR B O 1
ATOM 3140 N N . MET B 1 59 ? 1.459 -2.125 -6.426 1 78.69 59 MET B N 1
ATOM 3141 C CA . MET B 1 59 ? 0.438 -2.777 -7.242 1 78.69 59 MET B CA 1
ATOM 3142 C C . MET B 1 59 ? -0.602 -3.467 -6.367 1 78.69 59 MET B C 1
ATOM 3144 O O . MET B 1 59 ? -1.779 -3.525 -6.723 1 78.69 59 MET B O 1
ATOM 3148 N N . ILE B 1 60 ? -0.122 -3.943 -5.336 1 80.81 60 ILE B N 1
ATOM 3149 C CA . ILE B 1 60 ? -1.071 -4.582 -4.43 1 80.81 60 ILE B CA 1
ATOM 3150 C C . ILE B 1 60 ? -2.088 -3.551 -3.939 1 80.81 60 ILE B C 1
ATOM 3152 O O . ILE B 1 60 ? -3.291 -3.82 -3.916 1 80.81 60 ILE B O 1
ATOM 3156 N N . VAL B 1 61 ? -1.592 -2.414 -3.646 1 79.69 61 VAL B N 1
ATOM 3157 C CA . VAL B 1 61 ? -2.467 -1.353 -3.162 1 79.69 61 VAL B CA 1
ATOM 3158 C C . VAL B 1 61 ? -3.389 -0.89 -4.285 1 79.69 61 VAL B C 1
ATOM 3160 O O . VAL B 1 61 ? -4.594 -0.718 -4.078 1 79.69 61 VAL B O 1
ATOM 3163 N N . PHE B 1 62 ? -2.879 -0.707 -5.414 1 79.31 62 PHE B N 1
ATOM 3164 C CA . PHE B 1 62 ? -3.672 -0.292 -6.566 1 79.31 62 PHE B CA 1
ATOM 3165 C C . PHE B 1 62 ? -4.719 -1.345 -6.906 1 79.31 62 PHE B C 1
ATOM 3167 O O . PHE B 1 62 ? -5.852 -1.009 -7.254 1 79.31 62 PHE B O 1
ATOM 3174 N N . PHE B 1 63 ? -4.328 -2.535 -6.742 1 80.12 63 PHE B N 1
ATOM 3175 C CA . PHE B 1 63 ? -5.234 -3.648 -7.008 1 80.12 63 PHE B CA 1
ATOM 3176 C C . PHE B 1 63 ? -6.438 -3.598 -6.074 1 80.12 63 PHE B C 1
ATOM 3178 O O . PHE B 1 63 ? -7.578 -3.746 -6.52 1 80.12 63 PHE B O 1
ATOM 3185 N N . VAL B 1 64 ? -6.215 -3.365 -4.902 1 79.56 64 VAL B N 1
ATOM 3186 C CA . VAL B 1 64 ? -7.285 -3.354 -3.912 1 79.56 64 VAL B CA 1
ATOM 3187 C C . VAL B 1 64 ? -8.211 -2.162 -4.16 1 79.56 64 VAL B C 1
ATOM 3189 O O . VAL B 1 64 ? -9.43 -2.299 -4.121 1 79.56 64 VAL B O 1
ATOM 3192 N N . VAL B 1 65 ? -7.629 -1.076 -4.453 1 79.31 65 VAL B N 1
ATOM 3193 C CA . VAL B 1 65 ? -8.43 0.12 -4.691 1 79.31 65 VAL B CA 1
ATOM 3194 C C . VAL B 1 65 ? -9.25 -0.051 -5.969 1 79.31 65 VAL B C 1
ATOM 3196 O O . VAL B 1 65 ? -10.422 0.33 -6.02 1 79.31 65 VAL B O 1
ATOM 3199 N N . GLU B 1 66 ? -8.664 -0.598 -6.941 1 80.81 66 GLU B N 1
ATOM 3200 C CA . GLU B 1 66 ? -9.383 -0.847 -8.188 1 80.81 66 GLU B CA 1
ATOM 3201 C C . GLU B 1 66 ? -10.555 -1.799 -7.977 1 80.81 66 GLU B C 1
ATOM 3203 O O . GLU B 1 66 ? -11.641 -1.584 -8.516 1 80.81 66 GLU B O 1
ATOM 3208 N N . LEU B 1 67 ? -10.305 -2.787 -7.227 1 80.38 67 LEU B N 1
ATOM 3209 C CA . LEU B 1 67 ? -11.383 -3.734 -6.945 1 80.38 67 LEU B CA 1
ATOM 3210 C C . LEU B 1 67 ? -12.531 -3.051 -6.215 1 80.38 67 LEU B C 1
ATOM 3212 O O . LEU B 1 67 ? -13.695 -3.316 -6.5 1 80.38 67 LEU B O 1
ATOM 3216 N N . GLU B 1 68 ? -12.195 -2.217 -5.355 1 79.19 68 GLU B N 1
ATOM 3217 C CA . GLU B 1 68 ? -13.219 -1.477 -4.621 1 79.19 68 GLU B CA 1
ATOM 3218 C C . GLU B 1 68 ? -14 -0.552 -5.543 1 79.19 68 GLU B C 1
ATOM 3220 O O . GLU B 1 68 ? -15.203 -0.362 -5.367 1 79.19 68 GLU B O 1
ATOM 3225 N N . LEU B 1 69 ? -13.312 -0.059 -6.48 1 79.25 69 LEU B N 1
ATOM 3226 C CA . LEU B 1 69 ? -13.953 0.872 -7.402 1 79.25 69 LEU B CA 1
ATOM 3227 C C . LEU B 1 69 ? -14.844 0.128 -8.391 1 79.25 69 LEU B C 1
ATOM 3229 O O . LEU B 1 69 ? -15.852 0.667 -8.859 1 79.25 69 LEU B O 1
ATOM 3233 N N . ILE B 1 70 ? -14.445 -1.067 -8.656 1 80.88 70 ILE B N 1
ATOM 3234 C CA . ILE B 1 70 ? -15.234 -1.873 -9.586 1 80.88 70 ILE B CA 1
ATOM 3235 C C . ILE B 1 70 ? -16.438 -2.473 -8.852 1 80.88 70 ILE B C 1
ATOM 3237 O O . ILE B 1 70 ? -17.547 -2.467 -9.383 1 80.88 70 ILE B O 1
ATOM 3241 N N . TYR B 1 71 ? -16.125 -2.93 -7.609 1 81.88 71 TYR B N 1
ATOM 3242 C CA . TYR B 1 71 ? -17.156 -3.605 -6.828 1 81.88 71 TYR B CA 1
ATOM 3243 C C . TYR B 1 71 ? -17.344 -2.926 -5.477 1 81.88 71 TYR B C 1
ATOM 3245 O O . TYR B 1 71 ? -17.156 -3.549 -4.43 1 81.88 71 TYR B O 1
ATOM 3253 N N . SER B 1 72 ? -17.922 -1.803 -5.508 1 78.5 72 SER B N 1
ATOM 3254 C CA . SER B 1 72 ? -17.984 -0.982 -4.305 1 78.5 72 SER B CA 1
ATOM 3255 C C . SER B 1 72 ? -18.969 -1.57 -3.293 1 78.5 72 SER B C 1
ATOM 3257 O O . SER B 1 72 ? -18.766 -1.445 -2.082 1 78.5 72 SER B O 1
ATOM 3259 N N . SER B 1 73 ? -20.031 -2.24 -3.738 1 77.94 73 SER B N 1
ATOM 3260 C CA . SER B 1 73 ? -21.047 -2.783 -2.838 1 77.94 73 SER B CA 1
ATOM 3261 C C . SER B 1 73 ? -20.516 -4.012 -2.098 1 77.94 73 SER B C 1
ATOM 3263 O O . SER B 1 73 ? -21.109 -4.441 -1.104 1 77.94 73 SER B O 1
ATOM 3265 N N . LEU B 1 74 ? -19.391 -4.496 -2.586 1 79.81 74 LEU B N 1
ATOM 3266 C CA . LEU B 1 74 ? -18.797 -5.668 -1.96 1 79.81 74 LEU B CA 1
ATOM 3267 C C . LEU B 1 74 ? -17.844 -5.258 -0.832 1 79.81 74 LEU B C 1
ATOM 3269 O O . LEU B 1 74 ? -17.516 -6.074 0.031 1 79.81 74 LEU B O 1
ATOM 3273 N N . THR B 1 75 ? -17.516 -4.039 -0.799 1 76.25 75 THR B N 1
ATOM 3274 C CA . THR B 1 75 ? -16.438 -3.574 0.083 1 76.25 75 THR B CA 1
ATOM 3275 C C . THR B 1 75 ? -16.859 -3.721 1.546 1 76.25 75 THR B C 1
ATOM 3277 O O . THR B 1 75 ? -16.094 -4.266 2.354 1 76.25 75 THR B O 1
ATOM 3280 N N . PRO B 1 76 ? -18.016 -3.381 1.879 1 73.44 76 PRO B N 1
ATOM 3281 C CA . PRO B 1 76 ? -18.391 -3.562 3.283 1 73.44 76 PRO B CA 1
ATOM 3282 C C . PRO B 1 76 ? -18.453 -5.031 3.688 1 73.44 76 PRO B C 1
ATOM 3284 O O . PRO B 1 76 ? -18.047 -5.395 4.793 1 73.44 76 PRO B O 1
ATOM 3287 N N . ILE B 1 77 ? -18.953 -5.766 2.83 1 78.38 77 ILE B N 1
ATOM 3288 C CA . ILE B 1 77 ? -19.078 -7.195 3.094 1 78.38 77 ILE B CA 1
ATOM 3289 C C . ILE B 1 77 ? -17.688 -7.812 3.242 1 78.38 77 ILE B C 1
ATOM 3291 O O . ILE B 1 77 ? -17.422 -8.555 4.195 1 78.38 77 ILE B O 1
ATOM 3295 N N . ALA B 1 78 ? -16.859 -7.375 2.303 1 77.94 78 ALA B N 1
ATOM 3296 C CA . ALA B 1 78 ? -15.508 -7.902 2.307 1 77.94 78 ALA B CA 1
ATOM 3297 C C . ALA B 1 78 ? -14.742 -7.449 3.547 1 77.94 78 ALA B C 1
ATOM 3299 O O . ALA B 1 78 ? -13.93 -8.203 4.094 1 77.9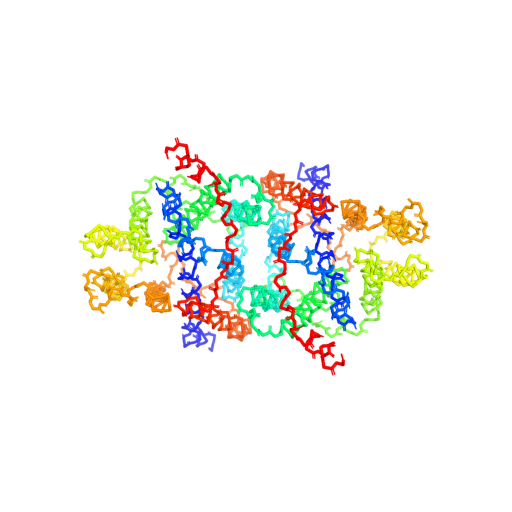4 78 ALA B O 1
ATOM 3300 N N . SER B 1 79 ? -15.008 -6.297 3.963 1 73.75 79 SER B N 1
ATOM 3301 C CA . SER B 1 79 ? -14.32 -5.758 5.133 1 73.75 79 SER B CA 1
ATOM 3302 C C . SER B 1 79 ? -14.633 -6.578 6.383 1 73.75 79 SER B C 1
ATOM 3304 O O . SER B 1 79 ? -13.734 -6.852 7.188 1 73.75 79 SER B O 1
ATOM 3306 N N . TYR B 1 80 ? -15.836 -6.984 6.48 1 75.75 80 TYR B N 1
ATOM 3307 C CA . TYR B 1 80 ? -16.203 -7.762 7.656 1 75.75 80 TYR B CA 1
ATOM 3308 C C . TYR B 1 80 ? -15.781 -9.219 7.5 1 75.75 80 TYR B C 1
ATOM 3310 O O . TYR B 1 80 ? -15.312 -9.844 8.461 1 75.75 80 TYR B O 1
ATOM 3318 N N . LEU B 1 81 ? -15.859 -9.664 6.312 1 80.62 81 LEU B N 1
ATOM 3319 C CA . LEU B 1 81 ? -15.586 -11.078 6.086 1 80.62 81 LEU B CA 1
ATOM 3320 C C . LEU B 1 81 ? -14.086 -11.352 6.109 1 80.62 81 LEU B C 1
ATOM 3322 O O . LEU B 1 81 ? -13.633 -12.328 6.707 1 80.62 81 LEU B O 1
ATOM 3326 N N . PHE B 1 82 ? -13.297 -10.414 5.523 1 77.12 82 PHE B N 1
ATOM 3327 C CA . PHE B 1 82 ? -11.906 -10.75 5.25 1 77.12 82 PHE B CA 1
ATOM 3328 C C . PHE B 1 82 ? -10.961 -9.922 6.125 1 77.12 82 PHE B C 1
ATOM 3330 O O . PHE B 1 82 ? -9.75 -9.914 5.902 1 77.12 82 PHE B O 1
ATOM 3337 N N . ILE B 1 83 ? -11.398 -9.375 7.094 1 73.25 83 ILE B N 1
ATOM 3338 C CA . ILE B 1 83 ? -10.609 -8.461 7.91 1 73.25 83 ILE B CA 1
ATOM 3339 C C . ILE B 1 83 ? -9.414 -9.203 8.508 1 73.25 83 ILE B C 1
ATOM 3341 O O . ILE B 1 83 ? -8.289 -8.703 8.469 1 73.25 83 ILE B O 1
ATOM 3345 N N . PRO B 1 84 ? -9.617 -10.398 8.992 1 72.81 84 PRO B N 1
ATOM 3346 C CA . PRO B 1 84 ? -8.43 -11.062 9.531 1 72.81 84 PRO B CA 1
ATOM 3347 C C . PRO B 1 84 ? -7.387 -11.367 8.461 1 72.81 84 PRO B C 1
ATOM 3349 O O . PRO B 1 84 ? -6.188 -11.203 8.695 1 72.81 84 PRO B O 1
ATOM 3352 N N . VAL B 1 85 ? -7.848 -11.719 7.363 1 78.12 85 VAL B N 1
ATOM 3353 C CA . VAL B 1 85 ? -6.922 -12.062 6.285 1 78.12 85 VAL B CA 1
ATOM 3354 C C . VAL B 1 85 ? -6.246 -10.797 5.762 1 78.12 85 VAL B C 1
ATOM 3356 O O . VAL B 1 85 ? -5.031 -10.781 5.543 1 78.12 85 VAL B O 1
ATOM 3359 N N . VAL B 1 86 ? -7 -9.758 5.664 1 78.5 86 VAL B N 1
ATOM 3360 C CA . VAL B 1 86 ? -6.453 -8.5 5.168 1 78.5 86 VAL B CA 1
ATOM 3361 C C . VAL B 1 86 ? -5.473 -7.922 6.188 1 78.5 86 VAL B C 1
ATOM 3363 O O . VAL B 1 86 ? -4.395 -7.449 5.82 1 78.5 86 VAL B O 1
ATOM 3366 N N . GLY B 1 87 ? -5.852 -8.016 7.461 1 79.5 87 GLY B N 1
ATOM 3367 C CA . GLY B 1 87 ? -4.941 -7.555 8.5 1 79.5 87 GLY B CA 1
ATOM 3368 C C . GLY B 1 87 ? -3.633 -8.32 8.523 1 79.5 87 GLY B C 1
ATOM 3369 O O . GLY B 1 87 ? -2.561 -7.719 8.617 1 79.5 87 GLY B O 1
ATOM 3370 N N . LEU B 1 88 ? -3.732 -9.562 8.398 1 82.25 88 LEU B N 1
ATOM 3371 C CA . LEU B 1 88 ? -2.531 -10.391 8.375 1 82.25 88 LEU B CA 1
ATOM 3372 C C . LEU B 1 88 ? -1.696 -10.094 7.129 1 82.25 88 LEU B C 1
ATOM 3374 O O . LEU B 1 88 ? -0.466 -10.062 7.195 1 82.25 88 LEU B O 1
ATOM 3378 N N . PHE B 1 89 ? -2.371 -9.938 6.109 1 85.69 89 PHE B N 1
ATOM 3379 C CA . PHE B 1 89 ? -1.682 -9.633 4.859 1 85.69 89 PHE B CA 1
ATOM 3380 C C . PHE B 1 89 ? -0.891 -8.336 4.977 1 85.69 89 PHE B C 1
ATOM 3382 O O . PHE B 1 89 ? 0.266 -8.266 4.559 1 85.69 89 PHE B O 1
ATOM 3389 N N . VAL B 1 90 ? -1.473 -7.371 5.52 1 82.56 90 VAL B N 1
ATOM 3390 C CA . VAL B 1 90 ? -0.815 -6.078 5.66 1 82.56 90 VAL B CA 1
ATOM 3391 C C . VAL B 1 90 ? 0.358 -6.199 6.633 1 82.56 90 VAL B C 1
ATOM 3393 O O . VAL B 1 90 ? 1.414 -5.598 6.414 1 82.56 90 VAL B O 1
ATOM 3396 N N . LEU B 1 91 ? 0.174 -6.953 7.668 1 83.81 91 LEU B N 1
ATOM 3397 C CA . LEU B 1 91 ? 1.282 -7.207 8.578 1 83.81 91 LEU B CA 1
ATOM 3398 C C . LEU B 1 91 ? 2.451 -7.859 7.852 1 83.81 91 LEU B C 1
ATOM 3400 O O . LEU B 1 91 ? 3.6 -7.445 8.016 1 83.81 91 LEU B O 1
ATOM 3404 N N . LEU B 1 92 ? 2.139 -8.797 7.133 1 87.88 92 LEU B N 1
ATOM 3405 C CA . LEU B 1 92 ? 3.176 -9.508 6.391 1 87.88 92 LEU B CA 1
ATOM 3406 C C . LEU B 1 92 ? 3.816 -8.602 5.348 1 87.88 92 LEU B C 1
ATOM 3408 O O . LEU B 1 92 ? 5.016 -8.711 5.074 1 87.88 92 LEU B O 1
ATOM 3412 N N . LEU B 1 93 ? 2.998 -7.758 4.777 1 86.25 93 LEU B N 1
ATOM 3413 C CA . LEU B 1 93 ? 3.516 -6.785 3.82 1 86.25 93 LEU B CA 1
ATOM 3414 C C . LEU B 1 93 ? 4.527 -5.855 4.484 1 86.25 93 LEU B C 1
ATOM 3416 O O . LEU B 1 93 ? 5.57 -5.551 3.9 1 86.25 93 LEU B O 1
ATOM 3420 N N . VAL B 1 94 ? 4.246 -5.473 5.676 1 81.5 94 VAL B N 1
ATOM 3421 C CA . VAL B 1 94 ? 5.145 -4.605 6.426 1 81.5 94 VAL B CA 1
ATOM 3422 C C . VAL B 1 94 ? 6.445 -5.352 6.73 1 81.5 94 VAL B C 1
ATOM 3424 O O . VAL B 1 94 ? 7.535 -4.805 6.559 1 81.5 94 VAL B O 1
ATOM 3427 N N . LEU B 1 95 ? 6.301 -6.531 7.164 1 83.31 95 LEU B N 1
ATOM 3428 C CA . LEU B 1 95 ? 7.469 -7.336 7.504 1 83.31 95 LEU B CA 1
ATOM 3429 C C . LEU B 1 95 ? 8.305 -7.629 6.266 1 83.31 95 LEU B C 1
ATOM 3431 O O . LEU B 1 95 ? 9.539 -7.586 6.316 1 83.31 95 LEU B O 1
ATOM 3435 N N . ARG B 1 96 ? 7.664 -7.918 5.195 1 87.75 96 ARG B N 1
ATOM 3436 C CA . ARG B 1 96 ? 8.328 -8.117 3.914 1 87.75 96 ARG B CA 1
ATOM 3437 C C . ARG B 1 96 ? 9.117 -6.875 3.508 1 87.75 96 ARG B C 1
ATOM 3439 O O . ARG B 1 96 ? 10.297 -6.973 3.145 1 87.75 96 ARG B O 1
ATOM 3446 N N . ASN B 1 97 ? 8.484 -5.77 3.584 1 82.62 97 ASN B N 1
ATOM 3447 C CA . ASN B 1 97 ? 9.125 -4.516 3.205 1 82.62 97 ASN B CA 1
ATOM 3448 C C . ASN B 1 97 ? 10.289 -4.176 4.137 1 82.62 97 ASN B C 1
ATOM 3450 O O . ASN B 1 97 ? 11.359 -3.766 3.682 1 82.62 97 ASN B O 1
ATOM 3454 N N . ALA B 1 98 ? 10.094 -4.383 5.391 1 77.69 98 ALA B N 1
ATOM 3455 C CA . ALA B 1 98 ? 11.141 -4.094 6.363 1 77.69 98 ALA B CA 1
ATOM 3456 C C . ALA B 1 98 ? 12.367 -4.973 6.129 1 77.69 98 ALA B C 1
ATOM 3458 O O . ALA B 1 98 ? 13.5 -4.492 6.191 1 77.69 98 ALA B O 1
ATOM 3459 N N . SER B 1 99 ? 12.125 -6.141 5.844 1 82.81 99 SER B N 1
ATOM 3460 C CA . SER B 1 99 ? 13.227 -7.086 5.68 1 82.81 99 SER B CA 1
ATOM 3461 C C . SER B 1 99 ? 14.102 -6.711 4.488 1 82.81 99 SER B C 1
ATOM 3463 O O . SER B 1 99 ? 15.328 -6.711 4.59 1 82.81 99 SER B O 1
ATOM 3465 N N . ILE B 1 100 ? 13.547 -6.379 3.426 1 82.88 100 ILE B N 1
ATOM 3466 C CA . ILE B 1 100 ? 14.328 -6.094 2.229 1 82.88 100 ILE B CA 1
ATOM 3467 C C . ILE B 1 100 ? 14.977 -4.715 2.352 1 82.88 100 ILE B C 1
ATOM 3469 O O . ILE B 1 100 ? 16.094 -4.508 1.893 1 82.88 100 ILE B O 1
ATOM 3473 N N . ILE B 1 101 ? 14.305 -3.797 2.943 1 77.38 101 ILE B N 1
ATOM 3474 C CA . ILE B 1 101 ? 14.875 -2.471 3.154 1 77.38 101 ILE B CA 1
ATOM 3475 C C . ILE B 1 101 ? 16.109 -2.578 4.047 1 77.38 101 ILE B C 1
ATOM 3477 O O . ILE B 1 101 ? 17.141 -1.972 3.756 1 77.38 101 ILE B O 1
ATOM 3481 N N . TYR B 1 102 ? 15.953 -3.391 5.059 1 75.94 102 TYR B N 1
ATOM 3482 C CA . TYR B 1 102 ? 17.078 -3.572 5.961 1 75.94 102 TYR B CA 1
ATOM 3483 C C . TYR B 1 102 ? 18.219 -4.316 5.27 1 75.94 102 TYR B C 1
ATOM 3485 O O . TYR B 1 102 ? 19.391 -4.008 5.492 1 75.94 102 TYR B O 1
ATOM 3493 N N . ALA B 1 103 ? 17.906 -5.16 4.488 1 79.69 103 ALA B N 1
ATOM 3494 C CA . ALA B 1 103 ? 18.922 -5.914 3.768 1 79.69 103 ALA B CA 1
ATOM 3495 C C . ALA B 1 103 ? 19.672 -5.027 2.773 1 79.69 103 ALA B C 1
ATOM 3497 O O . ALA B 1 103 ? 20.891 -5.141 2.619 1 79.69 103 ALA B O 1
ATOM 3498 N N . GLU B 1 104 ? 19 -4.152 2.154 1 75.12 104 GLU B N 1
ATOM 3499 C CA . GLU B 1 104 ? 19.562 -3.33 1.092 1 75.12 104 GLU B CA 1
ATOM 3500 C C . GLU B 1 104 ? 20.312 -2.125 1.663 1 75.12 104 GLU B C 1
ATOM 3502 O O . GLU B 1 104 ? 21.359 -1.739 1.156 1 75.12 104 GLU B O 1
ATOM 3507 N N . PHE B 1 105 ? 19.688 -1.533 2.684 1 67.25 105 PHE B N 1
ATOM 3508 C CA . PHE B 1 105 ? 20.188 -0.211 3.039 1 67.25 105 PHE B CA 1
ATOM 3509 C C . PHE B 1 105 ? 20.859 -0.237 4.406 1 67.25 105 PHE B C 1
ATOM 3511 O O . PHE B 1 105 ? 21.703 0.619 4.707 1 67.25 105 PHE B O 1
ATOM 3518 N N . ILE B 1 106 ? 20.484 -1.099 5.207 1 61.81 106 ILE B N 1
ATOM 3519 C CA . ILE B 1 106 ? 20.891 -0.95 6.598 1 61.81 106 ILE B CA 1
ATOM 3520 C C . ILE B 1 106 ? 21.984 -1.97 6.922 1 61.81 106 ILE B C 1
ATOM 3522 O O . ILE B 1 106 ? 23.031 -1.614 7.457 1 61.81 106 ILE B O 1
ATOM 3526 N N . TRP B 1 107 ? 21.594 -3.16 6.727 1 62.16 107 TRP B N 1
ATOM 3527 C CA . TRP B 1 107 ? 22.484 -4.207 7.211 1 62.16 107 TRP B CA 1
ATOM 3528 C C . TRP B 1 107 ? 23.5 -4.59 6.145 1 62.16 107 TRP B C 1
ATOM 3530 O O . TRP B 1 107 ? 23.547 -5.738 5.703 1 62.16 107 TRP B O 1
ATOM 3540 N N . LYS B 1 108 ? 24.219 -3.58 5.812 1 61.41 108 LYS B N 1
ATOM 3541 C CA . LYS B 1 108 ? 25.203 -3.861 4.766 1 61.41 108 LYS B CA 1
ATOM 3542 C C . LYS B 1 108 ? 26.406 -4.594 5.328 1 61.41 108 LYS B C 1
ATOM 3544 O O . LYS B 1 108 ? 27.141 -5.262 4.59 1 61.41 108 LYS B O 1
ATOM 3549 N N . LYS B 1 109 ? 26.594 -4.48 6.602 1 59.75 109 LYS B N 1
ATOM 3550 C CA . LYS B 1 109 ? 27.797 -5.062 7.191 1 59.75 109 LYS B CA 1
ATOM 3551 C C . LYS B 1 109 ? 27.547 -6.5 7.645 1 59.75 109 LYS B C 1
ATOM 3553 O O . LYS B 1 109 ? 28.469 -7.199 8.062 1 59.75 109 LYS B O 1
ATOM 3558 N N . VAL B 1 110 ? 26.328 -6.785 7.68 1 61.78 110 VAL B N 1
ATOM 3559 C CA . VAL B 1 110 ? 26.016 -8.141 8.141 1 61.78 110 VAL B CA 1
ATOM 3560 C C . VAL B 1 110 ? 25.453 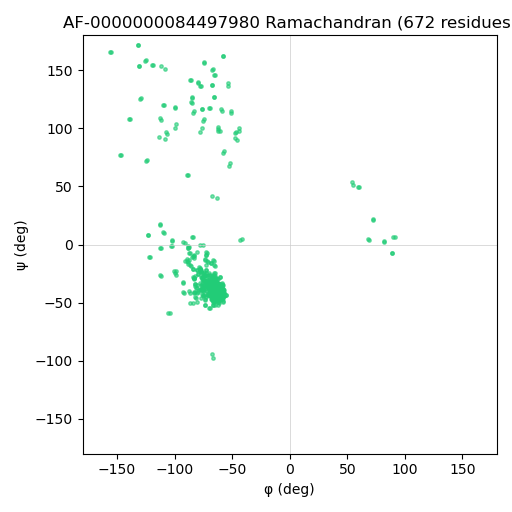-8.953 6.98 1 61.78 110 VAL B C 1
ATOM 3562 O O . VAL B 1 110 ? 25.016 -8.398 5.973 1 61.78 110 VAL B O 1
ATOM 3565 N N . ASP B 1 111 ? 25.688 -10.234 7.152 1 76.81 111 ASP B N 1
ATOM 3566 C CA . ASP B 1 111 ? 25.141 -11.164 6.172 1 76.81 111 ASP B CA 1
ATOM 3567 C C . ASP B 1 111 ? 23.641 -10.906 5.961 1 76.81 111 ASP B C 1
ATOM 3569 O O . ASP B 1 111 ? 22.859 -10.93 6.914 1 76.81 111 ASP B O 1
ATOM 3573 N N . SER B 1 112 ? 23.312 -10.492 4.797 1 84.56 112 SER B N 1
ATOM 3574 C CA . SER B 1 112 ? 21.938 -10.133 4.457 1 84.56 112 SER B CA 1
ATOM 3575 C C . SER B 1 112 ? 21.094 -11.375 4.203 1 84.56 112 SER B C 1
ATOM 3577 O O . SER B 1 112 ? 19.875 -11.281 4.02 1 84.56 112 SER B O 1
ATOM 3579 N N . LYS B 1 113 ? 21.656 -12.594 4.297 1 87.56 113 LYS B N 1
ATOM 3580 C CA . LYS B 1 113 ? 20.953 -13.828 3.975 1 87.56 113 LYS B CA 1
ATOM 3581 C C . LYS B 1 113 ? 19.75 -14.031 4.891 1 87.56 113 LYS B C 1
ATOM 3583 O O . LYS B 1 113 ? 18.641 -14.289 4.422 1 87.56 113 LYS B O 1
ATOM 3588 N N . PRO B 1 114 ? 19.922 -13.859 6.156 1 88.31 114 PRO B N 1
ATOM 3589 C CA . PRO B 1 114 ? 18.75 -14.078 7.016 1 88.31 114 PRO B CA 1
ATOM 3590 C C . PRO B 1 114 ? 17.609 -13.109 6.715 1 88.31 114 PRO B C 1
ATOM 3592 O O . PRO B 1 114 ? 16.438 -13.477 6.832 1 88.31 114 PRO B O 1
ATOM 3595 N N . LEU B 1 115 ? 17.922 -11.961 6.391 1 87.69 115 LEU B N 1
ATOM 3596 C CA . LEU B 1 115 ? 16.891 -10.977 6.082 1 87.69 115 LEU B CA 1
ATOM 3597 C C . LEU B 1 115 ? 16.156 -11.336 4.797 1 87.69 115 LEU B C 1
ATOM 3599 O O . LEU B 1 115 ? 14.938 -11.227 4.723 1 87.69 115 LEU B O 1
ATOM 3603 N N . TYR B 1 116 ? 16.922 -11.836 3.871 1 90.56 116 TYR B N 1
ATOM 3604 C CA . TYR B 1 116 ? 16.281 -12.242 2.625 1 90.56 116 TYR B CA 1
ATOM 3605 C C . TYR B 1 116 ? 15.477 -13.531 2.818 1 90.56 116 TYR B C 1
ATOM 3607 O O . TYR B 1 116 ? 14.453 -13.734 2.17 1 90.56 116 TYR B O 1
ATOM 3615 N N . MET B 1 117 ? 15.93 -14.375 3.703 1 93.31 117 MET B N 1
ATOM 3616 C CA . MET B 1 117 ? 15.148 -15.562 4.043 1 93.31 117 MET B CA 1
ATOM 3617 C C . MET B 1 117 ? 13.836 -15.172 4.723 1 93.31 117 MET B C 1
ATOM 3619 O O . MET B 1 117 ? 12.789 -15.75 4.43 1 93.31 117 MET B O 1
ATOM 3623 N N . PHE B 1 118 ? 13.93 -14.258 5.566 1 91.44 118 PHE B N 1
ATOM 3624 C CA . PHE B 1 118 ? 12.734 -13.766 6.23 1 91.44 118 PHE B CA 1
ATOM 3625 C C . PHE B 1 118 ? 11.797 -13.102 5.227 1 91.44 118 PHE B C 1
ATOM 3627 O O . PHE B 1 118 ? 10.578 -13.281 5.297 1 91.44 118 PHE B O 1
ATOM 3634 N N . TYR B 1 119 ? 12.375 -12.391 4.312 1 91.81 119 TYR B N 1
ATOM 3635 C CA . TYR B 1 119 ? 11.617 -11.812 3.211 1 91.81 119 TYR B CA 1
ATOM 3636 C C . TYR B 1 119 ? 10.875 -12.891 2.434 1 91.81 119 TYR B C 1
ATOM 3638 O O . TYR B 1 119 ? 9.688 -12.742 2.129 1 91.81 119 TYR B O 1
ATOM 3646 N N . ALA B 1 120 ? 11.531 -13.906 2.193 1 93.81 120 ALA B N 1
ATOM 3647 C CA . ALA B 1 120 ? 10.945 -15 1.422 1 93.81 120 ALA B CA 1
ATOM 3648 C C . ALA B 1 120 ? 9.828 -15.68 2.205 1 93.81 120 ALA B C 1
ATOM 3650 O O . ALA B 1 120 ? 8.781 -16.016 1.642 1 93.81 120 ALA B O 1
ATOM 3651 N N . VAL B 1 121 ? 9.977 -15.844 3.418 1 94.56 121 VAL B N 1
ATOM 3652 C CA . VAL B 1 121 ? 8.969 -16.484 4.254 1 94.56 121 VAL B CA 1
ATOM 3653 C C . VAL B 1 121 ? 7.719 -15.617 4.316 1 94.56 121 VAL B C 1
ATOM 3655 O O . VAL B 1 121 ? 6.602 -16.125 4.156 1 94.56 121 VAL B O 1
ATOM 3658 N N . THR B 1 122 ? 7.922 -14.375 4.559 1 92.69 122 THR B N 1
ATOM 3659 C CA . THR B 1 122 ? 6.785 -13.461 4.648 1 92.69 122 THR B CA 1
ATOM 3660 C C . THR B 1 122 ? 6.055 -13.375 3.311 1 92.69 122 THR B C 1
ATOM 3662 O O . THR B 1 122 ? 4.824 -13.367 3.268 1 92.69 122 THR B O 1
ATOM 3665 N N . THR B 1 123 ? 6.828 -13.352 2.295 1 92.19 123 THR B N 1
ATOM 3666 C CA . THR B 1 123 ? 6.23 -13.312 0.964 1 92.19 123 THR B CA 1
ATOM 3667 C C . THR B 1 123 ? 5.445 -14.594 0.687 1 92.19 123 THR B C 1
ATOM 3669 O O . THR B 1 123 ? 4.352 -14.547 0.12 1 92.19 123 THR B O 1
ATOM 3672 N N . PHE B 1 124 ? 5.965 -15.711 1.096 1 93.31 124 PHE B N 1
ATOM 3673 C CA . PHE B 1 124 ? 5.285 -16.984 0.925 1 93.31 124 PHE B CA 1
ATOM 3674 C C . PHE B 1 124 ? 3.955 -17 1.672 1 93.31 124 PHE B C 1
ATOM 3676 O O . PHE B 1 124 ? 2.932 -17.406 1.123 1 93.31 124 PHE B O 1
ATOM 3683 N N . LEU B 1 125 ? 4.008 -16.5 2.816 1 93.56 125 LEU B N 1
ATOM 3684 C CA . LEU B 1 125 ? 2.795 -16.469 3.625 1 93.56 125 LEU B CA 1
ATOM 3685 C C . LEU B 1 125 ? 1.764 -15.523 3.012 1 93.56 125 LEU B C 1
ATOM 3687 O O . LEU B 1 125 ? 0.56 -15.781 3.084 1 93.56 125 LEU B O 1
ATOM 3691 N N . MET B 1 126 ? 2.205 -14.461 2.453 1 91.06 126 MET B N 1
ATOM 3692 C CA . MET B 1 126 ? 1.308 -13.547 1.756 1 91.06 126 MET B CA 1
ATOM 3693 C C . MET B 1 126 ? 0.627 -14.234 0.581 1 91.06 126 MET B C 1
ATOM 3695 O O . MET B 1 126 ? -0.576 -14.07 0.371 1 91.06 126 MET B O 1
ATOM 3699 N N . VAL B 1 127 ? 1.382 -15 -0.121 1 87.12 127 VAL B N 1
ATOM 3700 C CA . VAL B 1 127 ? 0.834 -15.719 -1.266 1 87.12 127 VAL B CA 1
ATOM 3701 C C . VAL B 1 127 ? -0.195 -16.75 -0.788 1 87.12 127 VAL B C 1
ATOM 3703 O O . VAL B 1 127 ? -1.278 -16.859 -1.366 1 87.12 127 VAL B O 1
ATOM 3706 N N . VAL B 1 128 ? 0.14 -17.406 0.216 1 89.19 128 VAL B N 1
ATOM 3707 C CA . VAL B 1 128 ? -0.783 -18.375 0.781 1 89.19 128 VAL B CA 1
ATOM 3708 C C . VAL B 1 128 ? -2.07 -17.688 1.218 1 89.19 128 VAL B C 1
ATOM 3710 O O . VAL B 1 128 ? -3.17 -18.172 0.953 1 89.19 128 VAL B O 1
ATOM 3713 N N . GLY B 1 129 ? -1.893 -16.547 1.891 1 87.5 129 GLY B N 1
ATOM 3714 C CA . GLY B 1 129 ? -3.061 -15.773 2.289 1 87.5 129 GLY B CA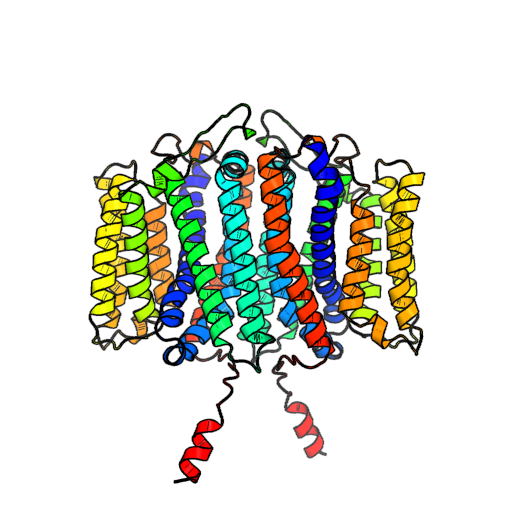 1
ATOM 3715 C C . GLY B 1 129 ? -3.912 -15.328 1.114 1 87.5 129 GLY B C 1
ATOM 3716 O O . GLY B 1 129 ? -5.141 -15.43 1.156 1 87.5 129 GLY B O 1
ATOM 3717 N N . PHE B 1 130 ? -3.268 -14.891 0.141 1 85.25 130 PHE B N 1
ATOM 3718 C CA . PHE B 1 130 ? -3.953 -14.414 -1.054 1 85.25 130 PHE B CA 1
ATOM 3719 C C . PHE B 1 130 ? -4.695 -15.547 -1.743 1 85.25 130 PHE B C 1
ATOM 3721 O O . PHE B 1 130 ? -5.871 -15.406 -2.094 1 85.25 130 PHE B O 1
ATOM 3728 N N . VAL B 1 131 ? -4.043 -16.656 -1.938 1 84.31 131 VAL B N 1
ATOM 3729 C CA . VAL B 1 131 ? -4.648 -17.812 -2.586 1 84.31 131 VAL B CA 1
ATOM 3730 C C . VAL B 1 131 ? -5.82 -18.328 -1.749 1 84.31 131 VAL B C 1
ATOM 3732 O O . VAL B 1 131 ? -6.855 -18.719 -2.293 1 84.31 131 VAL B O 1
ATOM 3735 N N . THR B 1 132 ? -5.695 -18.281 -0.507 1 86.75 132 THR B N 1
ATOM 3736 C CA . THR B 1 132 ? -6.77 -18.703 0.386 1 86.75 132 THR B CA 1
ATOM 3737 C C . THR B 1 132 ? -7.984 -17.797 0.238 1 86.75 132 THR B C 1
ATOM 3739 O O . THR B 1 132 ? -9.117 -18.266 0.167 1 86.75 132 THR B O 1
ATOM 3742 N N . ALA B 1 133 ? -7.73 -16.516 0.189 1 85.69 133 ALA B N 1
ATOM 3743 C CA . ALA B 1 133 ? -8.828 -15.562 0.023 1 85.69 133 ALA B CA 1
ATOM 3744 C C . ALA B 1 133 ? -9.57 -15.805 -1.287 1 85.69 133 ALA B C 1
ATOM 3746 O O . AL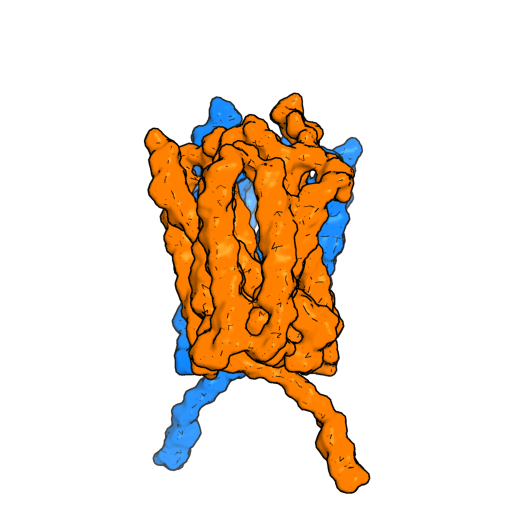A B 1 133 ? -10.805 -15.797 -1.32 1 85.69 133 ALA B O 1
ATOM 3747 N N . ILE B 1 134 ? -8.812 -16.062 -2.285 1 82.56 134 ILE B N 1
ATOM 3748 C CA . ILE B 1 134 ? -9.414 -16.312 -3.59 1 82.56 134 ILE B CA 1
ATOM 3749 C C . ILE B 1 134 ? -10.211 -17.609 -3.549 1 82.56 134 ILE B C 1
ATOM 3751 O O . ILE B 1 134 ? -11.32 -17.688 -4.074 1 82.56 134 ILE B O 1
ATOM 3755 N N . ALA B 1 135 ? -9.664 -18.578 -2.93 1 85.38 135 ALA B N 1
ATOM 3756 C CA . ALA B 1 135 ? -10.352 -19.859 -2.822 1 85.38 135 ALA B CA 1
ATOM 3757 C C . ALA B 1 135 ? -11.672 -19.719 -2.068 1 85.38 135 ALA B C 1
ATOM 3759 O O . ALA B 1 135 ? -12.695 -20.266 -2.48 1 85.38 135 ALA B O 1
ATOM 3760 N N . ILE B 1 136 ? -11.664 -19 -1.042 1 87.19 136 ILE B N 1
ATOM 3761 C CA . ILE B 1 136 ? -12.867 -18.781 -0.248 1 87.19 136 ILE B CA 1
ATOM 3762 C C . ILE B 1 136 ? -13.906 -18.031 -1.079 1 87.19 136 ILE B C 1
ATOM 3764 O O . ILE B 1 136 ? -15.086 -18.391 -1.081 1 87.19 136 ILE B O 1
ATOM 3768 N N . LEU B 1 137 ? -13.43 -17.062 -1.771 1 83.94 137 LEU B N 1
ATOM 3769 C CA . LEU B 1 137 ? -14.328 -16.25 -2.578 1 83.94 137 LEU B CA 1
ATOM 3770 C C . LEU B 1 137 ? -14.953 -17.062 -3.697 1 83.94 137 LEU B C 1
ATOM 3772 O O . LEU B 1 137 ? -16.125 -16.891 -4.031 1 83.94 137 LEU B O 1
ATOM 3776 N N . MET B 1 138 ? -14.219 -17.938 -4.215 1 83.62 138 MET B N 1
ATOM 3777 C CA . MET B 1 138 ? -14.695 -18.719 -5.352 1 83.62 138 MET B CA 1
ATOM 3778 C C . MET B 1 138 ? -15.578 -19.859 -4.887 1 83.62 138 MET B C 1
ATOM 3780 O O . MET B 1 138 ? -16.609 -20.156 -5.5 1 83.62 138 MET B O 1
ATOM 3784 N N . THR B 1 139 ? -15.242 -20.453 -3.779 1 85.5 139 THR B N 1
ATOM 3785 C CA . THR B 1 139 ? -15.953 -21.641 -3.346 1 85.5 139 THR B CA 1
ATOM 3786 C C . THR B 1 139 ? -17.109 -21.281 -2.41 1 85.5 139 THR B C 1
ATOM 3788 O O . THR B 1 139 ? -18.078 -22.016 -2.303 1 85.5 139 THR B O 1
ATOM 3791 N N . GLY B 1 140 ? -16.891 -20.25 -1.686 1 87.38 140 GLY B N 1
ATOM 3792 C CA . GLY B 1 140 ? -17.891 -19.859 -0.692 1 87.38 140 GLY B CA 1
ATOM 3793 C C . GLY B 1 140 ? -17.781 -20.656 0.592 1 87.38 140 GLY B C 1
ATOM 3794 O O . GLY B 1 140 ? -18.562 -20.438 1.528 1 87.38 140 GLY B O 1
ATOM 3795 N N . LEU B 1 141 ? -16.797 -21.5 0.604 1 89.31 141 LEU B N 1
ATOM 3796 C CA . LEU B 1 141 ? -16.641 -22.328 1.791 1 89.31 141 LEU B CA 1
ATOM 3797 C C . LEU B 1 141 ? -16.281 -21.484 3.008 1 89.31 141 LEU B C 1
ATOM 3799 O O . LEU B 1 141 ? -15.375 -20.656 2.945 1 89.31 141 LEU B O 1
ATOM 3803 N N . GLY B 1 142 ? -17.109 -21.688 4.066 1 90.38 142 GLY B N 1
ATOM 3804 C CA . GLY B 1 142 ? -16.797 -21.047 5.336 1 90.38 142 GLY B CA 1
ATOM 3805 C C . GLY B 1 142 ? -17.406 -19.656 5.469 1 90.38 142 GLY B C 1
ATOM 3806 O O . GLY B 1 142 ? -17.344 -19.047 6.535 1 90.38 142 GLY B O 1
ATOM 3807 N N . ILE B 1 143 ? -17.984 -19.172 4.414 1 89.06 143 ILE B N 1
ATOM 3808 C CA . ILE B 1 143 ? -18.562 -17.828 4.465 1 89.06 143 ILE B CA 1
ATOM 3809 C C . ILE B 1 143 ? -19.875 -17.859 5.227 1 89.06 143 ILE B C 1
ATOM 3811 O O . ILE B 1 143 ? -20.797 -18.594 4.859 1 89.06 143 ILE B O 1
ATOM 3815 N N . HIS B 1 144 ? -19.938 -17.203 6.281 1 89.44 144 HIS B N 1
ATOM 3816 C CA . HIS B 1 144 ? -21.156 -16.922 7.012 1 89.44 144 HIS B CA 1
ATOM 3817 C C . HIS B 1 144 ? -21.578 -15.461 6.855 1 89.44 144 HIS B C 1
ATOM 3819 O O . HIS B 1 144 ? -21.109 -14.594 7.605 1 89.44 144 HIS B O 1
ATOM 3825 N N . LEU B 1 145 ? -22.422 -15.266 5.926 1 87 145 LEU B N 1
ATOM 3826 C CA . LEU B 1 145 ? -22.812 -13.898 5.59 1 87 145 LEU B CA 1
ATOM 3827 C C . LEU B 1 145 ? -24.156 -13.547 6.246 1 87 145 LEU B C 1
ATOM 3829 O O . LEU B 1 145 ? -25.156 -14.242 6.047 1 87 145 LEU B O 1
ATOM 3833 N N . VAL B 1 146 ? -24.078 -12.547 7.105 1 83.56 146 VAL B N 1
ATOM 3834 C CA . VAL B 1 146 ? -25.281 -11.984 7.715 1 83.56 146 VAL B CA 1
ATOM 3835 C C . VAL B 1 146 ? -25.5 -10.562 7.219 1 83.56 146 VAL B C 1
ATOM 3837 O O . VAL B 1 146 ? -24.734 -9.648 7.578 1 83.56 146 VAL B O 1
ATOM 3840 N N . LEU B 1 147 ? -26.469 -10.312 6.422 1 76.38 147 LEU B N 1
ATOM 3841 C CA . LEU B 1 147 ? -26.672 -9.031 5.754 1 76.38 147 LEU B CA 1
ATOM 3842 C C . LEU B 1 147 ? -27.078 -7.961 6.758 1 76.38 147 LEU B C 1
ATOM 3844 O O . LEU B 1 147 ? -26.672 -6.805 6.645 1 76.38 147 LEU B O 1
ATOM 3848 N N . LYS B 1 148 ? -27.906 -8.344 7.742 1 74.38 148 LYS B N 1
ATOM 3849 C CA . LYS B 1 148 ? -28.312 -7.414 8.781 1 74.38 148 LYS B CA 1
ATOM 3850 C C . LYS B 1 148 ? -28.344 -8.086 10.148 1 74.38 148 LYS B C 1
ATOM 3852 O O . LYS B 1 148 ? -29.172 -8.969 10.406 1 74.38 148 LYS B O 1
ATOM 3857 N N . PRO B 1 149 ? -27.406 -7.766 11.031 1 78.12 149 PRO B N 1
ATOM 3858 C CA . PRO B 1 149 ? -26.312 -6.793 10.914 1 78.12 149 PRO B CA 1
ATOM 3859 C C . PRO B 1 149 ? -25.062 -7.375 10.25 1 78.12 149 PRO B C 1
ATOM 3861 O O . PRO B 1 149 ? -24.672 -8.508 10.547 1 78.12 149 PRO B O 1
ATOM 3864 N N . LEU B 1 150 ? -24.438 -6.648 9.484 1 75.25 150 LEU B N 1
ATOM 3865 C CA . LEU B 1 150 ? -23.297 -7.109 8.688 1 75.25 150 LEU B CA 1
ATOM 3866 C C . LEU B 1 150 ? -22.125 -7.5 9.578 1 75.25 150 LEU B C 1
ATOM 3868 O O . LEU B 1 150 ? -21.297 -8.32 9.195 1 75.25 150 LEU B O 1
ATOM 3872 N N . ASP B 1 151 ? -22.078 -6.953 10.719 1 73.38 151 ASP B N 1
ATOM 3873 C CA . ASP B 1 151 ? -20.953 -7.195 11.617 1 73.38 151 ASP B CA 1
ATOM 3874 C C . ASP B 1 151 ? -21 -8.609 12.195 1 73.38 151 ASP B C 1
ATOM 3876 O O . ASP B 1 151 ? -20.016 -9.086 12.766 1 73.38 151 ASP B O 1
ATOM 3880 N N . ALA B 1 152 ? -22.109 -9.305 11.914 1 77.88 152 ALA B N 1
ATOM 3881 C CA . ALA B 1 152 ? -22.234 -10.695 12.352 1 77.88 152 ALA B CA 1
ATOM 3882 C C . ALA B 1 152 ? -21.641 -11.648 11.312 1 77.88 152 ALA B C 1
ATOM 3884 O O . ALA B 1 152 ? -21.531 -12.852 11.555 1 77.88 152 ALA B O 1
ATOM 3885 N N . SER B 1 153 ? -21.188 -11.086 10.25 1 81 153 SER B N 1
ATOM 3886 C CA . SER B 1 153 ? -20.609 -11.906 9.188 1 81 153 SER B CA 1
ATOM 3887 C C . SER B 1 153 ? -19.172 -12.312 9.516 1 81 153 SER B C 1
ATOM 3889 O O . SER B 1 153 ? -18.406 -11.523 10.086 1 81 153 SER B O 1
ATOM 3891 N N . TYR B 1 154 ? -18.859 -13.539 9.203 1 81.94 154 TYR B N 1
ATOM 3892 C CA . TYR B 1 154 ? -17.5 -14.016 9.445 1 81.94 154 TYR B CA 1
ATOM 3893 C C . TYR B 1 154 ? -17.156 -15.18 8.531 1 81.94 154 TYR B C 1
ATOM 3895 O O . TYR B 1 154 ? -18.031 -15.734 7.859 1 81.94 154 TYR B O 1
ATOM 3903 N N . ILE B 1 155 ? -15.891 -15.484 8.461 1 87.12 155 ILE B N 1
ATOM 3904 C CA . ILE B 1 155 ? -15.414 -16.641 7.719 1 87.12 155 ILE B CA 1
ATOM 3905 C C . ILE B 1 155 ? -14.922 -17.719 8.688 1 87.12 155 ILE B C 1
ATOM 3907 O O . ILE B 1 155 ? -14.109 -17.438 9.578 1 87.12 155 ILE B O 1
ATOM 3911 N N . ASN B 1 156 ? -15.516 -18.797 8.617 1 88.56 156 ASN B N 1
ATOM 3912 C CA . ASN B 1 156 ? -14.961 -19.984 9.258 1 88.56 156 ASN B CA 1
ATOM 3913 C C . ASN B 1 156 ? -13.914 -20.656 8.383 1 88.56 156 ASN B C 1
ATOM 3915 O O . ASN B 1 156 ? -14.258 -21.281 7.375 1 88.56 156 ASN B O 1
ATOM 3919 N N . TYR B 1 157 ? -12.742 -20.688 8.758 1 87.19 157 TYR B N 1
ATOM 3920 C CA . TYR B 1 157 ? -11.648 -21.125 7.906 1 87.19 157 TYR B CA 1
ATOM 3921 C C . TYR B 1 157 ? -11.5 -22.641 7.945 1 87.19 157 TYR B C 1
ATOM 3923 O O . TYR B 1 157 ? -10.805 -23.234 7.109 1 87.19 157 TYR B O 1
ATOM 3931 N N . LEU B 1 158 ? -12.117 -23.312 8.773 1 90.62 158 LEU B N 1
ATOM 3932 C CA . LEU B 1 158 ? -11.969 -24.75 8.922 1 90.62 158 LEU B CA 1
ATOM 3933 C C . LEU B 1 158 ? -12.453 -25.484 7.676 1 90.62 158 LEU B C 1
ATOM 3935 O O . LEU B 1 158 ? -11.789 -26.406 7.191 1 90.62 158 LEU B O 1
ATOM 3939 N N . PRO B 1 159 ? -13.508 -25.078 7.133 1 91.5 159 PRO B N 1
ATOM 3940 C CA . PRO B 1 159 ? -13.953 -25.781 5.926 1 91.5 159 PRO B CA 1
ATOM 3941 C C . PRO B 1 159 ? -12.969 -25.656 4.77 1 91.5 159 PRO B C 1
ATOM 3943 O O . PRO B 1 159 ? -12.773 -26.609 4.012 1 91.5 159 PRO B O 1
ATOM 3946 N N . ILE B 1 160 ? -12.383 -24.562 4.586 1 89.44 160 ILE B N 1
ATOM 3947 C CA . ILE B 1 160 ? -11.445 -24.375 3.488 1 89.44 160 ILE B CA 1
ATOM 3948 C C . ILE B 1 160 ? -10.18 -25.188 3.732 1 89.44 160 ILE B C 1
ATOM 3950 O O . ILE B 1 160 ? -9.648 -25.812 2.811 1 89.44 160 ILE B O 1
ATOM 3954 N N . LEU B 1 161 ? -9.758 -25.203 4.957 1 90.25 161 LEU B N 1
ATOM 3955 C CA . LEU B 1 161 ? -8.562 -25.969 5.297 1 90.25 161 LEU B CA 1
ATOM 3956 C C . LEU B 1 161 ? -8.828 -27.469 5.188 1 90.25 161 LEU B C 1
ATOM 3958 O O . LEU B 1 161 ? -7.902 -28.25 4.949 1 90.25 161 LEU B O 1
ATOM 3962 N N . GLY B 1 162 ? -10.039 -27.781 5.355 1 91.56 162 GLY B N 1
ATOM 3963 C CA . GLY B 1 162 ? -10.414 -29.188 5.234 1 91.56 162 GLY B CA 1
ATOM 3964 C C . GLY B 1 162 ? -10.773 -29.594 3.818 1 91.56 162 GLY B C 1
ATOM 3965 O O . GLY B 1 162 ? -11.008 -30.766 3.543 1 91.56 162 GLY B O 1
ATOM 3966 N N . SER B 1 163 ? -10.758 -28.688 2.939 1 91.38 163 SER B N 1
ATOM 3967 C CA . SER B 1 163 ? -11.148 -28.953 1.558 1 91.38 163 SER B CA 1
ATOM 3968 C C . SER B 1 163 ? -9.969 -29.484 0.748 1 91.38 163 SER B C 1
ATOM 3970 O O . SER B 1 163 ? -8.953 -28.797 0.595 1 91.38 163 SER B O 1
ATOM 3972 N N . GLY B 1 164 ? -10.094 -30.609 0.187 1 90.62 164 GLY B N 1
ATOM 3973 C CA . GLY B 1 164 ? -9.07 -31.172 -0.685 1 90.62 164 GLY B CA 1
ATOM 3974 C C . GLY B 1 164 ? -8.805 -30.328 -1.912 1 90.62 164 GLY B C 1
ATOM 3975 O O . GLY B 1 164 ? -7.656 -30.203 -2.342 1 90.62 164 GLY B O 1
ATOM 3976 N N . VAL B 1 165 ? -9.805 -29.734 -2.406 1 88.88 165 VAL B N 1
ATOM 3977 C CA . VAL B 1 165 ? -9.703 -28.922 -3.619 1 88.88 165 VAL B CA 1
ATOM 3978 C C . VAL B 1 165 ? -8.82 -27.703 -3.354 1 88.88 165 VAL B C 1
ATOM 3980 O O . VAL B 1 165 ? -8.039 -27.297 -4.211 1 88.88 165 VAL B O 1
ATOM 3983 N N . TYR B 1 166 ? -8.938 -27.172 -2.193 1 91 166 TYR B N 1
ATOM 3984 C CA . TYR B 1 166 ? -8.102 -26.047 -1.815 1 91 166 TYR B CA 1
ATOM 3985 C C . TYR B 1 166 ? -6.629 -26.422 -1.838 1 91 166 TYR B C 1
ATOM 3987 O O . TYR B 1 166 ? -5.805 -25.719 -2.424 1 91 166 TYR B O 1
ATOM 3995 N N . TRP B 1 167 ? -6.367 -27.516 -1.266 1 93.19 167 TRP B N 1
ATOM 3996 C CA . TRP B 1 167 ? -4.977 -27.953 -1.191 1 93.19 167 TRP B CA 1
ATOM 3997 C C . TRP B 1 167 ? -4.438 -28.281 -2.578 1 93.19 167 TRP B C 1
ATOM 3999 O O . TRP B 1 167 ? -3.281 -28 -2.889 1 93.19 167 TRP B O 1
ATOM 4009 N N . VAL B 1 168 ? -5.258 -28.891 -3.35 1 93.56 168 VAL B N 1
ATOM 4010 C CA . VAL B 1 168 ? -4.863 -29.203 -4.719 1 93.56 168 VAL B CA 1
ATOM 4011 C C . VAL B 1 168 ? -4.562 -27.906 -5.473 1 93.56 168 VAL B C 1
ATOM 4013 O O . VAL B 1 168 ? -3.586 -27.844 -6.223 1 93.56 168 VAL B O 1
ATOM 4016 N N . PHE B 1 169 ? -5.344 -26.922 -5.211 1 91.31 169 PHE B N 1
ATOM 4017 C CA . PHE B 1 169 ? -5.152 -25.625 -5.852 1 91.31 169 PHE B CA 1
ATOM 4018 C C . PHE B 1 169 ? -3.855 -24.984 -5.379 1 91.31 169 PHE B C 1
ATOM 4020 O O . PHE B 1 169 ? -3.053 -24.516 -6.191 1 91.31 169 PHE B O 1
ATOM 4027 N N . LEU B 1 170 ? -3.639 -25 -4.105 1 92.94 170 LEU B N 1
ATOM 4028 C CA . LEU B 1 170 ? -2.453 -24.375 -3.527 1 92.94 170 LEU B CA 1
ATOM 4029 C C . LEU B 1 170 ? -1.187 -25.094 -3.975 1 92.94 170 LEU B C 1
ATOM 4031 O O . LEU B 1 170 ? -0.229 -24.469 -4.422 1 92.94 170 LEU B O 1
ATOM 4035 N N . ILE B 1 171 ? -1.208 -26.375 -3.893 1 94.81 171 ILE B N 1
ATOM 4036 C CA . ILE B 1 171 ? -0.045 -27.172 -4.262 1 94.81 171 ILE B CA 1
ATOM 4037 C C . ILE B 1 171 ? 0.211 -27.047 -5.762 1 94.81 171 ILE B C 1
ATOM 4039 O O . ILE B 1 171 ? 1.361 -26.953 -6.195 1 94.81 171 ILE B O 1
ATOM 4043 N N . GLY B 1 172 ? -0.822 -27.062 -6.52 1 94.56 172 GLY B N 1
ATOM 4044 C CA . GLY B 1 172 ? -0.67 -26.844 -7.953 1 94.56 172 GLY B CA 1
ATOM 4045 C C . GLY B 1 172 ? -0.019 -25.516 -8.289 1 94.56 172 GLY B C 1
ATOM 4046 O O . GLY B 1 172 ? 0.911 -25.469 -9.094 1 94.56 172 GLY B O 1
ATOM 4047 N N . ALA B 1 173 ? -0.464 -24.484 -7.648 1 91.88 173 ALA B N 1
ATOM 4048 C CA . ALA B 1 173 ? 0.102 -23.156 -7.863 1 91.88 173 ALA B CA 1
ATOM 4049 C C . ALA B 1 173 ? 1.578 -23.125 -7.477 1 91.88 173 ALA B C 1
ATOM 4051 O O . ALA B 1 173 ? 2.389 -22.484 -8.164 1 91.88 173 ALA B O 1
ATOM 4052 N N . LEU B 1 174 ? 1.91 -23.812 -6.414 1 94.19 174 LEU B N 1
ATOM 4053 C CA . LEU B 1 174 ? 3.295 -23.844 -5.953 1 94.19 174 LEU B CA 1
ATOM 4054 C C . LEU B 1 174 ? 4.18 -24.594 -6.941 1 94.19 174 LEU B C 1
ATOM 4056 O O . LEU B 1 174 ? 5.316 -24.203 -7.191 1 94.19 174 LEU B O 1
ATOM 4060 N N . PHE B 1 175 ? 3.65 -25.609 -7.508 1 96.56 175 PHE B N 1
ATOM 4061 C CA . PHE B 1 175 ? 4.406 -26.375 -8.492 1 96.56 175 PHE B CA 1
ATOM 4062 C C . PHE B 1 175 ? 4.656 -25.547 -9.75 1 96.56 175 PHE B C 1
ATOM 4064 O O . PHE B 1 175 ? 5.77 -25.531 -10.281 1 96.56 175 PHE B O 1
ATOM 4071 N N . ILE B 1 176 ? 3.643 -24.859 -10.172 1 95.75 176 ILE B N 1
ATOM 4072 C CA . ILE B 1 176 ? 3.809 -24 -11.336 1 95.75 176 ILE B CA 1
ATOM 4073 C C . ILE B 1 176 ? 4.84 -22.922 -11.031 1 95.75 176 ILE B C 1
ATOM 4075 O O . ILE B 1 176 ? 5.754 -22.688 -11.828 1 95.75 176 ILE B O 1
ATOM 4079 N N . SER B 1 177 ? 4.668 -22.344 -9.875 1 95.31 177 SER B N 1
ATOM 4080 C CA . SER B 1 177 ? 5.566 -21.266 -9.469 1 95.31 177 SER B CA 1
ATOM 4081 C C . SER B 1 177 ? 7.008 -21.766 -9.367 1 95.31 177 SER B C 1
ATOM 4083 O O . SER B 1 177 ? 7.941 -21.047 -9.75 1 95.31 177 SER B O 1
ATOM 4085 N N . PHE B 1 178 ? 7.172 -22.938 -8.898 1 96.06 178 PHE B N 1
ATOM 4086 C CA . PHE B 1 178 ? 8.508 -23.516 -8.75 1 96.06 178 PHE B CA 1
ATOM 4087 C C . PHE B 1 178 ? 9.156 -23.719 -10.117 1 96.06 178 PHE B C 1
ATOM 4089 O O . PHE B 1 178 ? 10.312 -23.328 -10.328 1 96.06 178 PHE B O 1
ATOM 4096 N N . GLY B 1 179 ? 8.453 -24.281 -10.969 1 96.44 179 GLY B N 1
ATOM 4097 C CA . GLY B 1 179 ? 8.977 -24.469 -12.312 1 96.44 179 GLY B CA 1
ATOM 4098 C C . GLY B 1 179 ? 9.281 -23.172 -13.031 1 96.44 179 GLY B C 1
ATOM 4099 O O . GLY B 1 179 ? 10.336 -23.031 -13.656 1 96.44 179 GLY B O 1
ATOM 4100 N N . MET B 1 180 ? 8.375 -22.219 -12.883 1 96.25 180 MET B N 1
ATOM 4101 C CA . MET B 1 180 ? 8.562 -20.906 -13.516 1 96.25 180 MET B CA 1
ATOM 4102 C C . MET B 1 180 ? 9.773 -20.203 -12.922 1 96.25 180 MET B C 1
ATOM 4104 O O . MET B 1 180 ? 10.5 -19.5 -13.641 1 96.25 180 MET B O 1
ATOM 4108 N N . SER B 1 181 ? 9.938 -20.344 -11.656 1 95.88 181 SER B N 1
ATOM 4109 C CA . SER B 1 181 ? 11.055 -19.719 -10.977 1 95.88 181 SER B CA 1
ATOM 4110 C C . SER B 1 181 ? 12.391 -20.188 -11.539 1 95.88 181 SER B C 1
ATOM 4112 O O . SER B 1 181 ? 13.32 -19.391 -11.711 1 95.88 181 SER B O 1
ATOM 4114 N N . GLN B 1 182 ? 12.516 -21.438 -11.867 1 95.06 182 GLN B N 1
ATOM 4115 C CA . GLN B 1 182 ? 13.758 -22.016 -12.375 1 95.06 182 GLN B CA 1
ATOM 4116 C C . GLN B 1 182 ? 14.102 -21.438 -13.75 1 95.06 182 GLN B C 1
ATOM 4118 O O . GLN B 1 182 ? 15.273 -21.219 -14.062 1 95.06 182 GLN B O 1
ATOM 4123 N N . VAL B 1 183 ? 13.078 -21.188 -14.477 1 94.5 183 VAL B N 1
ATOM 4124 C CA . VAL B 1 183 ? 13.281 -20.656 -15.82 1 94.5 183 VAL B CA 1
ATOM 4125 C C . VAL B 1 183 ? 13.516 -19.156 -15.742 1 94.5 183 VAL B C 1
ATOM 4127 O O . VAL B 1 183 ? 14.453 -18.641 -16.359 1 94.5 183 VAL B O 1
ATOM 4130 N N . PHE B 1 184 ? 12.727 -18.484 -15 1 92.81 184 PHE B N 1
ATOM 4131 C CA . PHE B 1 184 ? 12.742 -17.031 -14.891 1 92.81 184 PHE B CA 1
ATOM 4132 C C . PHE B 1 184 ? 14.086 -16.547 -14.352 1 92.81 184 PHE B C 1
ATOM 4134 O O . PHE B 1 184 ? 14.641 -15.562 -14.859 1 92.81 184 PHE B O 1
ATOM 4141 N N . TYR B 1 185 ? 14.617 -17.266 -13.359 1 90.94 185 TYR B N 1
ATOM 4142 C CA . TYR B 1 185 ? 15.867 -16.859 -12.727 1 90.94 185 TYR B CA 1
ATOM 4143 C C . TYR B 1 185 ? 17.031 -17.703 -13.242 1 90.94 185 TYR B C 1
ATOM 4145 O O . TYR B 1 185 ? 18.172 -17.516 -12.836 1 90.94 185 TYR B O 1
ATOM 4153 N N . ARG B 1 186 ? 16.797 -18.609 -14.086 1 90.75 186 ARG B N 1
ATOM 4154 C CA . ARG B 1 186 ? 17.812 -19.469 -14.695 1 90.75 186 ARG B CA 1
ATOM 4155 C C . ARG B 1 186 ? 18.641 -20.188 -13.633 1 90.75 186 ARG B C 1
ATOM 4157 O O . ARG B 1 186 ? 19.875 -20.125 -13.664 1 90.75 186 ARG B O 1
ATOM 4164 N N . THR B 1 187 ? 17.922 -20.781 -12.766 1 92.12 187 THR B N 1
ATOM 4165 C CA . THR B 1 187 ? 18.609 -21.438 -11.664 1 92.12 187 THR B CA 1
ATOM 4166 C C . THR B 1 187 ? 19 -22.859 -12.039 1 92.12 187 THR B C 1
ATOM 4168 O O . THR B 1 187 ? 19.781 -23.516 -11.336 1 92.12 187 THR B O 1
ATOM 4171 N N . VAL B 1 188 ? 18.453 -23.359 -13.117 1 92.06 188 VAL B N 1
ATOM 4172 C CA . VAL B 1 188 ? 18.781 -24.703 -13.594 1 92.06 188 VAL B CA 1
ATOM 4173 C C . VAL B 1 188 ? 19.25 -24.641 -15.047 1 92.06 188 VAL B C 1
ATOM 4175 O O . VAL B 1 188 ? 18.984 -23.672 -15.75 1 92.06 188 VAL B O 1
ATOM 4178 N N . LYS B 1 189 ? 19.938 -25.656 -15.391 1 92.5 189 LYS B N 1
ATOM 4179 C CA . LYS B 1 189 ? 20.406 -25.75 -16.766 1 92.5 189 LYS B CA 1
ATOM 4180 C C . LYS B 1 189 ? 19.234 -25.953 -17.734 1 92.5 189 LYS B C 1
ATOM 4182 O O . LYS B 1 189 ? 18.203 -26.5 -17.359 1 92.5 189 LYS B O 1
ATOM 4187 N N . ASN B 1 190 ? 19.344 -25.484 -18.953 1 92.62 190 ASN B N 1
ATOM 4188 C CA . ASN B 1 190 ? 18.297 -25.578 -19.953 1 92.62 190 ASN B CA 1
ATOM 4189 C C . ASN B 1 190 ? 18.016 -27.016 -20.359 1 92.62 190 ASN B C 1
ATOM 4191 O O . ASN B 1 190 ? 16.984 -27.312 -20.969 1 92.62 190 ASN B O 1
ATOM 4195 N N . THR B 1 191 ? 18.891 -27.875 -20 1 90.94 191 THR B N 1
ATOM 4196 C CA . THR B 1 191 ? 18.703 -29.297 -20.328 1 90.94 191 THR B CA 1
ATOM 4197 C C . THR B 1 191 ? 17.875 -30 -19.281 1 90.94 191 THR B C 1
ATOM 4199 O O . THR B 1 191 ? 17.484 -31.156 -19.453 1 90.94 191 THR B O 1
ATOM 4202 N N . SER B 1 192 ? 17.609 -29.297 -18.219 1 93.12 192 SER B N 1
ATOM 4203 C CA . SER B 1 192 ? 16.859 -29.906 -17.141 1 93.12 192 SER B CA 1
ATOM 4204 C C . SER B 1 192 ? 15.367 -29.984 -17.469 1 93.12 192 SER B C 1
ATOM 4206 O O . SER B 1 192 ? 14.781 -29 -17.938 1 93.12 192 SER B O 1
ATOM 4208 N N . TYR B 1 193 ? 14.727 -31.141 -17.172 1 95.44 193 TYR B N 1
ATOM 4209 C CA . TYR B 1 193 ? 13.297 -31.328 -17.406 1 95.44 193 TYR B CA 1
ATOM 4210 C C . TYR B 1 193 ? 12.484 -30.969 -16.172 1 95.44 193 TYR B C 1
ATOM 4212 O O . TYR B 1 193 ? 11.25 -31.016 -16.203 1 95.44 193 TYR B O 1
ATOM 4220 N N . VAL B 1 194 ? 13.102 -30.547 -15.188 1 95.31 194 VAL B N 1
ATOM 4221 C CA . VAL B 1 194 ? 12.453 -30.312 -13.898 1 95.31 194 VAL B CA 1
ATOM 4222 C C . VAL B 1 194 ? 11.43 -29.188 -14.031 1 95.31 194 VAL B C 1
ATOM 4224 O O . VAL B 1 194 ? 10.281 -29.328 -13.609 1 95.31 194 VAL B O 1
ATOM 4227 N N . PRO B 1 195 ? 11.797 -28.047 -14.656 1 96.69 195 PRO B N 1
ATOM 4228 C CA . PRO B 1 195 ? 10.805 -26.984 -14.781 1 96.69 195 PRO B CA 1
ATOM 4229 C C . PRO B 1 195 ? 9.562 -27.422 -15.555 1 96.69 195 PRO B C 1
ATOM 4231 O O . PRO B 1 195 ? 8.438 -27.125 -15.141 1 96.69 195 PRO B O 1
ATOM 4234 N N . LEU B 1 196 ? 9.766 -28.172 -16.625 1 97.31 196 LEU B N 1
ATOM 4235 C CA . LEU B 1 196 ? 8.641 -28.625 -17.422 1 97.31 196 LEU B CA 1
ATOM 4236 C C . LEU B 1 196 ? 7.777 -29.609 -16.641 1 97.31 196 LEU B C 1
ATOM 4238 O O . LEU B 1 196 ? 6.551 -29.5 -16.625 1 97.31 196 LEU B O 1
ATOM 4242 N N . ALA B 1 197 ? 8.383 -30.547 -16.016 1 97.69 197 ALA B N 1
ATOM 4243 C CA . ALA B 1 197 ? 7.664 -31.578 -15.266 1 97.69 197 ALA B CA 1
ATOM 4244 C C . ALA B 1 197 ? 6.848 -30.953 -14.141 1 97.69 197 ALA B C 1
ATOM 4246 O O . ALA B 1 197 ? 5.684 -31.297 -13.945 1 97.69 197 ALA B O 1
ATOM 4247 N N . THR B 1 198 ? 7.445 -30.047 -13.406 1 97.62 198 THR B N 1
ATOM 4248 C CA . THR B 1 198 ? 6.762 -29.438 -12.273 1 97.62 198 THR B CA 1
ATOM 4249 C C . THR B 1 198 ? 5.602 -28.578 -12.742 1 97.62 198 THR B C 1
ATOM 4251 O O . THR B 1 198 ? 4.531 -28.562 -12.133 1 97.62 198 THR B O 1
ATOM 4254 N N . ILE B 1 199 ? 5.789 -27.875 -13.805 1 97.44 199 ILE B N 1
ATOM 4255 C CA . ILE B 1 199 ? 4.727 -27.031 -14.344 1 97.44 199 ILE B CA 1
ATOM 4256 C C . ILE B 1 199 ? 3.57 -27.906 -14.828 1 97.44 199 ILE B C 1
ATOM 4258 O O . ILE B 1 199 ? 2.404 -27.594 -14.586 1 97.44 199 ILE B O 1
ATOM 4262 N N . ILE B 1 200 ? 3.877 -29.016 -15.477 1 97.56 200 ILE B N 1
ATOM 4263 C CA . ILE B 1 200 ? 2.832 -29.906 -15.961 1 97.56 200 ILE B CA 1
ATOM 4264 C C . ILE B 1 200 ? 2.039 -30.469 -14.781 1 97.56 200 ILE B C 1
ATOM 4266 O O . ILE B 1 200 ? 0.805 -30.469 -14.797 1 97.56 200 ILE B O 1
ATOM 4270 N N . ILE B 1 201 ? 2.727 -30.922 -13.789 1 97.81 201 ILE B N 1
ATOM 4271 C CA . ILE B 1 201 ? 2.057 -31.438 -12.602 1 97.81 201 ILE B CA 1
ATOM 4272 C C . ILE B 1 201 ? 1.176 -30.359 -11.992 1 97.81 201 ILE B C 1
ATOM 4274 O O . ILE B 1 201 ? 0.021 -30.609 -11.641 1 97.81 201 ILE B O 1
ATOM 4278 N N . GLY B 1 202 ? 1.698 -29.156 -11.891 1 97.12 202 GLY B N 1
ATOM 4279 C CA . GLY B 1 202 ? 0.933 -28.031 -11.367 1 97.12 202 GLY B CA 1
ATOM 4280 C C . GLY B 1 202 ? -0.301 -27.719 -12.188 1 97.12 202 GLY B C 1
ATOM 4281 O O . GLY B 1 202 ? -1.373 -27.453 -11.633 1 97.12 202 GLY B O 1
ATOM 4282 N N . LEU B 1 203 ? -0.115 -27.75 -13.438 1 95.56 203 LEU B N 1
ATOM 4283 C CA . LEU B 1 203 ? -1.229 -27.453 -14.328 1 95.56 203 LEU B CA 1
ATOM 4284 C C . LEU B 1 203 ? -2.32 -28.516 -14.203 1 95.56 203 LEU B C 1
ATOM 4286 O O . LEU B 1 203 ? -3.51 -28.188 -14.25 1 95.56 203 LEU B O 1
ATOM 4290 N N . ILE B 1 204 ? -1.942 -29.719 -14.102 1 95.44 204 ILE B N 1
ATOM 4291 C CA . ILE B 1 204 ? -2.914 -30.797 -13.93 1 95.44 204 ILE B CA 1
ATOM 4292 C C . ILE B 1 204 ? -3.695 -30.578 -12.633 1 95.44 204 ILE B C 1
ATOM 4294 O O . ILE B 1 204 ? -4.93 -30.625 -12.633 1 95.44 204 ILE B O 1
ATOM 4298 N N . LEU B 1 205 ? -3.02 -30.281 -11.617 1 94.69 205 LEU B N 1
ATOM 4299 C CA . LEU B 1 205 ? -3.652 -30.062 -10.32 1 94.69 205 LEU B CA 1
ATOM 4300 C C . LEU B 1 205 ? -4.555 -28.844 -10.344 1 94.69 205 LEU B C 1
ATOM 4302 O O . LEU B 1 205 ? -5.719 -28.906 -9.953 1 94.69 205 LEU B O 1
ATOM 4306 N N . ASP B 1 206 ? -4.082 -27.766 -10.852 1 91.19 206 ASP B N 1
ATOM 4307 C CA . ASP B 1 206 ? -4.82 -26.516 -10.844 1 91.19 206 ASP B CA 1
ATOM 4308 C C . ASP B 1 206 ? -6.027 -26.578 -11.773 1 91.19 206 ASP B C 1
ATOM 4310 O O . ASP B 1 206 ? -7.062 -25.969 -11.5 1 91.19 206 ASP B O 1
ATOM 4314 N N . SER B 1 207 ? -5.766 -27.234 -12.875 1 89.06 207 SER B N 1
ATOM 4315 C CA . SER B 1 207 ? -6.898 -27.406 -13.781 1 89.06 207 SER B CA 1
ATOM 4316 C C . SER B 1 207 ? -8.023 -28.188 -13.125 1 89.06 207 SER B C 1
ATOM 4318 O O . SER B 1 207 ? -9.203 -27.859 -13.281 1 89.06 207 SER B O 1
ATOM 4320 N N . TYR B 1 208 ? -7.652 -29.172 -12.438 1 88.19 208 TYR B N 1
ATOM 4321 C CA . TYR B 1 208 ? -8.641 -29.969 -11.703 1 88.19 208 TYR B CA 1
ATOM 4322 C C . TYR B 1 208 ? -9.359 -29.109 -10.664 1 88.19 208 TYR B C 1
ATOM 4324 O O . TYR B 1 208 ? -10.586 -29.125 -10.578 1 88.19 208 TYR B O 1
ATOM 4332 N N . ALA B 1 209 ? -8.648 -28.406 -9.914 1 87.06 209 ALA B N 1
ATOM 4333 C CA . ALA B 1 209 ? -9.227 -27.547 -8.875 1 87.06 209 ALA B CA 1
ATOM 4334 C C . ALA B 1 209 ? -10.133 -26.484 -9.492 1 87.06 209 ALA B C 1
ATOM 4336 O O . ALA B 1 209 ? -11.227 -26.234 -8.984 1 87.06 209 ALA B O 1
ATOM 4337 N N . TYR B 1 210 ? -9.672 -25.922 -10.531 1 82.88 210 TYR B N 1
ATOM 4338 C CA . TYR B 1 210 ? -10.43 -24.875 -11.203 1 82.88 210 TYR B CA 1
ATOM 4339 C C . TYR B 1 210 ? -11.758 -25.406 -11.727 1 82.88 210 TYR B C 1
ATOM 4341 O O . TYR B 1 210 ? -12.781 -24.734 -11.641 1 82.88 210 TYR B O 1
ATOM 4349 N N . LEU B 1 211 ? -11.766 -26.578 -12.211 1 80.88 211 LEU B N 1
ATOM 4350 C CA . LEU B 1 211 ? -12.984 -27.203 -12.727 1 80.88 211 LEU B CA 1
ATOM 4351 C C . LEU B 1 211 ? -13.992 -27.438 -11.602 1 80.88 211 LEU B C 1
ATOM 4353 O O . LEU B 1 211 ? -15.203 -27.359 -11.828 1 80.88 211 LEU B O 1
ATOM 4357 N N . GLU B 1 212 ? -13.531 -27.625 -10.453 1 76.5 212 GLU B N 1
ATOM 4358 C CA . GLU B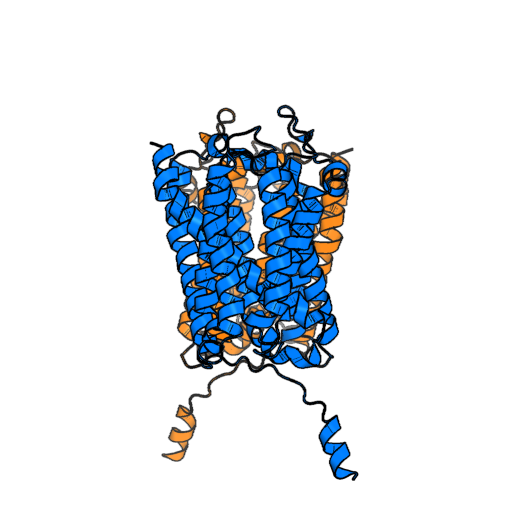 1 212 ? -14.406 -27.891 -9.32 1 76.5 212 GLU B CA 1
ATOM 4359 C C . GLU B 1 212 ? -14.961 -26.594 -8.734 1 76.5 212 GLU B C 1
ATOM 4361 O O . GLU B 1 212 ? -16.078 -26.578 -8.203 1 76.5 212 GLU B O 1
ATOM 4366 N N . ILE B 1 213 ? -14.164 -25.609 -8.891 1 73 213 ILE B N 1
ATOM 4367 C CA . ILE B 1 213 ? -14.539 -24.391 -8.18 1 73 213 ILE B CA 1
ATOM 4368 C C . ILE B 1 213 ? -15.234 -23.438 -9.141 1 73 213 ILE B C 1
ATOM 4370 O O . ILE B 1 213 ? -16.016 -22.578 -8.711 1 73 213 ILE B O 1
ATOM 4374 N N . ALA B 1 214 ? -14.969 -23.609 -10.406 1 68.69 214 ALA B N 1
ATOM 4375 C CA . ALA B 1 214 ? -15.539 -22.672 -11.375 1 68.69 214 ALA B CA 1
ATOM 4376 C C . ALA B 1 214 ? -17.016 -22.984 -11.633 1 68.69 214 ALA B C 1
ATOM 4378 O O . ALA B 1 214 ? -17.391 -24.141 -11.836 1 68.69 214 ALA B O 1
ATOM 4379 N N . HIS B 1 215 ? -17.906 -22.406 -11.078 1 69.12 215 HIS B N 1
ATOM 4380 C CA . HIS B 1 215 ? -19.344 -22.562 -11.281 1 69.12 215 HIS B CA 1
ATOM 4381 C C . HIS B 1 215 ? -19.75 -22.172 -12.703 1 69.12 215 HIS B C 1
ATOM 4383 O O . HIS B 1 215 ? -20.719 -21.453 -12.891 1 69.12 215 HIS B O 1
ATOM 4389 N N . ILE B 1 216 ? -18.922 -22.562 -13.617 1 66.25 216 ILE B N 1
ATOM 4390 C CA . ILE B 1 216 ? -19.188 -22.328 -15.039 1 66.25 216 ILE B CA 1
ATOM 4391 C C . ILE B 1 216 ? -19.266 -23.672 -15.766 1 66.25 216 ILE B C 1
ATOM 4393 O O . ILE B 1 216 ? -18.828 -24.703 -15.25 1 66.25 216 ILE B O 1
ATOM 4397 N N . ASP B 1 217 ? -19.984 -23.562 -16.812 1 71.44 217 ASP B N 1
ATOM 4398 C CA . ASP B 1 217 ? -20.109 -24.766 -17.625 1 71.44 217 ASP B CA 1
ATOM 4399 C C . ASP B 1 217 ? -18.734 -25.328 -17.984 1 71.44 217 ASP B C 1
ATOM 4401 O O . ASP B 1 217 ? -17.797 -24.562 -18.234 1 71.44 217 ASP B O 1
ATOM 4405 N N . LYS B 1 218 ? -18.594 -26.594 -17.891 1 71.88 218 LYS B N 1
ATOM 4406 C CA . LYS B 1 218 ? -17.312 -27.297 -18.047 1 71.88 218 LYS B CA 1
ATOM 4407 C C . LYS B 1 218 ? -16.688 -27.031 -19.406 1 71.88 218 LYS B C 1
ATOM 4409 O O . LYS B 1 218 ? -15.461 -26.938 -19.516 1 71.88 218 LYS B O 1
ATOM 4414 N N . VAL B 1 219 ? -17.469 -26.891 -20.406 1 68.69 219 VAL B N 1
ATOM 4415 C CA . VAL B 1 219 ? -16.953 -26.656 -21.75 1 68.69 219 VAL B CA 1
ATOM 4416 C C . VAL B 1 219 ? -16.312 -25.266 -21.828 1 68.69 219 VAL B C 1
ATOM 4418 O O . VAL B 1 219 ? -15.219 -25.109 -22.375 1 68.69 219 VAL B O 1
ATOM 4421 N N . SER B 1 220 ? -16.984 -24.344 -21.297 1 73.12 220 SER B N 1
ATOM 4422 C CA . SER B 1 220 ? -16.453 -22.984 -21.281 1 73.12 220 SER B CA 1
ATOM 4423 C C . SER B 1 220 ? -15.195 -22.875 -20.438 1 73.12 220 SER B C 1
ATOM 4425 O O . SER B 1 220 ? -14.242 -22.188 -20.812 1 73.12 220 SER B O 1
ATOM 4427 N N . VAL B 1 221 ? -15.195 -23.688 -19.453 1 75.06 221 VAL B N 1
ATOM 4428 C CA . VAL B 1 221 ? -14.039 -23.688 -18.578 1 75.06 221 VAL B CA 1
ATOM 4429 C C . VAL B 1 221 ? -12.82 -24.25 -19.312 1 75.06 221 VAL B C 1
ATOM 4431 O O . VAL B 1 221 ? -11.719 -23.703 -19.203 1 75.06 221 VAL B O 1
ATOM 4434 N N . ALA B 1 222 ? -13.102 -25.25 -20.109 1 76.38 222 ALA B N 1
ATOM 4435 C CA . ALA B 1 222 ? -12 -25.875 -20.844 1 76.38 222 ALA B CA 1
ATOM 4436 C C . ALA B 1 222 ? -11.391 -24.891 -21.844 1 76.38 222 ALA B C 1
ATOM 4438 O O . ALA B 1 222 ? -10.164 -24.844 -22 1 76.38 222 ALA B O 1
ATOM 4439 N N . ALA B 1 223 ? -12.242 -24.141 -22.438 1 77.94 223 ALA B N 1
ATOM 4440 C CA . ALA B 1 223 ? -11.766 -23.188 -23.422 1 77.94 223 ALA B CA 1
ATOM 4441 C C . ALA B 1 223 ? -10.93 -22.094 -22.766 1 77.94 223 ALA B C 1
ATOM 4443 O O . ALA B 1 223 ? -9.891 -21.688 -23.297 1 77.94 223 ALA B O 1
ATOM 4444 N N . TYR B 1 224 ? -11.328 -21.75 -21.672 1 81.69 224 TYR B N 1
ATOM 4445 C CA . TYR B 1 224 ? -10.633 -20.656 -21 1 81.69 224 TYR B CA 1
ATOM 4446 C C . TYR B 1 224 ? -9.359 -21.156 -20.328 1 81.69 224 TYR B C 1
ATOM 4448 O O . TYR B 1 224 ? -8.406 -20.391 -20.156 1 81.69 224 TYR B O 1
ATOM 4456 N N . LEU B 1 225 ? -9.359 -22.438 -20.078 1 87.69 225 LEU B N 1
ATOM 4457 C CA . LEU B 1 225 ? -8.172 -23.016 -19.453 1 87.69 225 LEU B CA 1
ATOM 4458 C C . LEU B 1 225 ? -7.113 -23.344 -20.5 1 87.69 225 LEU B C 1
ATOM 4460 O O . LEU B 1 225 ? -5.93 -23.453 -20.188 1 87.69 225 LEU B O 1
ATOM 4464 N N . ALA B 1 226 ? -7.527 -23.484 -21.734 1 90.44 226 ALA B N 1
ATOM 4465 C CA . ALA B 1 226 ? -6.594 -23.859 -22.781 1 90.44 226 ALA B CA 1
ATOM 4466 C C . ALA B 1 226 ? -5.508 -22.797 -22.969 1 90.44 226 ALA B C 1
ATOM 4468 O O . ALA B 1 226 ? -4.324 -23.125 -23.078 1 90.44 226 ALA B O 1
ATOM 4469 N N . VAL B 1 227 ? -5.891 -21.594 -22.922 1 90.19 227 VAL B N 1
ATOM 4470 C CA . VAL B 1 227 ? -4.965 -20.5 -23.188 1 90.19 227 VAL B CA 1
ATOM 4471 C C . VAL B 1 227 ? -3.908 -20.438 -22.094 1 90.19 227 VAL B C 1
ATOM 4473 O O . VAL B 1 227 ? -2.707 -20.5 -22.375 1 90.19 227 VAL B O 1
ATOM 4476 N N . PRO B 1 228 ? -4.281 -20.406 -20.844 1 91.81 228 PRO B N 1
ATOM 4477 C CA . PRO B 1 228 ? -3.246 -20.375 -19.797 1 91.81 228 PRO B CA 1
ATOM 4478 C C . PRO B 1 228 ? -2.379 -21.625 -19.781 1 91.81 228 PRO B C 1
ATOM 4480 O O . PRO B 1 228 ? -1.184 -21.547 -19.484 1 91.81 228 PRO B O 1
ATOM 4483 N N . ILE B 1 229 ? -2.955 -22.75 -20.109 1 94.38 229 ILE B N 1
ATOM 4484 C CA . ILE B 1 229 ? -2.182 -23.984 -20.141 1 94.38 229 ILE B CA 1
ATOM 4485 C C . ILE B 1 229 ? -1.116 -23.891 -21.234 1 94.38 229 ILE B C 1
ATOM 4487 O O . ILE B 1 229 ? 0.062 -24.156 -20.984 1 94.38 229 ILE B O 1
ATOM 4491 N N . ILE B 1 230 ? -1.497 -23.484 -22.359 1 95.31 230 ILE B N 1
ATOM 4492 C CA . ILE B 1 230 ? -0.584 -23.391 -23.5 1 95.31 230 ILE B CA 1
ATOM 4493 C C . ILE B 1 230 ? 0.49 -22.344 -23.203 1 95.31 230 ILE B C 1
ATOM 4495 O O . ILE B 1 230 ? 1.684 -22.609 -23.375 1 95.31 230 ILE B O 1
ATOM 4499 N N . LEU B 1 231 ? 0.097 -21.234 -22.75 1 94.75 231 LEU B N 1
ATOM 4500 C CA . LEU B 1 231 ? 1.031 -20.141 -22.531 1 94.75 231 LEU B CA 1
ATOM 4501 C C . LEU B 1 231 ? 2.02 -20.484 -21.422 1 94.75 231 LEU B C 1
ATOM 4503 O O . LEU B 1 231 ? 3.193 -20.109 -21.5 1 94.75 231 LEU B O 1
ATOM 4507 N N . THR B 1 232 ? 1.536 -21.141 -20.438 1 94.62 232 THR B N 1
ATOM 4508 C CA . THR B 1 232 ? 2.4 -21.531 -19.328 1 94.62 232 THR B CA 1
ATOM 4509 C C . THR B 1 232 ? 3.387 -22.609 -19.75 1 94.62 232 THR B C 1
ATOM 4511 O O . THR B 1 232 ? 4.531 -22.625 -19.297 1 94.62 232 THR B O 1
ATOM 4514 N N . LEU B 1 233 ? 3.004 -23.469 -20.672 1 96.25 233 LEU B N 1
ATOM 4515 C CA . LEU B 1 233 ? 3.854 -24.562 -21.125 1 96.25 233 LEU B CA 1
ATOM 4516 C C . LEU B 1 233 ? 4.883 -24.062 -22.125 1 96.25 233 LEU B C 1
ATOM 4518 O O . LEU B 1 233 ? 5.969 -24.641 -22.25 1 96.25 233 LEU B O 1
ATOM 4522 N N . ILE B 1 234 ? 4.574 -23 -22.781 1 96 234 ILE B N 1
ATOM 4523 C CA . ILE B 1 234 ? 5.473 -22.469 -23.797 1 96 234 ILE B CA 1
ATOM 4524 C C . ILE B 1 234 ? 6.797 -22.062 -23.141 1 96 234 ILE B C 1
ATOM 4526 O O . ILE B 1 234 ? 7.863 -22.25 -23.734 1 96 234 ILE B O 1
ATOM 4530 N N . ILE B 1 235 ? 6.766 -21.625 -21.969 1 95.06 235 ILE B N 1
ATOM 4531 C CA . ILE B 1 235 ? 7.93 -21.031 -21.312 1 95.06 235 ILE B CA 1
ATOM 4532 C C . ILE B 1 235 ? 8.969 -22.125 -21.031 1 95.06 235 ILE B C 1
ATOM 4534 O O . ILE B 1 235 ? 10.109 -22.031 -21.484 1 95.06 235 ILE B O 1
ATOM 4538 N N . PRO B 1 236 ? 8.609 -23.188 -20.344 1 95.44 236 PRO B N 1
ATOM 4539 C CA . PRO B 1 236 ? 9.617 -24.219 -20.094 1 95.44 236 PRO B CA 1
ATOM 4540 C C . PRO B 1 236 ? 10.055 -24.938 -21.375 1 95.44 236 PRO B C 1
ATOM 4542 O O . PRO B 1 236 ? 11.203 -25.375 -21.484 1 95.44 236 PRO B O 1
ATOM 4545 N N . VAL B 1 237 ? 9.195 -25.062 -22.328 1 95.81 237 VAL B N 1
ATOM 4546 C CA . VAL B 1 237 ? 9.555 -25.688 -23.594 1 95.81 237 VAL B CA 1
ATOM 4547 C C . VAL B 1 237 ? 10.57 -24.812 -24.328 1 95.81 237 VAL B C 1
ATOM 4549 O O . VAL B 1 237 ? 11.578 -25.312 -24.828 1 95.81 237 VAL B O 1
ATOM 4552 N N . MET B 1 238 ? 10.273 -23.547 -24.359 1 95.94 238 MET B N 1
ATOM 4553 C CA . MET B 1 238 ? 11.227 -22.609 -24.953 1 95.94 238 MET B CA 1
ATOM 4554 C C . MET B 1 238 ? 12.562 -22.656 -24.234 1 95.94 238 MET B C 1
ATOM 4556 O O . MET B 1 238 ? 13.617 -22.516 -24.844 1 95.94 238 MET B O 1
ATOM 4560 N N . TYR B 1 239 ? 12.484 -22.797 -22.953 1 94.88 239 TYR B N 1
ATOM 4561 C CA . TYR B 1 239 ? 13.703 -22.828 -22.141 1 94.88 239 TYR B CA 1
ATOM 4562 C C . TYR B 1 239 ? 14.562 -24.031 -22.5 1 94.88 239 TYR B C 1
ATOM 4564 O O . TYR B 1 239 ? 15.789 -23.953 -22.484 1 94.88 239 TYR B O 1
ATOM 4572 N N . MET B 1 240 ? 13.969 -25.141 -22.797 1 94.31 240 MET B N 1
ATOM 4573 C CA . MET B 1 240 ? 14.672 -26.391 -23.078 1 94.31 240 MET B CA 1
ATOM 4574 C C . MET B 1 240 ? 15.266 -26.375 -24.484 1 94.31 240 MET B C 1
ATOM 4576 O O . MET B 1 240 ? 16.219 -27.109 -24.766 1 94.31 240 MET B O 1
ATOM 4580 N N . MET B 1 241 ? 14.711 -25.547 -25.281 1 92.94 241 MET B N 1
ATOM 4581 C CA . MET B 1 241 ? 15.234 -25.438 -26.641 1 92.94 241 MET B CA 1
ATOM 4582 C C . MET B 1 241 ? 16.422 -24.469 -26.672 1 92.94 241 MET B C 1
ATOM 4584 O O . MET B 1 241 ? 16.281 -23.297 -26.297 1 92.94 241 MET B O 1
ATOM 4588 N N . LYS B 1 242 ? 17.547 -24.828 -27.172 1 89.62 242 LYS B N 1
ATOM 4589 C CA . LYS B 1 242 ? 18.781 -24.062 -27.172 1 89.62 242 LYS B CA 1
ATOM 4590 C C . LYS B 1 242 ? 18.609 -22.734 -27.875 1 89.62 242 LYS B C 1
ATOM 4592 O O . LYS B 1 242 ? 19.125 -21.703 -27.422 1 89.62 242 LYS B O 1
ATOM 4597 N N . SER B 1 243 ? 17.828 -22.656 -28.891 1 91.44 243 SER B N 1
ATOM 4598 C CA . SER B 1 243 ? 17.672 -21.469 -29.719 1 91.44 243 SER B CA 1
ATOM 4599 C C . SER B 1 243 ? 16.781 -20.438 -29.031 1 91.44 243 SER B C 1
ATOM 4601 O O . SER B 1 243 ? 16.875 -19.234 -29.328 1 91.44 243 SER B O 1
ATOM 4603 N N . THR B 1 244 ? 15.984 -20.875 -28.078 1 93 244 THR B N 1
ATOM 4604 C CA . THR B 1 244 ? 15 -19.953 -27.516 1 93 244 THR B CA 1
ATOM 4605 C C . THR B 1 244 ? 15.18 -19.828 -26 1 93 244 THR B C 1
ATOM 4607 O O . THR B 1 244 ? 14.375 -19.172 -25.344 1 93 244 THR B O 1
ATOM 4610 N N . THR B 1 245 ? 16.188 -20.375 -25.484 1 91.56 245 THR B N 1
ATOM 4611 C CA . THR B 1 245 ? 16.438 -20.391 -24.047 1 91.56 245 THR B CA 1
ATOM 4612 C C . THR B 1 245 ? 16.484 -18.984 -23.484 1 91.56 245 THR B C 1
ATOM 4614 O O . THR B 1 245 ? 15.867 -18.703 -22.453 1 91.56 245 THR B O 1
ATOM 4617 N N . GLU B 1 246 ? 17.125 -18.094 -24.203 1 87.69 246 GLU B N 1
ATOM 4618 C CA . GLU B 1 246 ? 17.281 -16.719 -23.734 1 87.69 246 GLU B CA 1
ATOM 4619 C C . GLU B 1 246 ? 15.953 -15.977 -23.734 1 87.69 246 GLU B C 1
ATOM 4621 O O . GLU B 1 246 ? 15.695 -15.148 -22.844 1 87.69 246 GLU B O 1
ATOM 4626 N N . TYR B 1 247 ? 15.156 -16.375 -24.641 1 88.44 247 TYR B N 1
ATOM 4627 C CA . TYR B 1 247 ? 13.852 -15.719 -24.734 1 88.44 247 TYR B CA 1
ATOM 4628 C C . TYR B 1 247 ? 12.93 -16.172 -23.609 1 88.44 247 TYR B C 1
ATOM 4630 O O . TYR B 1 247 ? 12.086 -15.414 -23.141 1 88.44 247 TYR B O 1
ATOM 4638 N N . ALA B 1 248 ? 13.148 -17.375 -23.219 1 90.19 248 ALA B N 1
ATOM 4639 C CA . ALA B 1 248 ? 12.312 -17.938 -22.156 1 90.19 248 ALA B CA 1
ATOM 4640 C C . ALA B 1 248 ? 12.508 -17.188 -20.844 1 90.19 248 ALA B C 1
ATOM 4642 O O . ALA B 1 248 ? 11.578 -17.062 -20.047 1 90.19 248 ALA B O 1
ATOM 4643 N N . SER B 1 249 ? 13.672 -16.688 -20.719 1 87.06 249 SER B N 1
ATOM 4644 C CA . SER B 1 249 ? 13.977 -15.977 -19.469 1 87.06 249 SER B CA 1
ATOM 4645 C C . SER B 1 249 ? 13.93 -14.469 -19.656 1 87.06 249 SER B C 1
ATOM 4647 O O . SER B 1 249 ? 14.305 -13.711 -18.766 1 87.06 249 SER B O 1
ATOM 4649 N N . TYR B 1 250 ? 13.539 -14.133 -20.875 1 87.69 250 TYR B N 1
ATOM 4650 C CA . TYR B 1 250 ? 13.367 -12.711 -21.156 1 87.69 250 TYR B CA 1
ATOM 4651 C C . TYR B 1 250 ? 12.164 -12.156 -20.406 1 87.69 250 TYR B C 1
ATOM 4653 O O . TYR B 1 250 ? 11.023 -12.555 -20.672 1 87.69 250 TYR B O 1
ATOM 4661 N N . LYS B 1 251 ? 12.352 -11.266 -19.547 1 85.88 251 LYS B N 1
ATOM 4662 C CA . LYS B 1 251 ? 11.352 -10.836 -18.578 1 85.88 251 LYS B CA 1
ATOM 4663 C C . LYS B 1 251 ? 10.141 -10.219 -19.266 1 85.88 251 LYS B C 1
ATOM 4665 O O . LYS B 1 251 ? 9 -10.547 -18.938 1 85.88 251 LYS B O 1
ATOM 4670 N N . PRO B 1 252 ? 10.336 -9.336 -20.281 1 83.38 252 PRO B N 1
ATOM 4671 C CA . PRO B 1 252 ? 9.148 -8.766 -20.922 1 83.38 252 PRO B CA 1
ATOM 4672 C C . PRO B 1 252 ? 8.273 -9.828 -21.578 1 83.38 252 PRO B C 1
ATOM 4674 O O . PRO B 1 252 ? 7.043 -9.719 -21.547 1 83.38 252 PRO B O 1
ATOM 4677 N N . LEU B 1 253 ? 8.883 -10.766 -22.172 1 87.81 253 LEU B N 1
ATOM 4678 C CA . LEU B 1 253 ? 8.102 -11.836 -22.781 1 87.81 253 LEU B CA 1
ATOM 4679 C C . LEU B 1 253 ? 7.359 -12.641 -21.719 1 87.81 253 LEU B C 1
ATOM 4681 O O . LEU B 1 253 ? 6.18 -12.961 -21.891 1 87.81 253 LEU B O 1
ATOM 4685 N N . TRP B 1 254 ? 8.055 -12.992 -20.688 1 89.44 254 TRP B N 1
ATOM 4686 C CA . TRP B 1 254 ? 7.441 -13.719 -19.594 1 89.44 254 TRP B CA 1
ATOM 4687 C C . TRP B 1 254 ? 6.234 -12.961 -19.047 1 89.44 254 TRP B C 1
ATOM 4689 O O . TRP B 1 254 ? 5.156 -13.539 -18.875 1 89.44 254 TRP B O 1
ATOM 4699 N N . PHE B 1 255 ? 6.348 -11.672 -18.875 1 87 255 PHE B N 1
ATOM 4700 C CA . PHE B 1 255 ? 5.277 -10.844 -18.328 1 87 255 PHE B CA 1
ATOM 4701 C C . PHE B 1 255 ? 4.094 -10.789 -19.281 1 87 255 PHE B C 1
ATOM 4703 O O . PHE B 1 255 ? 2.939 -10.867 -18.859 1 87 255 PHE B O 1
ATOM 4710 N N . THR B 1 256 ? 4.406 -10.641 -20.484 1 86.5 256 THR B N 1
ATOM 4711 C CA . THR B 1 256 ? 3.346 -10.562 -21.484 1 86.5 256 THR B CA 1
ATOM 4712 C C . THR B 1 256 ? 2.555 -11.867 -21.547 1 86.5 256 THR B C 1
ATOM 4714 O O . THR B 1 256 ? 1.322 -11.852 -21.5 1 86.5 256 THR B O 1
ATOM 4717 N N . LEU B 1 257 ? 3.236 -12.961 -21.594 1 91.38 257 LEU B N 1
ATOM 4718 C CA . LEU B 1 257 ? 2.57 -14.258 -21.672 1 91.38 257 LEU B CA 1
ATOM 4719 C C . LEU B 1 257 ? 1.756 -14.531 -20.406 1 91.38 257 LEU B C 1
ATOM 4721 O O . LEU B 1 257 ? 0.608 -14.977 -20.484 1 91.38 257 LEU B O 1
ATOM 4725 N N . MET B 1 258 ? 2.311 -14.195 -19.281 1 91.44 258 MET B N 1
ATOM 4726 C CA . MET B 1 258 ? 1.62 -14.469 -18.031 1 91.44 258 MET B CA 1
ATOM 4727 C C . MET B 1 258 ? 0.424 -13.539 -17.844 1 91.44 258 MET B C 1
ATOM 4729 O O . MET B 1 258 ? -0.588 -13.938 -17.266 1 91.44 258 MET B O 1
ATOM 4733 N N . THR B 1 259 ? 0.544 -12.328 -18.328 1 88 259 THR B N 1
ATOM 4734 C CA . THR B 1 259 ? -0.59 -11.406 -18.281 1 88 259 THR B CA 1
ATOM 4735 C C . THR B 1 259 ? -1.771 -11.969 -19.062 1 88 259 THR B C 1
ATOM 4737 O O . THR B 1 259 ? -2.904 -11.969 -18.578 1 88 259 THR B O 1
ATOM 4740 N N . PHE B 1 260 ? -1.481 -12.508 -20.203 1 89.94 260 PHE B N 1
ATOM 4741 C CA . PHE B 1 260 ? -2.551 -13.062 -21.016 1 89.94 260 PHE B CA 1
ATOM 4742 C C . PHE B 1 260 ? -3.082 -14.359 -20.406 1 89.94 260 PHE B C 1
ATOM 4744 O O . PHE B 1 260 ? -4.273 -14.648 -20.5 1 89.94 260 PHE B O 1
ATOM 4751 N N . ALA B 1 261 ? -2.229 -15.117 -19.828 1 91.25 261 ALA B N 1
ATOM 4752 C CA . ALA B 1 261 ? -2.674 -16.328 -19.141 1 91.25 261 ALA B CA 1
ATOM 4753 C C . ALA B 1 261 ? -3.635 -15.984 -18.016 1 91.25 261 ALA B C 1
ATOM 4755 O O . ALA B 1 261 ? -4.703 -16.594 -17.891 1 91.25 261 ALA B O 1
ATOM 4756 N N . MET B 1 262 ? -3.291 -14.984 -17.25 1 89 262 MET B N 1
ATOM 4757 C CA . MET B 1 262 ? -4.113 -14.586 -16.125 1 89 262 MET B CA 1
ATOM 4758 C C . MET B 1 262 ? -5.43 -13.969 -16.594 1 89 262 MET B C 1
ATOM 4760 O O . MET B 1 262 ? -6.473 -14.172 -15.969 1 89 262 MET B O 1
ATOM 4764 N N . LEU B 1 263 ? -5.352 -13.227 -17.625 1 87.88 263 LEU B N 1
ATOM 4765 C CA . LEU B 1 263 ? -6.559 -12.625 -18.188 1 87.88 263 LEU B CA 1
ATOM 4766 C C . LEU B 1 263 ? -7.562 -13.703 -18.594 1 87.88 263 LEU B C 1
ATOM 4768 O O . LEU B 1 263 ? -8.758 -13.578 -18.312 1 87.88 263 LEU B O 1
ATOM 4772 N N . SER B 1 264 ? -7.059 -14.734 -19.156 1 87.44 264 SER B N 1
ATOM 4773 C CA . SER B 1 264 ? -7.918 -15.82 -19.609 1 87.44 264 SER B CA 1
ATOM 4774 C C . SER B 1 264 ? -8.57 -16.547 -18.422 1 87.44 264 SER B C 1
ATOM 4776 O O . SER B 1 264 ? -9.688 -17.047 -18.547 1 87.44 264 SER B O 1
ATOM 4778 N N . LEU B 1 265 ? -7.879 -16.578 -17.328 1 84.38 265 LEU B N 1
ATOM 4779 C CA . LEU B 1 265 ? -8.422 -17.234 -16.141 1 84.38 265 LEU B CA 1
ATOM 4780 C C . LEU B 1 265 ? -9.469 -16.359 -15.469 1 84.38 265 LEU B C 1
ATOM 4782 O O . LEU B 1 265 ? -10.414 -16.859 -14.852 1 84.38 265 LEU B O 1
ATOM 4786 N N . GLU B 1 266 ? -9.336 -15.109 -15.625 1 82.19 266 GLU B N 1
ATOM 4787 C CA . GLU B 1 266 ? -10.219 -14.156 -14.953 1 82.19 266 GLU B CA 1
ATOM 4788 C C . GLU B 1 266 ? -11.523 -13.977 -15.719 1 82.19 266 GLU B C 1
ATOM 4790 O O . GLU B 1 266 ? -12.586 -13.805 -15.109 1 82.19 266 GLU B O 1
ATOM 4795 N N . LEU B 1 267 ? -11.555 -14.039 -16.953 1 77.81 267 LEU B N 1
ATOM 4796 C CA . LEU B 1 267 ? -12.656 -13.648 -17.828 1 77.81 267 LEU B CA 1
ATOM 4797 C C . LEU B 1 267 ? -13.883 -14.516 -17.578 1 77.81 267 LEU B C 1
ATOM 4799 O O . LEU B 1 267 ? -15.008 -14.016 -17.516 1 77.81 267 LEU B O 1
ATOM 4803 N N . PRO B 1 268 ? -13.672 -15.695 -17.281 1 77.5 268 PRO B N 1
ATOM 4804 C CA . PRO B 1 268 ? -14.875 -16.516 -17.125 1 77.5 268 PRO B CA 1
ATOM 4805 C C . PRO B 1 268 ? -15.5 -16.406 -15.742 1 77.5 268 PRO B C 1
ATOM 4807 O O . PRO B 1 268 ? -16.594 -16.906 -15.508 1 77.5 268 PRO B O 1
ATOM 4810 N N . VAL B 1 269 ? -14.875 -15.812 -14.844 1 76.75 269 VAL B N 1
ATOM 4811 C CA . VAL B 1 269 ? -15.398 -15.711 -13.484 1 76.75 269 VAL B CA 1
ATOM 4812 C C . VAL B 1 269 ? -16.516 -14.68 -13.438 1 76.75 269 VAL B C 1
ATOM 4814 O O . VAL B 1 269 ? -16.266 -13.477 -13.492 1 76.75 269 VAL B O 1
ATOM 4817 N N . THR B 1 270 ? -17.781 -15.188 -13.32 1 79.81 270 THR B N 1
ATOM 4818 C CA . THR B 1 270 ? -18.922 -14.289 -13.32 1 79.81 270 THR B CA 1
ATOM 4819 C C . THR B 1 270 ? -19.734 -14.438 -12.031 1 79.81 270 THR B C 1
ATOM 4821 O O . THR B 1 270 ? -20.625 -13.633 -11.766 1 79.81 270 THR B O 1
ATOM 4824 N N . LYS B 1 271 ? -19.375 -15.492 -11.305 1 83.5 271 LYS B N 1
ATOM 4825 C CA . LYS B 1 271 ? -20.031 -15.711 -10.016 1 83.5 271 LYS B CA 1
ATOM 4826 C C . LYS B 1 271 ? -19.016 -15.969 -8.914 1 83.5 271 LYS B C 1
ATOM 4828 O O . LYS B 1 271 ? -17.906 -16.438 -9.188 1 83.5 271 LYS B O 1
ATOM 4833 N N . ILE B 1 272 ? -19.438 -15.648 -7.73 1 83.81 272 ILE B N 1
ATOM 4834 C CA . ILE B 1 272 ? -18.547 -15.867 -6.59 1 83.81 272 ILE B CA 1
ATOM 4835 C C . ILE B 1 272 ? -19.312 -16.578 -5.473 1 83.81 272 ILE B C 1
ATOM 4837 O O . ILE B 1 272 ? -20.5 -16.859 -5.609 1 83.81 272 ILE B O 1
ATOM 4841 N N . ALA B 1 273 ? -18.641 -16.984 -4.477 1 86.44 273 ALA B N 1
ATOM 4842 C CA . ALA B 1 273 ? -19.203 -17.656 -3.301 1 86.44 273 ALA B CA 1
ATOM 4843 C C . ALA B 1 273 ? -19.922 -18.938 -3.686 1 86.44 273 ALA B C 1
ATOM 4845 O O . ALA B 1 273 ? -21.078 -19.141 -3.328 1 86.44 273 ALA B O 1
ATOM 4846 N N . GLY B 1 274 ? -19.234 -19.734 -4.469 1 82.12 274 GLY B N 1
ATOM 4847 C CA . GLY B 1 274 ? -19.797 -21.016 -4.875 1 82.12 274 GLY B CA 1
ATOM 4848 C C . GLY B 1 274 ? -20.922 -20.875 -5.887 1 82.12 274 GLY B C 1
ATOM 4849 O O . GLY B 1 274 ? -21.859 -21.688 -5.895 1 82.12 274 GLY B O 1
ATOM 4850 N N . GLY B 1 275 ? -20.922 -19.734 -6.539 1 83.25 275 GLY B N 1
ATOM 4851 C CA . GLY B 1 275 ? -21.938 -19.5 -7.551 1 83.25 275 GLY B CA 1
ATOM 4852 C C . GLY B 1 275 ? -23.172 -18.812 -7 1 83.25 275 GLY B C 1
ATOM 4853 O O . GLY B 1 275 ? -24.125 -18.547 -7.738 1 83.25 275 GLY B O 1
ATOM 4854 N N . ALA B 1 276 ? -23.141 -18.406 -5.793 1 84.38 276 ALA B N 1
ATOM 4855 C CA . ALA B 1 276 ? -24.312 -17.828 -5.137 1 84.38 276 ALA B CA 1
ATOM 4856 C C . ALA B 1 276 ? -24.562 -16.406 -5.617 1 84.38 276 ALA B C 1
ATOM 4858 O O . ALA B 1 276 ? -25.719 -15.977 -5.699 1 84.38 276 ALA B O 1
ATOM 4859 N N . PHE B 1 277 ? -23.547 -15.734 -5.992 1 86.06 277 PHE B N 1
ATOM 4860 C CA . PHE B 1 277 ? -23.703 -14.328 -6.328 1 86.06 277 PHE B CA 1
ATOM 4861 C C . PHE B 1 277 ? -23.062 -14.016 -7.672 1 86.06 277 PHE B C 1
ATOM 4863 O O . PHE B 1 277 ? -21.906 -14.352 -7.906 1 86.06 277 PHE B O 1
ATOM 4870 N N . PRO B 1 278 ? -23.891 -13.445 -8.5 1 86.5 278 PRO B N 1
ATOM 4871 C CA . PRO B 1 278 ? -23.234 -12.891 -9.688 1 86.5 278 PRO B CA 1
ATOM 4872 C C . PRO B 1 278 ? -22.328 -11.703 -9.359 1 86.5 278 PRO B C 1
ATOM 4874 O O . PRO B 1 278 ? -22.703 -10.836 -8.562 1 86.5 278 PRO B O 1
ATOM 4877 N N . VAL B 1 279 ? -21.188 -11.609 -9.898 1 81.25 279 VAL B N 1
ATOM 4878 C CA . VAL B 1 279 ? -20.219 -10.562 -9.586 1 81.25 279 VAL B CA 1
ATOM 4879 C C . VAL B 1 279 ? -20.812 -9.195 -9.922 1 81.25 279 VAL B C 1
ATOM 4881 O O . VAL B 1 279 ? -20.562 -8.219 -9.219 1 81.25 279 VAL B O 1
ATOM 4884 N N . ASN B 1 280 ? -21.578 -9.133 -10.938 1 81.69 280 ASN B N 1
ATOM 4885 C CA . ASN B 1 280 ? -22.125 -7.871 -11.406 1 81.69 280 ASN B CA 1
ATOM 4886 C C . ASN B 1 280 ? -23.141 -7.305 -10.422 1 81.69 280 ASN B C 1
ATOM 4888 O O . ASN B 1 280 ? -23.5 -6.129 -10.508 1 81.69 280 ASN B O 1
ATOM 4892 N N . ALA B 1 281 ? -23.625 -8.117 -9.516 1 83.56 281 ALA B N 1
ATOM 4893 C CA . ALA B 1 281 ? -24.547 -7.648 -8.492 1 83.56 281 ALA B CA 1
ATOM 4894 C C . ALA B 1 281 ? -23.875 -6.648 -7.559 1 83.56 281 ALA B C 1
ATOM 4896 O O . ALA B 1 281 ? -24.547 -5.852 -6.898 1 83.56 281 ALA B O 1
ATOM 4897 N N . PHE B 1 282 ? -22.625 -6.664 -7.578 1 82.19 282 PHE B N 1
ATOM 4898 C CA . PHE B 1 282 ? -21.891 -5.801 -6.664 1 82.19 282 PHE B CA 1
ATOM 4899 C C . PHE B 1 282 ? -21.203 -4.668 -7.422 1 82.19 282 PHE B C 1
ATOM 4901 O O . PHE B 1 282 ? -20.406 -3.926 -6.852 1 82.19 282 PHE B O 1
ATOM 4908 N N . ALA B 1 283 ? -21.562 -4.551 -8.633 1 82.31 283 ALA B N 1
ATOM 4909 C CA . ALA B 1 283 ? -20.906 -3.557 -9.477 1 82.31 283 ALA B CA 1
ATOM 4910 C C . ALA B 1 283 ? -21.203 -2.141 -8.992 1 82.31 283 ALA B C 1
ATOM 4912 O O . ALA B 1 283 ? -22.312 -1.862 -8.531 1 82.31 283 ALA B O 1
ATOM 4913 N N . SER B 1 284 ? -20.203 -1.306 -9.164 1 81.38 284 SER B N 1
ATOM 4914 C CA . SER B 1 284 ? -20.359 0.101 -8.805 1 81.38 284 SER B CA 1
ATOM 4915 C C . SER B 1 284 ? -21.219 0.843 -9.812 1 81.38 284 SER B C 1
ATOM 4917 O O . SER B 1 284 ? -21.438 0.367 -10.93 1 81.38 284 SER B O 1
ATOM 4919 N N . PRO B 1 285 ? -21.797 1.963 -9.312 1 80.81 285 PRO B N 1
ATOM 4920 C CA . PRO B 1 285 ? -22.547 2.775 -10.281 1 80.81 285 PRO B CA 1
ATOM 4921 C C . PRO B 1 285 ? -21.688 3.229 -11.461 1 80.81 285 PRO B C 1
ATOM 4923 O O . PRO B 1 285 ? -20.453 3.229 -11.375 1 80.81 285 PRO B O 1
ATOM 4926 N N . ASN B 1 286 ? -22.312 3.633 -12.5 1 77.25 286 ASN B N 1
ATOM 4927 C CA . ASN B 1 286 ? -21.641 3.973 -13.758 1 77.25 286 ASN B CA 1
ATOM 4928 C C . ASN B 1 286 ? -20.641 5.102 -13.57 1 77.25 286 ASN B C 1
ATOM 4930 O O . ASN B 1 286 ? -19.578 5.102 -14.195 1 77.25 286 ASN B O 1
ATOM 4934 N N . SER B 1 287 ? -21 6.027 -12.812 1 74.5 287 SER B N 1
ATOM 4935 C CA . SER B 1 287 ? -20.094 7.156 -12.602 1 74.5 287 SER B CA 1
ATOM 4936 C C . SER B 1 287 ? -18.781 6.703 -11.977 1 74.5 287 SER B C 1
ATOM 4938 O O . SER B 1 287 ? -17.703 7.152 -12.383 1 74.5 287 SER B O 1
ATOM 4940 N N . MET B 1 288 ? -18.891 5.812 -11.047 1 77.44 288 MET B N 1
ATOM 4941 C CA . MET B 1 288 ? -17.703 5.285 -10.383 1 77.44 288 MET B CA 1
ATOM 4942 C C . MET B 1 288 ? -16.906 4.395 -11.328 1 77.44 288 MET B C 1
ATOM 4944 O O . MET B 1 288 ? -15.672 4.426 -11.328 1 77.44 288 MET B O 1
ATOM 4948 N N . LEU B 1 289 ? -17.578 3.693 -12.133 1 80 289 LEU B N 1
ATOM 4949 C CA . LEU B 1 289 ? -16.906 2.824 -13.094 1 80 289 LEU B CA 1
ATOM 4950 C C . LEU B 1 289 ? -16.172 3.645 -14.148 1 80 289 LEU B C 1
ATOM 4952 O O . LEU B 1 289 ? -15.078 3.279 -14.578 1 80 289 LEU B O 1
ATOM 4956 N N . ALA B 1 290 ? -16.797 4.688 -14.539 1 76.81 290 ALA B N 1
ATOM 4957 C CA . ALA B 1 290 ? -16.141 5.578 -15.5 1 76.81 290 ALA B CA 1
ATOM 4958 C C . ALA B 1 290 ? -14.867 6.176 -14.922 1 76.81 290 ALA B C 1
ATOM 4960 O O . ALA B 1 290 ? -13.836 6.223 -15.594 1 76.81 290 ALA B O 1
ATOM 4961 N N . PHE B 1 291 ? -14.961 6.594 -13.789 1 77.5 291 PHE B N 1
ATOM 4962 C CA . PHE B 1 291 ? -13.773 7.129 -13.133 1 77.5 291 PHE B CA 1
ATOM 4963 C C . PHE B 1 291 ? -12.68 6.07 -13.039 1 77.5 291 PHE B C 1
ATOM 4965 O O . PHE B 1 291 ? -11.508 6.363 -13.289 1 77.5 291 PHE B O 1
ATOM 4972 N N . ASN B 1 292 ? -13.094 4.91 -12.641 1 78.94 292 ASN B N 1
ATOM 4973 C CA . ASN B 1 292 ? -12.125 3.82 -12.523 1 78.94 292 ASN B CA 1
ATOM 4974 C C . ASN B 1 292 ? -11.461 3.514 -13.859 1 78.94 292 ASN B C 1
ATOM 4976 O O . ASN B 1 292 ? -10.289 3.131 -13.906 1 78.94 292 ASN B O 1
ATOM 4980 N N . PHE B 1 293 ? -12.227 3.66 -14.844 1 78.88 293 PHE B N 1
ATOM 4981 C CA . PHE B 1 293 ? -11.664 3.439 -16.172 1 78.88 293 PHE B CA 1
ATOM 4982 C C . PHE B 1 293 ? -10.5 4.391 -16.438 1 78.88 293 PHE B C 1
ATOM 4984 O O . PHE B 1 293 ? -9.422 3.957 -16.844 1 78.88 293 PHE B O 1
ATOM 4991 N N . TYR B 1 294 ? -10.656 5.578 -16.109 1 77.56 294 TYR B N 1
ATOM 4992 C CA . TYR B 1 294 ? -9.602 6.562 -16.328 1 77.56 294 TYR B CA 1
ATOM 4993 C C . TYR B 1 294 ? -8.445 6.34 -15.352 1 77.56 294 TYR B C 1
ATOM 4995 O O . TYR B 1 294 ? -7.281 6.488 -15.719 1 77.56 294 TYR B O 1
ATOM 5003 N N . LEU B 1 295 ? -8.789 5.977 -14.219 1 78.44 295 LEU B N 1
ATOM 5004 C CA . LEU B 1 295 ? -7.762 5.676 -13.227 1 78.44 295 LEU B CA 1
ATOM 5005 C C . LEU B 1 295 ? -6.918 4.484 -13.664 1 78.44 295 LEU B C 1
ATOM 5007 O O . LEU B 1 295 ? -5.695 4.496 -13.508 1 78.44 295 LEU B O 1
ATOM 5011 N N . SER B 1 296 ? -7.562 3.545 -14.172 1 77.06 296 SER B N 1
ATOM 5012 C CA . SER B 1 296 ? -6.867 2.344 -14.617 1 77.06 296 SER B CA 1
ATOM 5013 C C . SER B 1 296 ? -5.957 2.641 -15.805 1 77.06 296 SER B C 1
ATOM 5015 O O . SER B 1 296 ? -4.891 2.037 -15.945 1 77.06 296 SER B O 1
ATOM 5017 N N . ILE B 1 297 ? -6.316 3.512 -16.562 1 74.69 297 ILE B N 1
ATOM 5018 C CA . ILE B 1 297 ? -5.492 3.889 -17.703 1 74.69 297 ILE B CA 1
ATOM 5019 C C . ILE B 1 297 ? -4.281 4.684 -17.234 1 74.69 297 ILE B C 1
ATOM 5021 O O . ILE B 1 297 ? -3.141 4.348 -17.562 1 74.69 297 ILE B O 1
ATOM 5025 N N . LEU B 1 298 ? -4.52 5.586 -16.438 1 73.06 298 LEU B N 1
ATOM 5026 C CA . LEU B 1 298 ? -3.441 6.473 -16.016 1 73.06 298 LEU B CA 1
ATOM 5027 C C . LEU B 1 298 ? -2.529 5.777 -15 1 73.06 298 LEU B C 1
ATOM 5029 O O . LEU B 1 298 ? -1.304 5.867 -15.102 1 73.06 298 LEU B O 1
ATOM 5033 N N . GLY B 1 299 ? -3.188 5.102 -14.109 1 68 299 GLY B N 1
ATOM 5034 C CA . GLY B 1 299 ? -2.414 4.457 -13.055 1 68 299 GLY B CA 1
ATOM 5035 C C . GLY B 1 299 ? -1.928 3.072 -13.438 1 68 299 GLY B C 1
ATOM 5036 O O . GLY B 1 299 ? -0.791 2.705 -13.133 1 68 299 GLY B O 1
ATOM 5037 N N . GLY B 1 300 ? -2.785 2.354 -14.109 1 68.06 300 GLY B N 1
ATOM 5038 C CA . GLY B 1 300 ? -2.473 0.971 -14.438 1 68.06 300 GLY B CA 1
ATOM 5039 C C . GLY B 1 300 ? -1.561 0.833 -15.641 1 68.06 300 GLY B C 1
ATOM 5040 O O . GLY B 1 300 ? -0.498 0.214 -15.555 1 68.06 300 GLY B O 1
ATOM 5041 N N . ILE B 1 301 ? -1.873 1.465 -16.641 1 66.5 301 ILE B N 1
ATOM 5042 C CA . ILE B 1 301 ? -1.098 1.354 -17.875 1 66.5 301 ILE B CA 1
ATOM 5043 C C . ILE B 1 301 ? 0.282 1.978 -17.672 1 66.5 301 ILE B C 1
ATOM 5045 O O . ILE B 1 301 ? 1.295 1.405 -18.078 1 66.5 301 ILE B O 1
ATOM 5049 N N . PHE B 1 302 ? 0.25 3.084 -17.062 1 66.38 302 PHE B N 1
ATOM 5050 C CA . PHE B 1 302 ? 1.532 3.736 -16.828 1 66.38 302 PHE B CA 1
ATOM 5051 C C . PHE B 1 302 ? 2.438 2.854 -15.969 1 66.38 302 PHE B C 1
ATOM 5053 O O . PHE B 1 302 ? 3.621 2.695 -16.281 1 66.38 302 PHE B O 1
ATOM 5060 N N . TYR B 1 303 ? 1.812 2.336 -15.125 1 65.25 303 TYR B N 1
ATOM 5061 C CA . TYR B 1 303 ? 2.592 1.477 -14.242 1 65.25 303 TYR B CA 1
ATOM 5062 C C . TYR B 1 303 ? 3.074 0.232 -14.977 1 65.25 303 TYR B C 1
ATOM 5064 O O . TYR B 1 303 ? 4.223 -0.185 -14.82 1 65.25 303 TYR B O 1
ATOM 5072 N N . LEU B 1 304 ? 2.191 -0.298 -15.75 1 68.75 304 LEU B N 1
ATOM 5073 C CA . LEU B 1 304 ? 2.566 -1.45 -16.562 1 68.75 304 LEU B CA 1
ATOM 5074 C C . LEU B 1 304 ? 3.715 -1.1 -17.5 1 68.75 304 LEU B C 1
ATOM 5076 O O . LEU B 1 304 ? 4.664 -1.873 -17.641 1 68.75 304 LEU B O 1
ATOM 5080 N N . LEU B 1 305 ? 3.609 -0.004 -18.047 1 70.06 305 LEU B N 1
ATOM 5081 C CA . LEU B 1 305 ? 4.648 0.437 -18.969 1 70.06 305 LEU B CA 1
ATOM 5082 C C . LEU B 1 305 ? 5.969 0.649 -18.25 1 70.06 305 LEU B C 1
ATOM 5084 O O . LEU B 1 305 ? 7.031 0.286 -18.75 1 70.06 305 LEU B O 1
ATOM 5088 N N . LEU B 1 306 ? 5.855 1.181 -17.156 1 67.81 306 LEU B N 1
ATOM 5089 C CA . LEU B 1 306 ? 7.062 1.395 -16.359 1 67.81 306 LEU B CA 1
ATOM 5090 C C . LEU B 1 306 ? 7.707 0.066 -15.984 1 67.81 306 LEU B C 1
ATOM 5092 O O . LEU B 1 306 ? 8.93 -0.067 -16.016 1 67.81 306 LEU B O 1
ATOM 5096 N N . MET B 1 307 ? 6.848 -0.868 -15.812 1 67.5 307 MET B N 1
ATOM 5097 C CA . MET B 1 307 ? 7.34 -2.195 -15.453 1 67.5 307 MET B CA 1
ATOM 5098 C C . MET B 1 307 ? 8.016 -2.867 -16.641 1 67.5 307 MET B C 1
ATOM 5100 O O . MET B 1 307 ? 9.07 -3.482 -16.5 1 67.5 307 MET B O 1
ATOM 5104 N N . LEU B 1 308 ? 7.336 -2.721 -17.656 1 69.19 308 LEU B N 1
ATOM 5105 C CA . LEU B 1 308 ? 7.898 -3.287 -18.875 1 69.19 308 LEU B CA 1
ATOM 5106 C C . LEU B 1 308 ? 9.211 -2.6 -19.25 1 69.19 308 LEU B C 1
ATOM 5108 O O . LEU B 1 308 ? 10.164 -3.256 -19.672 1 69.19 308 LEU B O 1
ATOM 5112 N N . LEU B 1 309 ? 9.188 -1.37 -19.062 1 69.31 309 LEU B N 1
ATOM 5113 C CA . LEU B 1 309 ? 10.414 -0.617 -19.328 1 69.31 309 LEU B CA 1
ATOM 5114 C C . LEU B 1 309 ? 11.531 -1.053 -18.391 1 69.31 309 LEU B C 1
ATOM 5116 O O . LEU B 1 309 ? 12.68 -1.217 -18.812 1 69.31 309 LEU B O 1
ATOM 5120 N N . TYR B 1 310 ? 11.188 -1.227 -17.297 1 65 310 TYR B N 1
ATOM 5121 C CA . TYR B 1 310 ? 12.164 -1.702 -16.328 1 65 310 TYR B CA 1
ATOM 5122 C C . TYR B 1 310 ? 12.695 -3.074 -16.719 1 65 310 TYR B C 1
ATOM 5124 O O . TYR B 1 310 ? 13.906 -3.303 -16.703 1 65 310 TYR B O 1
ATOM 5132 N N . ALA B 1 311 ? 11.797 -3.893 -17 1 68.06 311 ALA B N 1
ATOM 5133 C CA . ALA B 1 311 ? 12.18 -5.246 -17.391 1 68.06 311 ALA B CA 1
ATOM 5134 C C . ALA B 1 311 ? 13.086 -5.219 -18.609 1 68.06 311 ALA B C 1
ATOM 5136 O O . ALA B 1 311 ? 14.047 -5.992 -18.703 1 68.06 311 ALA B O 1
ATOM 5137 N N . TYR B 1 312 ? 12.75 -4.332 -19.469 1 70.81 312 TYR B N 1
ATOM 5138 C CA . TYR B 1 312 ? 13.547 -4.176 -20.688 1 70.81 312 TYR B CA 1
ATOM 5139 C C . TYR B 1 312 ? 14.945 -3.656 -20.359 1 70.81 312 TYR B C 1
ATOM 5141 O O . TYR B 1 312 ? 15.945 -4.199 -20.828 1 70.81 312 TYR B O 1
ATOM 5149 N N . LEU B 1 313 ? 15.039 -2.691 -19.609 1 69.19 313 LEU B N 1
ATOM 5150 C CA . LEU B 1 313 ? 16.328 -2.096 -19.266 1 69.19 313 LEU B CA 1
ATOM 5151 C C . LEU B 1 313 ? 17.172 -3.064 -18.453 1 69.19 313 LEU B C 1
ATOM 5153 O O . LEU B 1 313 ? 18.406 -3.119 -18.625 1 69.19 313 LEU B O 1
ATOM 5157 N N . TYR B 1 314 ? 16.531 -3.744 -17.719 1 63.19 314 TYR B N 1
ATOM 5158 C CA . TYR B 1 314 ? 17.188 -4.773 -16.906 1 63.19 314 TYR B CA 1
ATOM 5159 C C . TYR B 1 314 ? 17.797 -5.855 -17.797 1 63.19 314 TYR B C 1
ATOM 5161 O O . TYR B 1 314 ? 18.953 -6.227 -17.641 1 63.19 314 TYR B O 1
ATOM 5169 N N . SER B 1 315 ? 17 -6.312 -18.609 1 64 315 SER B N 1
ATOM 5170 C CA . SER B 1 315 ? 17.438 -7.406 -19.484 1 64 315 SER B CA 1
ATOM 5171 C C . SER B 1 315 ? 18.516 -6.949 -20.453 1 64 315 SER B C 1
ATOM 5173 O O . SER B 1 315 ? 19.344 -7.75 -20.875 1 64 315 SER B O 1
ATOM 5175 N N . SER B 1 316 ? 18.406 -5.699 -20.672 1 62.78 316 SER B N 1
ATOM 5176 C CA . SER B 1 316 ? 19.391 -5.172 -21.625 1 62.78 316 SER B CA 1
ATOM 5177 C C . SER B 1 316 ? 20.703 -4.828 -20.922 1 62.78 316 SER B C 1
ATOM 5179 O O . SER B 1 316 ? 21.672 -4.41 -21.562 1 62.78 316 SER B O 1
ATOM 5181 N N . GLY B 1 317 ? 20.828 -5.176 -19.609 1 59.66 317 GLY B N 1
ATOM 5182 C CA . GLY B 1 317 ? 22.047 -4.918 -18.859 1 59.66 317 GLY B CA 1
ATOM 5183 C C . GLY B 1 317 ? 22.312 -3.439 -18.625 1 59.66 317 GLY B C 1
ATOM 5184 O O . GLY B 1 317 ? 23.391 -3.053 -18.203 1 59.66 317 GLY B O 1
ATOM 5185 N N . LYS B 1 318 ? 21.469 -2.695 -19 1 58.03 318 LYS B N 1
ATOM 5186 C CA . LYS B 1 318 ? 21.688 -1.255 -18.891 1 58.03 318 LYS B CA 1
ATOM 5187 C C . LYS B 1 318 ? 21.531 -0.784 -17.453 1 58.03 318 LYS B C 1
ATOM 5189 O O . LYS B 1 318 ? 22.062 0.259 -17.078 1 58.03 318 LYS B O 1
ATOM 5194 N N . ILE B 1 319 ? 20.797 -1.502 -16.656 1 55.09 319 ILE B N 1
ATOM 5195 C CA . ILE B 1 319 ? 20.562 -1.159 -15.258 1 55.09 319 ILE B CA 1
ATOM 5196 C C . ILE B 1 319 ? 21.219 -2.209 -14.352 1 55.09 319 ILE B C 1
ATOM 5198 O O . ILE B 1 319 ? 20.984 -3.41 -14.531 1 55.09 319 ILE B O 1
ATOM 5202 N N . MET B 1 320 ? 22.484 -2.027 -13.898 1 50.12 320 MET B N 1
ATOM 5203 C CA . MET B 1 320 ? 23.047 -2.953 -12.922 1 50.12 320 MET B CA 1
ATOM 5204 C C . MET B 1 320 ? 22.953 -2.371 -11.516 1 50.12 320 MET B C 1
ATOM 5206 O O . MET B 1 320 ? 23.516 -1.308 -11.242 1 50.12 320 MET B O 1
ATOM 5210 N N . PRO B 1 321 ? 21.984 -2.898 -10.789 1 49.53 321 PRO B N 1
ATOM 5211 C CA . PRO B 1 321 ? 22.094 -2.42 -9.414 1 49.53 321 PRO B CA 1
ATOM 5212 C C . PRO B 1 321 ? 23.438 -2.777 -8.766 1 49.53 321 PRO B C 1
ATOM 5214 O O . PRO B 1 321 ? 23.984 -3.844 -9.039 1 49.53 321 PRO B O 1
ATOM 5217 N N . LYS B 1 322 ? 24.297 -1.907 -8.406 1 45.94 322 LYS B N 1
ATOM 5218 C CA . LYS B 1 322 ? 25.484 -2.285 -7.641 1 45.94 322 LYS B CA 1
ATOM 5219 C C . LYS B 1 322 ? 25.094 -2.998 -6.344 1 45.94 322 LYS B C 1
ATOM 5221 O O . LYS B 1 322 ? 24.578 -2.373 -5.418 1 45.94 322 LYS B O 1
ATOM 5226 N N . VAL B 1 323 ? 24.797 -4.238 -6.5 1 41.38 323 VAL B N 1
ATOM 5227 C CA . VAL B 1 323 ? 24.641 -5.031 -5.285 1 41.38 323 VAL B CA 1
ATOM 5228 C C . VAL B 1 323 ? 25.969 -5.066 -4.52 1 41.38 323 VAL B C 1
ATOM 5230 O O . VAL B 1 323 ? 27 -5.387 -5.09 1 41.38 323 VAL B O 1
ATOM 5233 N N . SER B 1 324 ? 26.188 -4.312 -3.477 1 37.72 324 SER B N 1
ATOM 5234 C CA . SER B 1 324 ? 27.391 -4.375 -2.66 1 37.72 324 SER B CA 1
ATOM 5235 C C . SER B 1 324 ? 27.672 -5.801 -2.191 1 37.72 324 SER B C 1
ATOM 5237 O O . SER B 1 324 ? 26.922 -6.34 -1.367 1 37.72 324 SER B O 1
ATOM 5239 N N . THR B 1 325 ? 28 -6.664 -2.994 1 34.16 325 THR B N 1
ATOM 5240 C CA . THR B 1 325 ? 28.484 -7.922 -2.434 1 34.16 325 THR B CA 1
ATOM 5241 C C . THR B 1 325 ? 29.719 -7.691 -1.58 1 34.16 325 THR B C 1
ATOM 5243 O O . THR B 1 325 ? 30.75 -7.203 -2.076 1 34.16 325 THR B O 1
ATOM 5246 N N . ALA B 1 326 ? 29.594 -7.598 -0.333 1 33.34 326 ALA B N 1
ATOM 5247 C CA . ALA B 1 326 ? 30.797 -7.758 0.476 1 33.34 326 ALA B CA 1
ATOM 5248 C C . ALA B 1 326 ? 31.594 -8.984 0.036 1 33.34 326 ALA B C 1
ATOM 5250 O O . ALA B 1 326 ? 31.094 -10.109 0.088 1 33.34 326 ALA B O 1
ATOM 5251 N N . LYS B 1 327 ? 32.5 -8.836 -0.847 1 35.16 327 LYS B N 1
ATOM 5252 C CA . LYS B 1 327 ? 33.5 -9.891 -1.002 1 35.16 327 LYS B CA 1
ATOM 5253 C C . LYS B 1 327 ? 34.062 -10.32 0.35 1 35.16 327 LYS B C 1
ATOM 5255 O O . LYS B 1 327 ? 34.562 -9.492 1.102 1 35.16 327 LYS B O 1
ATOM 5260 N N . THR B 1 328 ? 33.562 -11.305 0.887 1 32.84 328 THR B N 1
ATOM 5261 C CA . THR B 1 328 ? 34.375 -11.914 1.941 1 32.84 328 THR B CA 1
ATOM 5262 C C . THR B 1 328 ? 35.844 -12.031 1.508 1 32.84 328 THR B C 1
ATOM 5264 O O . THR B 1 328 ? 36.125 -12.672 0.502 1 32.84 328 THR B O 1
ATOM 5267 N N . LYS B 1 329 ? 36.594 -11.156 1.954 1 36.97 329 LYS B N 1
ATOM 5268 C CA . LYS B 1 329 ? 38.031 -11.273 1.876 1 36.97 329 LYS B CA 1
ATOM 5269 C C . LYS B 1 329 ? 38.5 -12.68 2.244 1 36.97 329 LYS B C 1
ATOM 5271 O O . LYS B 1 329 ? 39.719 -12.922 2.412 1 36.97 329 LYS B O 1
ATOM 5276 N N . VAL B 1 330 ? 37.531 -13.523 2.486 1 32.31 330 VAL B N 1
ATOM 5277 C CA . VAL B 1 330 ? 38.094 -14.781 2.953 1 32.31 330 VAL B CA 1
ATOM 5278 C C . VAL B 1 330 ? 38.875 -15.453 1.815 1 32.31 330 VAL B C 1
ATOM 5280 O O . VAL B 1 330 ? 39.812 -16.219 2.057 1 32.31 330 VAL B O 1
ATOM 5283 N N . GLU B 1 331 ? 38.531 -15.195 0.593 1 33.12 331 GLU B N 1
ATOM 5284 C CA . GLU B 1 331 ? 39.188 -16.109 -0.327 1 33.12 331 GLU B CA 1
ATOM 5285 C C . GLU B 1 331 ? 40.594 -15.617 -0.669 1 33.12 331 GLU B C 1
ATOM 5287 O O . GLU B 1 331 ? 41.438 -16.406 -1.083 1 33.12 331 GLU B O 1
ATOM 5292 N N . ASP B 1 332 ? 40.75 -14.359 -0.611 1 35.19 332 ASP B N 1
ATOM 5293 C CA . ASP B 1 332 ? 42.094 -14.062 -1.083 1 35.19 332 ASP B CA 1
ATOM 5294 C C . ASP B 1 332 ? 43.156 -14.508 -0.065 1 35.19 332 ASP B C 1
ATOM 5296 O O . ASP B 1 332 ? 44.344 -14.602 -0.386 1 35.19 332 ASP B O 1
ATOM 5300 N N . LYS B 1 333 ? 42.688 -14.43 1.171 1 36.94 333 LYS B N 1
ATOM 5301 C CA . LYS B 1 333 ? 43.75 -14.812 2.09 1 36.94 333 LYS B CA 1
ATOM 5302 C C . LYS B 1 333 ? 44 -16.312 2.02 1 36.94 333 LYS B C 1
ATOM 5304 O O . LYS B 1 333 ? 44.969 -16.797 2.602 1 36.94 333 LYS B O 1
ATOM 5309 N N . ALA B 1 334 ? 43.062 -17 1.486 1 35.72 334 ALA B N 1
ATOM 5310 C CA . ALA B 1 334 ? 43.406 -18.422 1.451 1 35.72 334 ALA B CA 1
ATOM 5311 C C . ALA B 1 334 ? 44.375 -18.719 0.312 1 35.72 334 ALA B C 1
ATOM 5313 O O . ALA B 1 334 ? 45.094 -19.719 0.347 1 35.72 334 ALA B O 1
ATOM 5314 N N . VAL B 1 335 ? 44.188 -17.938 -0.773 1 40.47 335 VAL B N 1
ATOM 5315 C CA . VAL B 1 335 ? 45.156 -18.344 -1.799 1 40.47 335 VAL B CA 1
ATOM 5316 C C . VAL B 1 335 ? 46.562 -17.891 -1.404 1 40.47 335 VAL B C 1
ATOM 5318 O O . VAL B 1 335 ? 47.562 -18.422 -1.912 1 40.47 335 VAL B O 1
ATOM 5321 N N . LYS B 1 336 ? 46.562 -16.812 -0.628 1 40.06 336 LYS B N 1
ATOM 5322 C CA . LYS B 1 336 ? 47.969 -16.422 -0.424 1 40.06 336 LYS B CA 1
ATOM 5323 C C . LYS B 1 336 ? 48.656 -17.375 0.552 1 40.06 336 LYS B C 1
ATOM 5325 O O . LYS B 1 336 ? 49.875 -17.281 0.781 1 40.06 336 LYS B O 1
ATOM 5330 N N . GLU B 1 337 ? 47.719 -17.969 1.372 1 34.53 337 GLU B N 1
ATOM 5331 C CA . GLU B 1 337 ? 48.5 -18.781 2.309 1 34.53 337 GLU B CA 1
ATOM 5332 C C . GLU B 1 337 ? 48.906 -20.109 1.681 1 34.53 337 GLU B C 1
ATOM 5334 O O . GLU B 1 337 ? 49.594 -20.906 2.307 1 34.53 337 GLU B O 1
ATOM 5339 N N . ASN B 1 338 ? 48.344 -20.344 0.441 1 29.66 338 ASN B N 1
ATOM 5340 C CA . ASN B 1 338 ? 49.156 -21.422 -0.091 1 29.66 338 ASN B CA 1
ATOM 5341 C C . ASN B 1 338 ? 50.281 -20.906 -0.981 1 29.66 338 ASN B C 1
ATOM 5343 O O . ASN B 1 338 ? 50.062 -20.016 -1.805 1 29.66 338 ASN B O 1
#

Foldseek 3Di:
DLVVCCPVVVLLLLLLLLLLVLLLLLLLLLLVCLVPPCPVQVQLSCQPCVVSVVLNLVSVVVNVVLVCLFQVQCVLLCCLACVVLVVLLVVLSVLLVVLSCCLQPNVPVDDSSVSVNSNSVSSNVNVLSVLLVQLCWLALAQWDADVVPRNPTYGDSVRLVVDPLSVLQVQLVSLLSNLLSCLQSVVDALQDCSSLVSNVSSLVSNLVSCCVRQPDDNVLSCVLSVLLSVLSNVLSVLCNDPVRVLVSNQVLSSSVSSSSSSSSSPVSRQATSNRPDGSCVRGDDSVSSVVSSVCCVVVSVVSSVVVSVVSVCSSVVVDGDPPPPPPPPVPVVVVVVD/DLVVCCPVVVLLLLLLLLLLVLLLLLLLLLLQCLVPPCPVQVQLSCLPCVVSVVLNLVSVVVNVVLVCLFQVLCVLLCCLACVVLVVLLVVLNVLLVVLSCCLQPNPLPDDSSVSVNSNSVSSNVNVLSVLLVQLCWLALAQWDADVVPRNPTYGDCVRLVVDPLSVLQVQLVSLLSNLLSCLQSVVDALQDCSSLVSNVSSLVSNLVSCCVRQPDDNVLSVVLSVLLSVLSNVLSVLCNDPVRVLVSNQVLSSSVSSSVSSSSSPVSRQATSNRPDGSCVRGDDPVSSVVSSVCCVVVSVVSSVVVSVVSVCSSVVVDGDPPPPPPPPVPVVVVVVD

Sequence (676 aa):
MSSFFLNADGVFIKLVLAAMFAFLGSEFIAIFPIFINYEKTKENVLKHIVPIWEITGTMIVFFVVELELIYSSLTPIASYLFIPVVGLFVLLLVLRNASIIYAEFIWKKVDSKPLYMFYAVTTFLMVVGFVTAIAILMTGLGIHLVLKPLDASYINYLPILGSGVYWVFLIGALFISFGMSQVFYRTVKNTSYVPLATIIIGLILDSYAYLEIAHIDKVSVAAYLAVPIILTLIIPVMYMMKSTTEYASYKPLWFTLMTFAMLSLELPVTKIAGGAFPVNAFASPNSMLAFNFYLSILGGIFYLLLMLLYAYLYSSGKIMPKVSTAKTKVEDKAVKENMSSFFLNADGVFIKLVLAAMFAFLGSEFIAIFPIFINYEKTKENVLKHIVPIWEITGTMIVFFVVELELIYSSLTPIASYLFIPVVGLFVLLLVLRNASIIYAEFIWKKVDSKPLYMFYAVTTFLMVVGFVTAIAILMTGLGIHLVLKPLDASYINYLPILGSGVYWVFLIGALFISFGMSQVFYRTVKNTSYVPLATIIIGLILDSYAYLEIAHIDKVSVAAYLAVPIILTLIIPVMYMMKSTTEYASYKPLWFTLMTFAMLSLELPVTKIAGGAFPVNAFASPNSMLAFNFYLSILGGIFYLLLMLLYAYLYSSGKIMPKVSTAKTKVEDKAVKEN

Nearest PDB structures (foldseek):
  8b4o-assembly1_B  TM=7.411E-01  e=7.500E-05  Corynebacterium glutamicum
  6rko-assembly1_B  TM=7.007E-01  e=4.733E-05  Escherichia coli K-12
  7oy2-assembly1_C  TM=6.366E-01  e=1.807E-04  Escherichia coli K-12
  6rko-assembly1_A  TM=6.074E-01  e=1.189E-04  Escherichia coli K-12
  7ose-assembly1_D  TM=6.251E-01  e=1.093E-03  Escherichia coli BW25113

pLDDT: mean 79.88, std 15.25, range [28.03, 97.81]

Radius of gyration: 26.05 Å; Cα contacts (8 Å, |Δi|>4): 917; chains: 2; bounding box: 79×64×57 Å

Organism: NCBI:txid312540

Secondary structure (DSSP, 8-state):
-HHHHHHHHHHHHHHHHHHHHHHHHHHHTTHHHHHHHHHHHHHHHHHHHHHHHHHHHHHHHHHHHHHHHH-GGGHHHHHHHSHHHHHHHHHHHHHHHHHHHIIIII-SSS-SHHHHHHHHHHHHHHHHHHHHHHHHHHH-TTEE--STTGGG-EE--HHHHT-HHHHHHHHHHHHHHHHHHHHHTT-S-TT-SHHHHHHHHHHHHHHHHHHHH--S-HHHHHHHHHHHHHHHHHHHHHHHSTTTHHHHT-HHHHHHHHHHHHHHHHTT--EETTTTEEGGGGPPPHHHHHHHHHHIIIIIIHHHHHHHHHHHHHHTT-----------THHHHHHHH-/-HHHHHTHHHHHHHHHHHHHHHHHHHHHTTHHHHHHHHHHHHHHHHHHHHHHHHHHHHHHHHHHHHHHHH-GGGHHHHHHHHHHHHHHHHHHHHHHHHHHHIIIII-SSS--HHHHHHHHHHHHHHHHHHHHHHHHHHH-TTEE--STTGGG-EE--HHHHT-HHHHHHHHHHHHHHHHHHHHHTT-S-TT-SHHHHHHHHHHHHHHHHHHHH--S-HHHHHHHHHHHHHHHHHHHHHHHSTTTHHHHT-HHHHHHHHHHHHHHHHTT--EETTTTEEGGGGPPPHHHHHHHHHHIIIIIIHHHHHHHHHHHHHHTT-----------THHHHHHHH-

Solvent-accessible surface area (backbone atoms only — not comparable to full-atom values): 33983 Å² total; per-residue (Å²): 117,62,64,50,49,50,48,74,48,31,48,53,54,42,45,46,51,13,39,47,49,31,51,43,45,60,56,55,26,50,34,52,49,48,70,74,40,34,86,82,37,39,67,61,47,46,66,52,44,67,72,40,54,60,55,40,53,49,42,53,54,48,48,51,51,49,48,37,37,48,27,40,68,41,42,48,56,44,52,44,43,39,37,70,59,52,52,49,38,49,36,31,49,48,51,26,52,50,26,49,49,36,34,71,56,55,36,68,88,43,82,37,58,64,32,51,48,51,24,32,51,31,48,50,51,40,50,52,51,50,54,49,52,51,49,32,44,34,45,26,49,34,62,42,85,33,83,82,58,45,84,70,19,36,58,44,62,62,55,45,75,67,32,66,54,51,51,37,30,52,52,10,51,51,27,31,36,50,16,48,28,32,47,56,55,55,74,54,62,48,84,53,58,57,36,45,53,33,28,52,55,8,47,54,34,30,51,53,27,47,63,72,42,44,81,55,59,66,67,61,46,50,60,35,45,45,54,29,51,53,49,59,51,47,39,44,53,31,26,49,34,83,91,34,28,69,55,34,39,30,52,51,55,46,46,53,44,40,16,52,25,40,31,38,62,50,68,75,63,52,46,27,40,51,51,74,36,55,53,72,78,24,45,36,58,52,71,46,39,53,50,43,51,53,46,42,50,60,41,38,46,48,46,49,48,50,48,44,49,46,34,46,37,43,75,66,60,70,36,68,77,81,70,82,67,76,72,68,66,61,59,65,55,54,55,66,70,95,115,61,62,50,48,52,45,75,51,30,48,54,53,40,45,47,52,15,40,47,48,30,51,42,46,61,55,55,24,48,32,52,50,50,72,74,41,33,87,82,37,40,67,60,47,47,66,51,43,68,72,39,54,61,55,40,55,50,41,52,52,48,48,53,52,48,47,37,39,47,27,42,68,39,42,47,56,45,51,47,43,39,38,70,58,52,52,50,41,49,36,31,49,48,52,26,52,50,24,48,50,35,35,72,55,54,37,66,88,44,84,38,60,66,32,49,48,50,24,31,50,30,48,49,50,41,49,53,51,50,52,48,52,50,48,32,43,33,45,27,49,34,62,41,84,34,84,82,59,45,82,71,19,36,58,44,62,63,54,44,74,67,32,66,54,50,50,36,31,53,54,10,50,50,28,31,36,51,16,48,27,32,48,56,56,55,74,54,63,48,84,54,60,57,35,45,52,32,28,51,54,8,48,55,33,32,51,53,28,46,62,71,40,45,80,53,60,66,68,62,48,50,60,34,45,48,53,29,51,53,48,60,51,46,39,43,53,30,27,49,35,82,92,34,28,70,56,34,37,30,52,50,55,46,44,54,45,40,17,52,22,39,31,38,61,51,69,73,63,53,48,28,41,49,50,74,37,54,52,71,78,23,46,36,57,54,70,47,39,51,50,44,51,53,45,43,50,61,40,38,46,47,48,49,48,51,48,44,48,46,36,47,38,42,73,66,60,71,34,69,79,83,69,81,68,77,70,67,66,62,57,62,57,52,56,67,72,96